Protein AF-A0A4W5LTE9-F1 (afdb_monomer_lite)

Secondary structure (DSSP, 8-state):
--HHHHHHHHHHHHHHHHHHHT-SS----HHHHHHHHHHHHHHHHHHHHHHHHHHHHHHHHS--TTSPPPPP------HHHHHHHHHHHHHHTTTPEE----SEEEHIIIIITTT--TT-GGGSTTTS-EEEETTEEEE-SSTHHHHHHHHHH-PSSEEEEEEEEEE--PPP-SS--SEEEEEEEEEEETT--HHHHHHHHHHHHHHHHTT--EEEEEEEETTEEEEEEEEEEETTEEEEEEEEEEEPHHHHHHTT--TTT-EEEEEEEEHHHHHHHHHT-S-TTHHHH--HHHHGGG---TTEEEEEEEEEETTTTEEEEEEEEEE-SSS-EEEEEEEEEEEEEETTEEEEPPPEEEEEEEE-TTEEEEEEEE-GGGTTSEEEEEEEEEETTEEEEEEEEEPTT-SSTTS-EEETTTTEEEEEE-

Sequence (426 aa):
MSRDTQLKERWEKLVDILSNQFSQGEDLDLDAIIYLIGVQELGKVHREYKKDEKLNLIKGFYGDLTRSAEPAIIGSRHPISLVKNQIIDIFSNVGFNVSEGPEIEDDWHNFTALNLPEYHPARDMQDTFFIQTNPDILLRTHTSSVQVRYMENNKPPIRTISPGRVFRNEAVSSRSHCIFHQVEGLYIDKDVSFADLKQTLLYFTKEMFGKSKIRLRPSYFPFTEPSAEVDIYWGTGWLEIMGCGMVDPNVLKNCGINPDEYNGFAFGMGIERIAMLLYQIGDIRMFYENDVRFLEQFKSIENVFLAAVQEWSDDFMEKVWYAYLINDSDFQIDSVMVVSKAFGTIDGEMKKTSLLRHAFMEVPAVSVVKIEMIEKSVLALNNEFMVTYFIGNTLYDKKFIFKANSINETSVEEVPILFVDGVMVK

Radius of gyration: 35.08 Å; chains: 1; bounding box: 67×68×113 Å

pLDDT: mean 85.95, std 13.3, range [49.09, 98.56]

Organism: NCBI:txid62062

InterPro domains:
  IPR002319 Phenylalanyl-tRNA synthetase [PF01409] (65-298)
  IPR004529 Phenylalanyl-tRNA synthetase, class IIc, alpha subunit [TIGR00468] (42-299)
  IPR006195 Aminoacyl-tRNA synthetase, class II [PS50862] (83-289)
  IPR045864 Class II Aminoacyl-tRNA synthetase/Biotinyl protein ligase (BPL) and lipoyl protein ligase (LPL) [G3DSA:3.30.930.10] (38-301)
  IPR045864 Class II Aminoacyl-tRNA synthetase/Biotinyl protein ligase (BPL) and lipoyl protein ligase (LPL) [SSF55681] (65-299)

Structure (mmCIF, N/CA/C/O backbone):
data_AF-A0A4W5LTE9-F1
#
_entry.id   AF-A0A4W5LTE9-F1
#
loop_
_atom_site.group_PDB
_atom_site.id
_atom_site.type_symbol
_atom_site.label_atom_id
_atom_site.label_alt_id
_atom_site.label_comp_id
_atom_site.label_asym_id
_atom_site.label_entity_id
_atom_site.label_seq_id
_atom_site.pdbx_PDB_ins_code
_atom_site.Cartn_x
_atom_site.Cartn_y
_atom_site.Cartn_z
_atom_site.occupancy
_atom_site.B_iso_or_equiv
_atom_site.auth_seq_id
_atom_site.auth_comp_id
_atom_site.auth_asym_id
_atom_site.auth_atom_id
_atom_site.pdbx_PDB_model_num
ATOM 1 N N . MET A 1 1 ? 44.836 -13.779 -64.350 1.00 51.91 1 MET A N 1
ATOM 2 C CA . MET A 1 1 ? 44.184 -13.729 -65.676 1.00 51.91 1 MET A CA 1
ATOM 3 C C . MET A 1 1 ? 43.016 -12.770 -65.599 1.00 51.91 1 MET A C 1
ATOM 5 O O . MET A 1 1 ? 42.364 -12.757 -64.561 1.00 51.91 1 MET A O 1
ATOM 9 N N . SER A 1 2 ? 42.772 -11.959 -66.633 1.00 58.16 2 SER A N 1
ATOM 10 C CA . SER A 1 2 ? 41.536 -11.172 -66.670 1.00 58.16 2 SER A CA 1
ATOM 11 C C . SER A 1 2 ? 40.344 -12.126 -66.811 1.00 58.16 2 SER A C 1
ATOM 13 O O . SER A 1 2 ? 40.492 -13.252 -67.295 1.00 58.16 2 SER A O 1
ATOM 15 N N . ARG A 1 3 ? 39.164 -11.697 -66.354 1.00 49.09 3 ARG A N 1
ATOM 16 C CA . ARG A 1 3 ? 37.922 -12.487 -66.408 1.00 49.09 3 ARG A CA 1
ATOM 17 C C . ARG A 1 3 ? 37.615 -12.973 -67.835 1.00 49.09 3 ARG A C 1
ATOM 19 O O . ARG A 1 3 ? 37.160 -14.099 -68.011 1.00 49.09 3 ARG A O 1
ATOM 26 N N . ASP A 1 4 ? 37.984 -12.175 -68.836 1.00 52.06 4 ASP A N 1
ATOM 27 C CA . ASP A 1 4 ? 37.864 -12.515 -70.257 1.00 52.06 4 ASP A CA 1
ATOM 28 C C . ASP A 1 4 ? 38.805 -13.645 -70.689 1.00 52.06 4 ASP A C 1
ATOM 30 O O . ASP A 1 4 ? 38.420 -14.493 -71.491 1.00 52.06 4 ASP A O 1
ATOM 34 N N . THR A 1 5 ? 40.020 -13.719 -70.132 1.00 61.56 5 THR A N 1
ATOM 35 C CA . THR A 1 5 ? 40.963 -14.805 -70.455 1.00 61.56 5 THR A CA 1
ATOM 36 C C . THR A 1 5 ? 40.451 -16.155 -69.944 1.00 61.56 5 THR A C 1
ATOM 38 O O . THR A 1 5 ? 40.535 -17.152 -70.652 1.00 61.56 5 THR A O 1
ATOM 41 N N . GLN A 1 6 ? 39.849 -16.180 -68.748 1.00 63.16 6 GLN A N 1
ATOM 42 C CA . GLN A 1 6 ? 39.280 -17.401 -68.160 1.00 63.16 6 GLN A CA 1
ATOM 43 C C . GLN A 1 6 ? 38.008 -17.874 -68.874 1.00 63.16 6 GLN A C 1
ATOM 45 O O . GLN A 1 6 ? 37.773 -19.077 -68.985 1.00 63.16 6 GLN A O 1
ATOM 50 N N . LEU A 1 7 ? 37.181 -16.941 -69.357 1.00 54.59 7 LEU A N 1
ATOM 51 C CA . LEU A 1 7 ? 36.007 -17.262 -70.172 1.00 54.59 7 LEU A CA 1
ATOM 52 C C . LEU A 1 7 ? 36.415 -17.872 -71.514 1.00 54.59 7 LEU A C 1
ATOM 54 O O . LEU A 1 7 ? 35.808 -18.851 -71.943 1.00 54.59 7 LEU A O 1
ATOM 58 N N . LYS A 1 8 ? 37.476 -17.343 -72.133 1.00 63.62 8 LYS A N 1
ATOM 59 C CA . LYS A 1 8 ? 38.005 -17.859 -73.396 1.00 63.62 8 LYS A CA 1
ATOM 60 C C . LYS A 1 8 ? 38.573 -19.276 -73.256 1.00 63.62 8 LYS A C 1
ATOM 62 O O . LYS A 1 8 ? 38.198 -20.144 -74.035 1.00 63.62 8 LYS A O 1
ATOM 67 N N . GLU A 1 9 ? 39.379 -19.541 -72.225 1.00 69.62 9 GLU A N 1
ATOM 68 C CA . GLU A 1 9 ? 39.887 -20.899 -71.952 1.00 69.62 9 GLU A CA 1
ATOM 69 C C . GLU A 1 9 ? 38.759 -21.897 -71.663 1.00 69.62 9 GLU A C 1
ATOM 71 O O . GLU A 1 9 ? 38.792 -23.037 -72.129 1.00 69.62 9 GLU A O 1
ATOM 76 N N . ARG A 1 10 ? 37.734 -21.484 -70.904 1.00 63.69 10 ARG A N 1
ATOM 77 C CA . ARG A 1 10 ? 36.564 -22.332 -70.639 1.00 63.69 10 ARG A CA 1
ATOM 78 C C . ARG A 1 10 ? 35.783 -22.644 -71.911 1.00 63.69 10 ARG A C 1
ATOM 80 O O . ARG A 1 10 ? 35.326 -23.773 -72.046 1.00 63.69 10 ARG A O 1
ATOM 87 N N . TRP A 1 11 ? 35.652 -21.680 -72.820 1.00 60.75 11 TRP A N 1
ATOM 88 C CA . TRP A 1 11 ? 34.986 -21.868 -74.107 1.00 60.75 11 TRP A CA 1
ATOM 89 C C . TRP A 1 11 ? 35.735 -22.862 -74.995 1.00 60.75 11 TRP A C 1
ATOM 91 O O . TRP A 1 11 ? 35.147 -23.838 -75.452 1.00 60.75 11 TRP A O 1
ATOM 101 N N . GLU A 1 12 ? 37.045 -22.675 -75.162 1.00 69.19 12 GLU A N 1
ATOM 102 C CA . GLU A 1 12 ? 37.885 -23.557 -75.983 1.00 69.19 12 GLU A CA 1
ATOM 103 C C . GLU A 1 12 ? 37.862 -25.003 -75.464 1.00 69.19 12 GLU A C 1
ATOM 105 O O . GLU A 1 12 ? 37.693 -25.941 -76.239 1.00 69.19 12 GLU A O 1
ATOM 110 N N . LYS A 1 13 ? 37.910 -25.192 -74.139 1.00 70.06 13 LYS A N 1
ATOM 111 C CA . LYS A 1 13 ? 37.847 -26.524 -73.517 1.00 70.06 13 LYS A CA 1
ATOM 112 C C . LYS A 1 13 ? 36.495 -27.218 -73.710 1.00 70.06 13 LYS A C 1
ATOM 114 O O . LYS A 1 13 ? 36.432 -28.442 -73.778 1.00 70.06 13 LYS A O 1
ATOM 119 N N . LEU A 1 14 ? 35.413 -26.448 -73.772 1.00 59.41 14 LEU A N 1
ATOM 120 C CA . LEU A 1 14 ? 34.054 -26.962 -73.928 1.00 59.41 14 LEU A CA 1
ATOM 121 C C . LEU A 1 14 ? 33.783 -27.365 -75.387 1.00 59.41 14 LEU A C 1
ATOM 123 O O . LEU A 1 14 ? 33.199 -28.421 -75.626 1.00 59.41 14 LEU A O 1
ATOM 127 N N . VAL A 1 15 ? 34.303 -26.596 -76.350 1.00 61.53 15 VAL A N 1
ATOM 128 C CA . VAL A 1 15 ? 34.302 -26.946 -77.783 1.00 61.53 15 VAL A CA 1
ATOM 129 C C . VAL A 1 15 ? 35.058 -28.255 -78.035 1.00 61.53 15 VAL A C 1
ATOM 131 O O . VAL A 1 15 ? 34.586 -29.102 -78.796 1.00 61.53 15 VAL A O 1
ATOM 134 N N . ASP A 1 16 ? 36.190 -28.458 -77.361 1.00 65.69 16 ASP A N 1
ATOM 135 C CA . ASP A 1 16 ? 37.037 -29.644 -77.542 1.00 65.69 16 ASP A CA 1
ATOM 136 C C . ASP A 1 16 ? 36.389 -30.927 -76.976 1.00 65.69 16 ASP A C 1
ATOM 138 O O . ASP A 1 16 ? 36.453 -32.000 -77.580 1.00 65.69 16 ASP A O 1
ATOM 142 N N . ILE A 1 17 ? 35.680 -30.822 -75.842 1.00 63.22 17 ILE A N 1
ATOM 143 C CA . ILE A 1 17 ? 34.918 -31.939 -75.251 1.00 63.22 17 ILE A CA 1
ATOM 144 C C . ILE A 1 17 ? 33.755 -32.350 -76.161 1.00 63.22 17 ILE A C 1
ATOM 146 O O . ILE A 1 17 ? 33.559 -33.541 -76.406 1.00 63.22 17 ILE A O 1
ATOM 150 N N . LEU A 1 18 ? 33.008 -31.375 -76.686 1.00 57.12 18 LEU A N 1
ATOM 151 C CA . LEU A 1 18 ? 31.853 -31.633 -77.548 1.00 57.12 18 LEU A CA 1
ATOM 152 C C . LEU A 1 18 ? 32.277 -32.195 -78.911 1.00 57.12 18 LEU A C 1
ATOM 154 O O . LEU A 1 18 ? 31.679 -33.156 -79.387 1.00 57.12 18 LEU A O 1
ATOM 158 N N . SER A 1 19 ? 33.360 -31.683 -79.501 1.00 59.25 19 SER A N 1
ATOM 159 C CA . SER A 1 19 ? 33.879 -32.189 -80.781 1.00 59.25 19 SER A CA 1
ATOM 160 C C . SER A 1 19 ? 34.321 -33.655 -80.691 1.00 59.25 19 SER A C 1
ATOM 162 O O . SER A 1 19 ? 34.114 -34.429 -81.624 1.00 59.25 19 SER A O 1
ATOM 164 N N . ASN A 1 20 ? 34.881 -34.068 -79.547 1.00 61.44 20 ASN A N 1
ATOM 165 C CA . ASN A 1 20 ? 35.305 -35.451 -79.329 1.00 61.44 20 ASN A CA 1
ATOM 166 C C . ASN A 1 20 ? 34.134 -36.404 -79.023 1.00 61.44 20 ASN A C 1
ATOM 168 O O . ASN A 1 20 ? 34.163 -37.554 -79.465 1.00 61.44 20 ASN A O 1
ATOM 172 N N . GLN A 1 21 ? 33.097 -35.947 -78.308 1.00 57.25 21 GLN A N 1
ATOM 173 C CA . GLN A 1 21 ? 31.952 -36.785 -77.919 1.00 57.25 21 GLN A CA 1
ATOM 174 C C . GLN A 1 21 ? 31.010 -37.156 -79.076 1.00 57.25 21 GLN A C 1
ATOM 176 O O . GLN A 1 21 ? 30.356 -38.193 -78.991 1.00 57.25 21 GLN A O 1
ATOM 181 N N . PHE A 1 22 ? 30.954 -36.361 -80.149 1.00 56.44 22 PHE A N 1
ATOM 182 C CA . PHE A 1 22 ? 29.967 -36.525 -81.230 1.00 56.44 22 PHE A CA 1
ATOM 183 C C . PHE A 1 22 ? 30.571 -36.942 -82.586 1.00 56.44 22 PHE A C 1
ATOM 185 O O . PHE A 1 22 ? 29.919 -36.858 -83.621 1.00 56.44 22 PHE A O 1
ATOM 192 N N . SER A 1 23 ? 31.798 -37.470 -82.591 1.00 52.00 23 SER A N 1
ATOM 193 C CA . SER A 1 23 ? 32.524 -37.914 -83.797 1.00 52.00 23 SER A CA 1
ATOM 194 C C . SER A 1 23 ? 31.972 -39.184 -84.481 1.00 52.00 23 SER A C 1
ATOM 196 O O . SER A 1 23 ? 32.572 -39.677 -85.438 1.00 52.00 23 SER A O 1
ATOM 198 N N . GLN A 1 24 ? 30.823 -39.715 -84.047 1.00 51.06 24 GLN A N 1
ATOM 199 C CA . GLN A 1 24 ? 30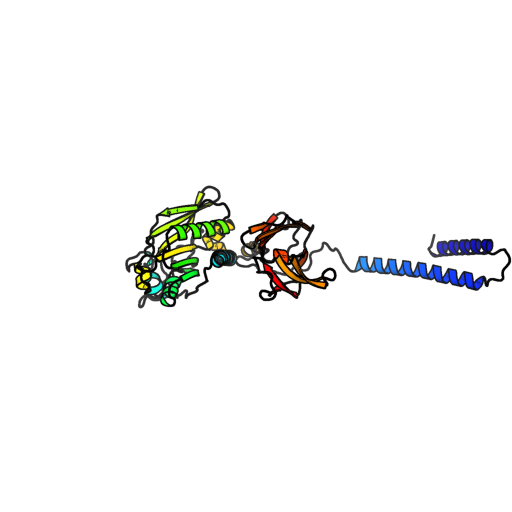.161 -40.861 -84.679 1.00 51.06 24 GLN A CA 1
ATOM 200 C C . GLN A 1 24 ? 28.668 -40.596 -84.934 1.00 51.06 24 GLN A C 1
ATOM 202 O O . GLN A 1 24 ? 27.818 -40.916 -84.114 1.00 51.06 24 GLN A O 1
ATOM 207 N N . GLY A 1 25 ? 28.360 -40.096 -86.133 1.00 52.09 25 GLY A N 1
ATOM 208 C CA . GLY A 1 25 ? 27.341 -40.734 -86.972 1.00 52.09 25 GLY A CA 1
ATOM 209 C C . GLY A 1 25 ? 25.871 -40.318 -86.876 1.00 52.09 25 GLY A C 1
ATOM 210 O O . GLY A 1 25 ? 25.063 -41.042 -87.445 1.00 52.09 25 GLY A O 1
ATOM 211 N N . GLU A 1 26 ? 25.501 -39.188 -86.271 1.00 50.34 26 GLU A N 1
ATOM 212 C CA . GLU A 1 26 ? 24.164 -38.600 -86.468 1.00 50.34 26 GLU A CA 1
ATOM 213 C C . GLU A 1 26 ? 24.272 -37.086 -86.693 1.00 50.34 26 GLU A C 1
ATOM 215 O O . GLU A 1 26 ? 24.967 -36.396 -85.948 1.00 50.34 26 GLU A O 1
ATOM 220 N N . ASP A 1 27 ? 23.606 -36.589 -87.743 1.00 54.22 27 ASP A N 1
ATOM 221 C CA . ASP A 1 27 ? 23.478 -35.165 -88.093 1.00 54.22 27 ASP A CA 1
ATOM 222 C C . ASP A 1 27 ? 22.647 -34.460 -87.005 1.00 54.22 27 ASP A C 1
ATOM 224 O O . ASP A 1 27 ? 21.436 -34.260 -87.110 1.00 54.22 27 ASP A O 1
ATOM 228 N N . LEU A 1 28 ? 23.300 -34.154 -85.890 1.00 53.28 28 LEU A N 1
ATOM 229 C CA . LEU A 1 28 ? 22.785 -33.283 -84.849 1.00 53.28 28 LEU A CA 1
ATOM 230 C C . LEU A 1 28 ? 23.297 -31.877 -85.139 1.00 53.28 28 LEU A C 1
ATOM 232 O O . LEU A 1 28 ? 24.499 -31.677 -85.305 1.00 53.28 28 LEU A O 1
ATOM 236 N N . ASP A 1 29 ? 22.372 -30.917 -85.198 1.00 63.09 29 ASP A N 1
ATOM 237 C CA . ASP A 1 29 ? 22.656 -29.494 -85.382 1.00 63.09 29 ASP A CA 1
ATOM 238 C C . ASP A 1 29 ? 23.567 -29.002 -84.243 1.00 63.09 29 ASP A C 1
ATOM 240 O O . ASP A 1 29 ? 23.126 -28.654 -83.141 1.00 63.09 29 ASP A O 1
ATOM 244 N N . LEU A 1 30 ? 24.873 -29.077 -84.502 1.00 55.56 30 LEU A N 1
ATOM 245 C CA . LEU A 1 30 ? 25.938 -28.783 -83.552 1.00 55.56 30 LEU A CA 1
ATOM 246 C C . LEU A 1 30 ? 25.801 -27.345 -83.035 1.00 55.56 30 LEU A C 1
ATOM 248 O O . LEU A 1 30 ? 26.046 -27.084 -81.856 1.00 55.56 30 LEU A O 1
ATOM 252 N N . ASP A 1 31 ? 25.328 -26.439 -83.896 1.00 53.50 31 ASP A N 1
ATOM 253 C CA . ASP A 1 31 ? 25.085 -25.039 -83.570 1.00 53.50 31 ASP A CA 1
ATOM 254 C C . ASP A 1 31 ? 23.939 -24.896 -82.558 1.00 53.50 31 ASP A C 1
ATOM 256 O O . ASP A 1 31 ? 24.054 -24.120 -81.604 1.00 53.50 31 ASP A O 1
ATOM 260 N N . ALA A 1 32 ? 22.873 -25.695 -82.676 1.00 54.75 32 ALA A N 1
ATOM 261 C CA . ALA A 1 32 ? 21.772 -25.705 -81.711 1.00 54.75 32 ALA A CA 1
ATOM 262 C C . ALA A 1 32 ? 22.199 -26.221 -80.323 1.00 54.75 32 ALA A C 1
ATOM 264 O O . ALA A 1 32 ? 21.779 -25.671 -79.298 1.00 54.75 32 ALA A O 1
ATOM 265 N N . ILE A 1 33 ? 23.062 -27.243 -80.262 1.00 58.88 33 ILE A N 1
ATOM 266 C CA . ILE A 1 33 ? 23.586 -27.785 -78.995 1.00 58.88 33 ILE A CA 1
ATOM 267 C C . ILE A 1 33 ? 24.540 -26.784 -78.332 1.00 58.88 33 ILE A C 1
ATOM 269 O O . ILE A 1 33 ? 24.411 -26.506 -77.135 1.00 58.88 33 ILE A O 1
ATOM 273 N N . ILE A 1 34 ? 25.461 -26.199 -79.104 1.00 57.84 34 ILE A N 1
ATOM 274 C CA . ILE A 1 34 ? 26.387 -25.161 -78.629 1.00 57.84 34 ILE A CA 1
ATOM 275 C C . ILE A 1 34 ? 25.604 -23.946 -78.112 1.00 57.84 34 ILE A C 1
ATOM 277 O O . ILE A 1 34 ? 25.919 -23.418 -77.042 1.00 57.84 34 ILE A O 1
ATOM 281 N N . TYR A 1 35 ? 24.542 -23.544 -78.815 1.00 60.53 35 TYR A N 1
ATOM 282 C CA . TYR A 1 35 ? 23.651 -22.470 -78.385 1.00 60.53 35 TYR A CA 1
ATOM 283 C C . TYR A 1 35 ? 22.943 -22.798 -77.062 1.00 60.53 35 TYR A C 1
ATOM 285 O O . TYR A 1 35 ? 22.972 -21.989 -76.136 1.00 60.53 35 TYR A O 1
ATOM 293 N N . LEU A 1 36 ? 22.358 -23.993 -76.921 1.00 59.75 36 LEU A N 1
ATOM 294 C CA . LEU A 1 36 ? 21.658 -24.416 -75.699 1.00 59.75 36 LEU A CA 1
ATOM 295 C C . LEU A 1 36 ? 22.583 -24.482 -74.478 1.00 59.75 36 LEU A C 1
ATOM 297 O O . LEU A 1 36 ? 22.212 -24.010 -73.398 1.00 59.75 36 LEU A O 1
ATOM 301 N N . ILE A 1 37 ? 23.794 -25.020 -74.644 1.00 67.56 37 ILE A N 1
ATOM 302 C CA . ILE A 1 37 ? 24.796 -25.066 -73.574 1.00 67.56 37 ILE A CA 1
ATOM 303 C C . ILE A 1 37 ? 25.264 -23.647 -73.231 1.00 67.56 37 ILE A C 1
ATOM 305 O O . ILE A 1 37 ? 25.324 -23.291 -72.054 1.00 67.56 37 ILE A O 1
ATOM 309 N N . GLY A 1 38 ? 25.513 -22.804 -74.239 1.00 63.78 38 GLY A N 1
ATOM 310 C CA . GLY A 1 38 ? 25.858 -21.396 -74.049 1.00 63.78 38 GLY A CA 1
ATOM 311 C C . GLY A 1 38 ? 24.792 -20.630 -73.261 1.00 63.78 38 GLY A C 1
ATOM 312 O O . GLY A 1 38 ? 25.117 -19.938 -72.298 1.00 63.78 38 GLY A O 1
ATOM 313 N N . VAL A 1 39 ? 23.511 -20.808 -73.596 1.00 65.56 39 VAL A N 1
ATOM 314 C CA . VAL A 1 39 ? 22.378 -20.201 -72.876 1.00 65.56 39 VAL A CA 1
ATOM 315 C C . VAL A 1 39 ? 22.276 -20.727 -71.439 1.00 65.56 39 VAL A C 1
ATOM 317 O O . VAL A 1 39 ? 22.043 -19.943 -70.515 1.00 65.56 39 VAL A O 1
ATOM 320 N N . GLN A 1 40 ? 22.492 -22.027 -71.208 1.00 67.12 40 GLN A N 1
ATOM 321 C CA . GLN A 1 40 ? 22.503 -22.594 -69.854 1.00 67.12 40 GLN A CA 1
ATOM 322 C C . GLN A 1 40 ? 23.650 -22.053 -68.996 1.00 67.12 40 GLN A C 1
ATOM 324 O O . GLN A 1 40 ? 23.419 -21.683 -67.841 1.00 67.12 40 GLN A O 1
ATOM 329 N N . GLU A 1 41 ? 24.866 -21.987 -69.538 1.00 72.75 41 GLU A N 1
ATOM 330 C CA . GLU A 1 41 ? 26.040 -21.487 -68.820 1.00 72.75 41 GLU A CA 1
ATOM 331 C C . GLU A 1 41 ? 25.945 -19.977 -68.568 1.00 72.75 41 GLU A C 1
ATOM 333 O O . GLU A 1 41 ? 26.169 -19.530 -67.441 1.00 72.75 41 GLU A O 1
ATOM 338 N N . LEU A 1 42 ? 25.479 -19.187 -69.542 1.00 66.31 42 LEU A N 1
ATOM 339 C CA . LEU A 1 42 ? 25.163 -17.767 -69.339 1.00 66.31 42 LEU A CA 1
ATOM 340 C C . LEU A 1 42 ? 24.086 -17.576 -68.262 1.00 66.31 42 LEU A C 1
ATOM 342 O O . LEU A 1 42 ? 24.211 -16.700 -67.405 1.00 66.31 42 LEU A O 1
ATOM 346 N N . GLY A 1 43 ? 23.061 -18.433 -68.242 1.00 66.25 43 GLY A N 1
ATOM 347 C CA . GLY A 1 43 ? 22.036 -18.437 -67.200 1.00 66.25 43 GLY A CA 1
ATOM 348 C C . GLY A 1 43 ? 22.581 -18.781 -65.808 1.00 66.25 43 GLY A C 1
ATOM 349 O O . GLY A 1 43 ? 22.106 -18.241 -64.807 1.00 66.25 43 GLY A O 1
ATOM 350 N N . LYS A 1 44 ? 23.588 -19.661 -65.700 1.00 72.44 44 LYS A N 1
ATOM 351 C CA . LYS A 1 44 ? 24.290 -19.945 -64.432 1.00 72.44 44 LYS A CA 1
ATOM 352 C C . LYS A 1 44 ? 25.112 -18.740 -63.972 1.00 72.44 44 LYS A C 1
ATOM 354 O O . LYS A 1 44 ? 24.926 -18.301 -62.840 1.00 72.44 44 LYS A O 1
ATOM 359 N N . VAL A 1 45 ? 25.908 -18.146 -64.861 1.00 71.00 45 VAL A N 1
ATOM 360 C CA . VAL A 1 45 ? 26.727 -16.959 -64.559 1.00 71.00 45 VAL A CA 1
ATOM 361 C C . VAL A 1 45 ? 25.858 -15.759 -64.164 1.00 71.00 45 VAL A C 1
ATOM 363 O O . VAL A 1 45 ? 26.183 -15.048 -63.216 1.00 71.00 45 VAL A O 1
ATOM 366 N N . HIS A 1 46 ? 24.717 -15.549 -64.828 1.00 66.81 46 HIS A N 1
ATOM 367 C CA . HIS A 1 46 ? 23.778 -14.482 -64.472 1.00 66.81 46 HIS A CA 1
ATOM 368 C C . HIS A 1 46 ? 23.147 -14.693 -63.085 1.00 66.81 46 HIS A C 1
ATOM 370 O O . HIS A 1 46 ? 22.970 -13.734 -62.333 1.00 66.81 46 HIS A O 1
ATOM 376 N N . ARG A 1 47 ? 22.832 -15.944 -62.716 1.00 70.62 47 ARG A N 1
ATOM 377 C CA . ARG A 1 47 ? 22.323 -16.281 -61.376 1.00 70.62 47 ARG A CA 1
ATOM 378 C C . ARG A 1 47 ? 23.369 -16.062 -60.288 1.00 70.62 47 ARG A C 1
ATOM 380 O O . ARG A 1 47 ? 23.017 -15.524 -59.243 1.00 70.62 47 ARG A O 1
ATOM 387 N N . GLU A 1 48 ? 24.624 -16.440 -60.529 1.00 72.25 48 GLU A N 1
ATOM 388 C CA . GLU A 1 48 ? 25.731 -16.161 -59.603 1.00 72.25 48 GLU A CA 1
ATOM 389 C C . GLU A 1 48 ? 25.954 -14.656 -59.443 1.00 72.25 48 GLU A C 1
ATOM 391 O O . GLU A 1 48 ? 25.977 -14.167 -58.319 1.00 72.25 48 GLU A O 1
ATOM 396 N N . TYR A 1 49 ? 25.984 -13.903 -60.546 1.00 74.44 49 TYR A N 1
ATOM 397 C CA . TYR A 1 49 ? 26.124 -12.447 -60.503 1.00 74.44 49 TYR A CA 1
ATOM 398 C C . TYR A 1 49 ? 24.992 -11.775 -59.716 1.00 74.44 49 TYR A C 1
ATOM 400 O O . TYR A 1 49 ? 25.266 -10.973 -58.830 1.00 74.44 49 TYR A O 1
ATOM 408 N N . LYS A 1 50 ? 23.724 -12.142 -59.963 1.00 70.81 50 LYS A N 1
ATOM 409 C CA . LYS A 1 50 ? 22.590 -11.619 -59.179 1.00 70.81 50 LYS A CA 1
ATOM 410 C C . LYS A 1 50 ? 22.656 -12.018 -57.707 1.00 70.81 50 LYS A C 1
ATOM 412 O O . LYS A 1 50 ? 22.189 -11.267 -56.853 1.00 70.81 50 LYS A O 1
ATOM 417 N N . LYS A 1 51 ? 23.191 -13.201 -57.395 1.00 69.81 51 LYS A N 1
ATOM 418 C CA . LYS A 1 51 ? 23.366 -13.660 -56.014 1.00 69.81 51 LYS A CA 1
ATOM 419 C C . LYS A 1 51 ? 24.439 -12.838 -55.301 1.00 69.81 51 LYS A C 1
ATOM 421 O O . LYS A 1 51 ? 24.183 -12.399 -54.185 1.00 69.81 51 LYS A O 1
ATOM 426 N N . ASP A 1 52 ? 25.566 -12.575 -55.957 1.00 68.94 52 ASP A N 1
ATOM 427 C CA . ASP A 1 52 ? 26.653 -11.738 -55.439 1.00 68.94 52 ASP A CA 1
ATOM 428 C C . ASP A 1 52 ? 26.239 -10.267 -55.313 1.00 68.94 52 ASP A C 1
ATOM 430 O O . ASP A 1 52 ? 26.532 -9.625 -54.308 1.00 68.94 52 ASP A O 1
ATOM 434 N N . GLU A 1 53 ? 25.498 -9.739 -56.288 1.00 68.00 53 GLU A N 1
ATOM 435 C CA . GLU A 1 53 ? 24.913 -8.396 -56.245 1.00 68.00 53 GLU A CA 1
ATOM 436 C C . GLU A 1 53 ? 23.943 -8.264 -55.062 1.00 68.00 53 GLU A C 1
ATOM 438 O O . GLU A 1 53 ? 24.056 -7.328 -54.272 1.00 68.00 53 GLU A O 1
ATOM 443 N N . LYS A 1 54 ? 23.063 -9.255 -54.857 1.00 61.16 54 LYS A N 1
ATOM 444 C CA . LYS A 1 54 ? 22.154 -9.310 -53.703 1.00 61.16 54 LYS A CA 1
ATOM 445 C C . LYS A 1 54 ? 22.915 -9.444 -52.378 1.00 61.16 54 LYS A C 1
ATOM 447 O O . LYS A 1 54 ? 22.544 -8.793 -51.408 1.00 61.16 54 LYS A O 1
ATOM 452 N N . LEU A 1 55 ? 23.992 -10.235 -52.328 1.00 59.94 55 LEU A N 1
ATOM 453 C CA . LEU A 1 55 ? 24.849 -10.365 -51.141 1.00 59.94 55 LEU A CA 1
ATOM 454 C C . LEU A 1 55 ? 25.562 -9.048 -50.801 1.00 59.94 55 LEU A C 1
ATOM 456 O O . LEU A 1 55 ? 25.682 -8.695 -49.629 1.00 59.94 55 LEU A O 1
ATOM 460 N N . ASN A 1 56 ? 26.021 -8.318 -51.817 1.00 59.56 56 ASN A N 1
ATOM 461 C CA . ASN A 1 56 ? 26.672 -7.020 -51.653 1.00 59.56 56 ASN A CA 1
ATOM 462 C C . ASN A 1 56 ? 25.675 -5.919 -51.260 1.00 59.56 56 ASN A C 1
ATOM 464 O O . ASN A 1 56 ? 26.013 -5.071 -50.439 1.00 59.56 56 ASN A O 1
ATOM 468 N N . LEU A 1 57 ? 24.433 -5.976 -51.755 1.00 55.53 57 LEU A N 1
ATOM 469 C CA . LEU A 1 57 ? 23.319 -5.134 -51.295 1.00 55.53 57 LEU A CA 1
ATOM 470 C C . LEU A 1 57 ? 22.992 -5.370 -49.811 1.00 55.53 57 LEU A C 1
ATOM 472 O O . LEU A 1 57 ? 22.788 -4.412 -49.069 1.00 55.53 57 LEU A O 1
ATOM 476 N N . ILE A 1 58 ? 23.003 -6.628 -49.357 1.00 55.22 58 ILE A N 1
ATOM 477 C CA . ILE A 1 58 ? 22.763 -6.981 -47.945 1.00 55.22 58 ILE A CA 1
ATOM 478 C C . ILE A 1 58 ? 23.906 -6.486 -47.046 1.00 55.22 58 ILE A C 1
ATOM 480 O O . ILE A 1 58 ? 23.648 -6.011 -45.944 1.00 55.22 58 ILE A O 1
ATOM 484 N N . LYS A 1 59 ? 25.157 -6.525 -47.524 1.00 54.34 59 LYS A N 1
ATOM 485 C CA . LYS A 1 59 ? 26.327 -6.022 -46.781 1.00 54.34 59 LYS A CA 1
ATOM 486 C C . LYS A 1 59 ? 26.363 -4.497 -46.609 1.00 54.34 59 LYS A C 1
ATOM 488 O O . LYS A 1 59 ? 27.140 -4.024 -45.789 1.00 54.34 59 LYS A O 1
ATOM 493 N N . GLY A 1 60 ? 25.580 -3.740 -47.384 1.00 50.06 60 GLY A N 1
ATOM 494 C CA . GLY A 1 60 ? 25.606 -2.273 -47.377 1.00 50.06 60 GLY A CA 1
ATOM 495 C C . GLY A 1 60 ? 24.401 -1.583 -46.729 1.00 50.06 60 GLY A C 1
ATOM 496 O O . GLY A 1 60 ? 24.490 -0.389 -46.461 1.00 50.06 60 GLY A O 1
ATOM 497 N N . PHE A 1 61 ? 23.282 -2.286 -46.499 1.00 54.41 61 PHE A N 1
ATOM 498 C CA . PHE A 1 61 ? 22.032 -1.649 -46.050 1.00 54.41 61 PHE A CA 1
ATOM 499 C C . PHE A 1 61 ? 21.829 -1.663 -44.530 1.00 54.41 61 PHE A C 1
ATOM 501 O O . PHE A 1 61 ? 21.334 -0.692 -43.965 1.00 54.41 61 PHE A O 1
ATOM 508 N N . TYR A 1 62 ? 22.243 -2.734 -43.855 1.00 57.22 62 TYR A N 1
ATOM 509 C CA . TYR A 1 62 ? 22.222 -2.801 -42.398 1.00 57.22 62 TYR A CA 1
ATOM 510 C C . TYR A 1 62 ? 23.647 -2.557 -41.909 1.00 57.22 62 TYR A C 1
ATOM 512 O O . TYR A 1 62 ? 24.548 -3.323 -42.239 1.00 57.22 62 TYR A O 1
ATOM 520 N N . GLY A 1 63 ? 23.863 -1.440 -41.212 1.00 65.50 63 GLY A N 1
ATOM 521 C CA . GLY A 1 63 ? 25.156 -1.088 -40.622 1.00 65.50 63 GLY A CA 1
ATOM 522 C C . GLY A 1 63 ? 25.582 -2.055 -39.507 1.00 65.50 63 GLY A C 1
ATOM 523 O O . GLY A 1 63 ? 25.225 -3.229 -39.500 1.00 65.50 63 GLY A O 1
ATOM 524 N N . ASP A 1 64 ? 26.348 -1.564 -38.534 1.00 70.56 64 ASP A N 1
ATOM 525 C CA . ASP A 1 64 ? 26.658 -2.331 -37.324 1.00 70.56 64 ASP A CA 1
ATOM 526 C C . ASP A 1 64 ? 25.367 -2.643 -36.544 1.00 70.56 64 ASP A C 1
ATOM 528 O O . ASP A 1 64 ? 24.760 -1.747 -35.960 1.00 70.56 64 ASP A O 1
ATOM 532 N N . LEU A 1 65 ? 24.945 -3.912 -36.554 1.00 59.94 65 LEU A N 1
ATOM 533 C CA . LEU A 1 65 ? 23.742 -4.389 -35.863 1.00 59.94 65 LEU A CA 1
ATOM 534 C C . LEU A 1 65 ? 23.863 -4.332 -34.333 1.00 59.94 65 LEU A C 1
ATOM 536 O O . LEU A 1 65 ? 22.853 -4.430 -33.646 1.00 59.94 65 LEU A O 1
ATOM 540 N N . THR A 1 66 ? 25.076 -4.165 -33.799 1.00 66.75 66 THR A N 1
ATOM 541 C CA . THR A 1 66 ? 25.300 -3.940 -32.363 1.00 66.75 66 THR A CA 1
ATOM 542 C C . THR A 1 66 ? 25.187 -2.467 -31.980 1.00 66.75 66 THR A C 1
ATOM 544 O O . THR A 1 66 ? 25.187 -2.124 -30.796 1.00 66.75 66 THR A O 1
ATOM 547 N N . ARG A 1 67 ? 25.065 -1.573 -32.970 1.00 62.78 67 ARG A N 1
ATOM 548 C CA . ARG A 1 67 ? 24.896 -0.148 -32.724 1.00 62.78 67 ARG A CA 1
ATOM 549 C C . ARG A 1 67 ? 23.527 0.092 -32.110 1.00 62.78 67 ARG A C 1
ATOM 551 O O . ARG A 1 67 ? 22.507 -0.290 -32.678 1.00 62.78 67 ARG A O 1
ATOM 558 N N . SER A 1 68 ? 23.523 0.783 -30.976 1.00 53.06 68 SER A N 1
ATOM 559 C CA . SER A 1 68 ? 22.298 1.195 -30.305 1.00 53.06 68 SER A CA 1
ATOM 560 C C . SER A 1 68 ? 21.357 1.904 -31.277 1.00 53.06 68 SER A C 1
ATOM 562 O O . SER A 1 68 ? 21.779 2.765 -32.060 1.00 53.06 68 SER A O 1
ATOM 564 N N . ALA A 1 69 ? 20.081 1.533 -31.211 1.00 65.62 69 ALA A N 1
ATOM 565 C CA . ALA A 1 69 ? 19.017 2.299 -31.835 1.00 65.62 69 ALA A CA 1
ATOM 566 C C . ALA A 1 69 ? 18.958 3.713 -31.228 1.00 65.62 69 ALA A C 1
ATOM 568 O O . ALA A 1 69 ? 19.566 3.986 -30.187 1.00 65.62 69 ALA A O 1
ATOM 569 N N . GLU A 1 70 ? 18.229 4.622 -31.876 1.00 64.69 70 GLU A N 1
ATOM 570 C CA . GLU A 1 70 ? 17.955 5.919 -31.259 1.00 64.69 70 GLU A CA 1
ATOM 571 C C . GLU A 1 70 ? 17.221 5.706 -29.924 1.00 64.69 70 GLU A C 1
ATOM 573 O O . GLU A 1 70 ? 16.246 4.950 -29.881 1.00 64.69 70 GLU A O 1
ATOM 578 N N . PRO A 1 71 ? 17.698 6.315 -28.824 1.00 55.59 71 PRO A N 1
ATOM 579 C CA . PRO A 1 71 ? 17.137 6.060 -27.510 1.00 55.59 71 PRO A CA 1
ATOM 580 C C . PRO A 1 71 ? 15.717 6.626 -27.424 1.00 55.59 71 PRO A C 1
ATOM 582 O O . PRO A 1 71 ? 15.514 7.839 -27.492 1.00 55.59 71 PRO A O 1
ATOM 585 N N . ALA A 1 72 ? 14.736 5.748 -27.223 1.00 58.28 72 ALA A N 1
ATOM 586 C CA . ALA A 1 72 ? 13.432 6.147 -26.718 1.00 58.28 72 ALA A CA 1
ATOM 587 C C . ALA A 1 72 ? 13.569 6.462 -25.220 1.00 58.28 72 ALA A C 1
ATOM 589 O O . ALA A 1 72 ? 14.224 5.728 -24.481 1.00 58.28 72 ALA A O 1
ATOM 590 N N . ILE A 1 73 ? 12.990 7.571 -24.758 1.00 63.03 73 ILE A N 1
ATOM 591 C CA . ILE A 1 73 ? 12.992 7.914 -23.332 1.00 63.03 73 ILE A CA 1
ATOM 592 C C . ILE A 1 73 ? 11.757 7.280 -22.698 1.00 63.03 73 ILE A C 1
ATOM 594 O O . ILE A 1 73 ? 10.647 7.784 -22.863 1.00 63.03 73 ILE A O 1
ATOM 598 N N . ILE A 1 74 ? 11.954 6.195 -21.952 1.00 64.25 74 ILE A N 1
ATOM 599 C CA . ILE A 1 74 ? 10.909 5.601 -21.117 1.00 64.25 74 ILE A CA 1
ATOM 600 C C . ILE A 1 74 ? 10.900 6.303 -19.758 1.00 64.25 74 ILE A C 1
ATOM 602 O O . ILE A 1 74 ? 11.952 6.559 -19.159 1.00 64.25 74 ILE A O 1
ATOM 606 N N . GLY A 1 75 ? 9.704 6.673 -19.298 1.00 68.06 75 GLY A N 1
ATOM 607 C CA . GLY A 1 75 ? 9.499 7.256 -17.974 1.00 68.06 75 GLY A CA 1
ATOM 608 C C . GLY A 1 75 ? 9.643 6.213 -16.865 1.00 68.06 75 GLY A C 1
ATOM 609 O O . GLY A 1 75 ? 9.611 5.014 -17.116 1.00 68.06 75 GLY A O 1
ATOM 610 N N . SER A 1 76 ? 9.771 6.653 -15.618 1.00 75.75 76 SER A N 1
ATOM 611 C CA . SER A 1 76 ? 9.722 5.759 -14.459 1.00 75.75 76 SER A CA 1
ATOM 612 C C . SER A 1 76 ? 8.516 6.064 -13.584 1.00 75.75 76 SER A C 1
ATOM 614 O O . SER A 1 76 ? 8.074 7.211 -13.463 1.00 75.75 76 SER A O 1
ATOM 616 N N . ARG A 1 77 ? 7.968 5.023 -12.952 1.00 83.62 77 ARG A N 1
ATOM 617 C CA . ARG A 1 77 ? 7.016 5.209 -11.858 1.00 83.62 77 ARG A CA 1
ATOM 618 C C . ARG A 1 77 ? 7.780 5.660 -10.619 1.00 83.62 77 ARG A C 1
ATOM 620 O O . ARG A 1 77 ? 8.878 5.190 -10.335 1.00 83.62 77 ARG A O 1
ATOM 627 N N . HIS A 1 78 ? 7.166 6.549 -9.847 1.00 88.81 78 HIS A N 1
ATOM 628 C CA . HIS A 1 78 ? 7.740 6.982 -8.582 1.00 88.81 78 HIS A CA 1
ATOM 629 C C . HIS A 1 78 ? 7.845 5.794 -7.601 1.00 88.81 78 HIS A C 1
ATOM 631 O O . HIS A 1 78 ? 6.864 5.055 -7.471 1.00 88.81 78 HIS A O 1
ATOM 637 N N . PRO A 1 79 ? 8.947 5.624 -6.846 1.00 89.94 79 PRO A N 1
ATOM 638 C CA . PRO A 1 79 ? 9.128 4.492 -5.924 1.00 89.94 79 PRO A CA 1
ATOM 639 C C . PRO A 1 79 ? 8.010 4.351 -4.884 1.00 89.94 79 PRO A C 1
ATOM 641 O O . PRO A 1 79 ? 7.596 3.243 -4.559 1.00 89.94 79 PRO A O 1
ATOM 644 N N . ILE A 1 80 ? 7.444 5.464 -4.409 1.00 93.25 80 ILE A N 1
ATOM 645 C CA . ILE A 1 80 ? 6.276 5.430 -3.511 1.00 93.25 80 ILE A CA 1
ATOM 646 C C . ILE A 1 80 ? 5.044 4.843 -4.204 1.00 93.25 80 ILE A C 1
ATOM 648 O O . ILE A 1 80 ? 4.287 4.111 -3.578 1.00 93.25 80 ILE A O 1
ATOM 652 N N . SER A 1 81 ? 4.850 5.111 -5.500 1.00 90.31 81 SER A N 1
ATOM 653 C CA . SER A 1 81 ? 3.746 4.512 -6.259 1.00 90.31 81 SER A CA 1
ATOM 654 C C . SER A 1 81 ? 3.950 3.013 -6.464 1.00 90.31 81 SER A C 1
ATOM 656 O O . SER A 1 81 ? 2.986 2.268 -6.337 1.00 90.31 81 SER A O 1
ATOM 658 N N . LEU A 1 82 ? 5.188 2.575 -6.719 1.00 88.12 82 LEU A N 1
ATOM 659 C CA . LEU A 1 82 ? 5.538 1.154 -6.832 1.00 88.12 82 LEU A CA 1
ATOM 660 C C . LEU A 1 82 ? 5.173 0.394 -5.554 1.00 88.12 82 LEU A C 1
ATOM 662 O O . LEU A 1 82 ? 4.404 -0.563 -5.589 1.00 88.12 82 LEU A O 1
ATOM 666 N N . VAL A 1 83 ? 5.656 0.882 -4.411 1.00 91.81 83 VAL A N 1
ATOM 667 C CA . VAL A 1 83 ? 5.408 0.258 -3.105 1.00 91.81 83 VAL A CA 1
ATOM 668 C C . VAL A 1 83 ? 3.933 0.339 -2.724 1.00 91.81 83 VAL A C 1
ATOM 670 O O . VAL A 1 83 ? 3.379 -0.642 -2.238 1.00 91.81 83 VAL A O 1
ATOM 673 N N . LYS A 1 84 ? 3.264 1.471 -2.979 1.00 94.25 84 LYS A N 1
ATOM 674 C CA . LYS A 1 84 ? 1.818 1.612 -2.757 1.00 94.25 84 LYS A CA 1
ATOM 675 C C . LYS A 1 84 ? 1.032 0.551 -3.528 1.00 94.25 84 LYS A C 1
ATOM 677 O O . LYS A 1 84 ? 0.189 -0.115 -2.936 1.00 94.25 84 LYS A O 1
ATOM 682 N N . ASN A 1 85 ? 1.312 0.394 -4.821 1.00 89.44 85 ASN A N 1
ATOM 683 C CA . ASN A 1 85 ? 0.623 -0.578 -5.668 1.00 89.44 85 ASN A CA 1
ATOM 684 C C . ASN A 1 85 ? 0.900 -2.007 -5.195 1.00 89.44 85 ASN A C 1
ATOM 686 O O . ASN A 1 85 ? -0.041 -2.765 -5.013 1.00 89.44 85 ASN A O 1
ATOM 690 N N . GLN A 1 86 ? 2.150 -2.330 -4.855 1.00 89.75 86 GLN A N 1
ATOM 691 C CA . GLN A 1 86 ? 2.499 -3.635 -4.292 1.00 89.75 86 GLN A CA 1
ATOM 692 C C . GLN A 1 86 ? 1.725 -3.941 -2.996 1.00 89.75 86 GLN A C 1
ATOM 694 O O . GLN A 1 86 ? 1.227 -5.051 -2.821 1.00 89.75 86 GLN A O 1
ATOM 699 N N . ILE A 1 87 ? 1.579 -2.965 -2.090 1.00 95.44 87 ILE A N 1
ATOM 700 C CA . ILE A 1 87 ? 0.773 -3.123 -0.868 1.00 95.44 87 ILE A CA 1
ATOM 701 C C . ILE A 1 87 ? -0.698 -3.392 -1.227 1.00 95.44 87 ILE A C 1
ATOM 703 O O . ILE A 1 87 ? -1.303 -4.313 -0.674 1.00 95.44 87 ILE A O 1
ATOM 707 N N . ILE A 1 88 ? -1.264 -2.621 -2.162 1.00 93.12 88 ILE A N 1
ATOM 708 C CA . ILE A 1 88 ? -2.646 -2.798 -2.636 1.00 93.12 88 ILE A CA 1
ATOM 709 C C . ILE A 1 88 ? -2.841 -4.197 -3.241 1.00 93.12 88 ILE A C 1
ATOM 711 O O . ILE A 1 88 ? -3.809 -4.882 -2.907 1.00 93.12 88 ILE A O 1
ATOM 715 N N . ASP A 1 89 ? -1.906 -4.661 -4.064 1.00 90.56 89 ASP A N 1
ATOM 716 C CA . ASP A 1 89 ? -1.956 -5.974 -4.711 1.00 90.56 89 ASP A CA 1
ATOM 717 C C . ASP A 1 89 ? -1.907 -7.117 -3.685 1.00 90.56 89 ASP A C 1
ATOM 719 O O . ASP A 1 89 ? -2.654 -8.094 -3.783 1.00 90.56 89 ASP A O 1
ATOM 723 N N . ILE A 1 90 ? -1.084 -6.995 -2.640 1.00 92.12 90 ILE A N 1
ATOM 724 C CA . ILE A 1 90 ? -1.011 -7.999 -1.569 1.00 92.12 90 ILE A CA 1
ATOM 725 C C . ILE A 1 90 ? -2.351 -8.107 -0.829 1.00 92.12 90 ILE A C 1
ATOM 727 O O . ILE A 1 90 ? -2.851 -9.215 -0.619 1.00 92.12 90 ILE A O 1
ATOM 731 N N . PHE A 1 91 ? -2.950 -6.979 -0.441 1.00 96.94 91 PHE A N 1
ATOM 732 C CA . PHE A 1 91 ? -4.193 -6.977 0.337 1.00 96.94 91 PHE A CA 1
ATOM 733 C C . PHE A 1 91 ? -5.440 -7.295 -0.501 1.00 96.94 91 PHE A C 1
ATOM 735 O O . PHE A 1 91 ? -6.351 -7.967 -0.008 1.00 96.94 91 PHE A O 1
ATOM 742 N N . SER A 1 92 ? -5.471 -6.905 -1.777 1.00 93.56 92 SER A N 1
ATOM 743 C CA . SER A 1 92 ? -6.564 -7.266 -2.692 1.00 93.56 92 SER A CA 1
ATOM 744 C C . SER A 1 92 ? -6.662 -8.782 -2.898 1.00 93.56 92 SER A C 1
ATOM 746 O O . SER A 1 92 ? -7.763 -9.334 -2.931 1.00 93.56 92 SER A O 1
ATOM 748 N N . ASN A 1 93 ? -5.526 -9.493 -2.894 1.00 92.44 93 ASN A N 1
ATOM 749 C CA . ASN A 1 93 ? -5.483 -10.957 -2.956 1.00 92.44 93 ASN A CA 1
ATOM 750 C C . ASN A 1 93 ? -6.151 -11.659 -1.758 1.00 92.44 93 ASN A C 1
ATOM 752 O O . ASN A 1 93 ? -6.515 -12.830 -1.871 1.00 92.44 93 ASN A O 1
ATOM 756 N N . VAL A 1 94 ? -6.338 -10.962 -0.632 1.00 93.75 94 VAL A N 1
ATOM 757 C CA . VAL A 1 94 ? -7.055 -11.457 0.560 1.00 93.75 94 VAL A CA 1
ATOM 758 C C . VAL A 1 94 ? -8.388 -10.729 0.795 1.00 93.75 94 VAL A C 1
ATOM 760 O O . VAL A 1 94 ? -8.984 -10.809 1.874 1.00 93.75 94 VAL A O 1
ATOM 763 N N . GLY A 1 95 ? -8.906 -10.070 -0.246 1.00 93.25 95 GLY A N 1
ATOM 764 C CA . GLY A 1 95 ? -10.270 -9.547 -0.303 1.00 93.25 95 GLY A CA 1
ATOM 765 C C . GLY A 1 95 ? -10.468 -8.161 0.309 1.00 93.25 95 GLY A C 1
ATOM 766 O O . GLY A 1 95 ? -11.606 -7.813 0.607 1.00 93.25 95 GLY A O 1
ATOM 767 N N . PHE A 1 96 ? -9.403 -7.383 0.525 1.00 97.44 96 PHE A N 1
ATOM 768 C CA . 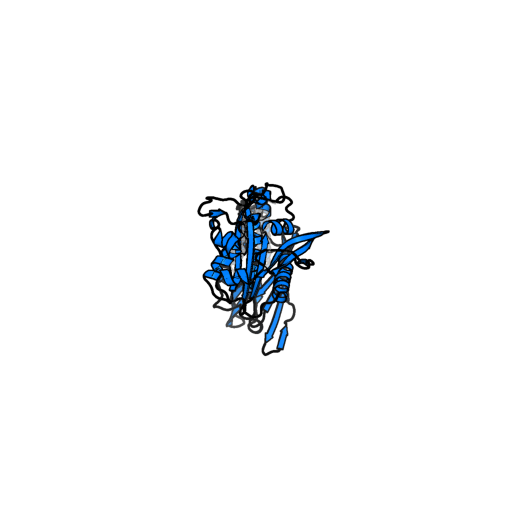PHE A 1 96 ? -9.542 -5.968 0.877 1.00 97.44 96 PHE A CA 1
ATOM 769 C C . PHE A 1 96 ? -9.837 -5.144 -0.378 1.00 97.44 96 PHE A C 1
ATOM 771 O O . PHE A 1 96 ? -9.141 -5.278 -1.385 1.00 97.44 96 PHE A O 1
ATOM 778 N N . ASN A 1 97 ? -10.848 -4.279 -0.312 1.00 95.94 97 ASN A N 1
ATOM 779 C CA . ASN A 1 97 ? -11.060 -3.246 -1.322 1.00 95.94 97 ASN A CA 1
ATOM 780 C C . ASN A 1 97 ? -10.267 -1.974 -0.977 1.00 95.94 97 ASN A C 1
ATOM 782 O O . ASN A 1 97 ? -9.676 -1.871 0.094 1.00 95.94 97 ASN A O 1
ATOM 786 N N . VAL A 1 98 ? -10.204 -1.025 -1.910 1.00 96.56 98 VAL A N 1
ATOM 787 C CA . VAL A 1 98 ? -9.541 0.266 -1.696 1.00 96.56 98 VAL A CA 1
ATOM 788 C C . VAL A 1 98 ? -10.601 1.323 -1.404 1.00 96.56 98 VAL A C 1
ATOM 790 O O . VAL A 1 98 ? -11.546 1.472 -2.180 1.00 96.56 98 VAL A O 1
ATOM 793 N N . SER A 1 99 ? -10.427 2.072 -0.317 1.00 95.12 99 SER A N 1
ATOM 794 C CA . SER A 1 99 ? -11.211 3.266 -0.003 1.00 95.12 99 SER A CA 1
ATOM 795 C C . SER A 1 99 ? -10.353 4.522 -0.046 1.00 95.12 99 SER A C 1
ATOM 797 O O . SER A 1 99 ? -9.200 4.529 0.376 1.00 95.12 99 SER A O 1
ATOM 799 N N . GLU A 1 100 ? -10.939 5.614 -0.522 1.00 91.62 100 GLU A N 1
ATOM 800 C CA . GLU A 1 100 ? -10.294 6.922 -0.591 1.00 91.62 100 GLU A CA 1
ATOM 801 C C . GLU A 1 100 ? -11.140 7.957 0.151 1.00 91.62 100 GLU A C 1
ATOM 803 O O . GLU A 1 100 ? -12.353 7.811 0.306 1.00 91.62 100 GLU A O 1
ATOM 808 N N . GLY A 1 101 ? -10.493 9.019 0.614 1.00 93.38 101 GLY A N 1
ATOM 809 C CA . GLY A 1 101 ? -11.158 10.124 1.290 1.00 93.38 101 GLY A CA 1
ATOM 810 C C . GLY A 1 101 ? -10.340 11.407 1.201 1.00 93.38 101 GLY A C 1
ATOM 811 O O . GLY A 1 101 ? -9.191 11.376 0.733 1.00 93.38 101 GLY A O 1
ATOM 812 N N . PRO A 1 102 ? -10.924 12.538 1.625 1.00 96.81 102 PRO A N 1
ATOM 813 C CA . PRO A 1 102 ? -10.317 13.848 1.461 1.00 96.81 102 PRO A CA 1
ATOM 814 C C . PRO A 1 102 ? -9.031 13.982 2.287 1.00 96.81 102 PRO A C 1
ATOM 816 O O . PRO A 1 102 ? -8.826 13.299 3.288 1.00 96.81 102 PRO A O 1
ATOM 819 N N . GLU A 1 103 ? -8.138 14.861 1.838 1.00 97.44 103 GLU A N 1
ATOM 820 C CA . GLU A 1 103 ? -6.910 15.216 2.567 1.00 97.44 103 GLU A CA 1
ATOM 821 C C . GLU A 1 103 ? -7.134 16.339 3.582 1.00 97.44 103 GLU A C 1
ATOM 823 O O . GLU A 1 103 ? -6.403 16.431 4.566 1.00 97.44 103 GLU A O 1
ATOM 828 N N . ILE A 1 104 ? -8.145 17.175 3.337 1.00 97.62 104 ILE A N 1
ATOM 829 C CA . ILE A 1 104 ? -8.632 18.180 4.276 1.00 97.62 104 ILE A CA 1
ATOM 830 C C . ILE A 1 104 ? -9.764 17.539 5.070 1.00 97.62 104 ILE A C 1
ATOM 832 O O . ILE A 1 104 ? -10.746 17.085 4.480 1.00 97.62 104 ILE A O 1
ATOM 836 N N . GLU A 1 105 ? -9.616 17.510 6.386 1.00 97.31 105 GLU A N 1
ATOM 837 C CA . GLU A 1 105 ? -10.549 16.875 7.308 1.00 97.31 105 GLU A CA 1
ATOM 838 C C . GLU A 1 105 ? -11.020 17.839 8.394 1.00 97.31 105 GLU A C 1
ATOM 840 O O . GLU A 1 105 ? -10.377 18.850 8.687 1.00 97.31 105 GLU A O 1
ATOM 845 N N . ASP A 1 106 ? -12.164 17.507 8.982 1.00 96.56 106 ASP A N 1
ATOM 846 C CA . ASP A 1 106 ? -12.643 18.126 10.215 1.00 96.56 106 ASP A CA 1
ATOM 847 C C . ASP A 1 106 ? -12.117 17.378 11.456 1.00 96.56 106 ASP A C 1
ATOM 849 O O . ASP A 1 106 ? -11.577 16.268 11.372 1.00 96.56 106 ASP A O 1
ATOM 853 N N . ASP A 1 107 ? -12.271 17.994 12.631 1.00 95.38 107 ASP A N 1
ATOM 854 C CA . ASP A 1 107 ? -11.876 17.384 13.909 1.00 95.38 107 ASP A CA 1
ATOM 855 C C . ASP A 1 107 ? -12.595 16.054 14.193 1.00 95.38 107 ASP A C 1
ATOM 857 O O . ASP A 1 107 ? -12.008 15.140 14.780 1.00 95.38 107 ASP A O 1
ATOM 861 N N . TRP A 1 108 ? -13.854 15.919 13.763 1.00 96.31 108 TRP A N 1
ATOM 862 C CA . TRP A 1 108 ? -14.638 14.716 14.023 1.00 96.31 108 TRP A CA 1
ATOM 863 C C . TRP A 1 108 ? -13.982 13.489 13.396 1.00 96.31 108 TRP A C 1
ATOM 865 O O . TRP A 1 108 ? -13.669 12.533 14.107 1.00 96.31 108 TRP A O 1
ATOM 875 N N . HIS A 1 109 ? -13.716 13.534 12.092 1.00 97.38 109 HIS A N 1
ATOM 876 C CA . HIS A 1 109 ? -13.181 12.390 11.362 1.00 97.38 109 HIS A CA 1
ATOM 877 C C . HIS A 1 109 ? -11.698 12.154 11.656 1.00 97.38 109 HIS A C 1
ATOM 879 O O . HIS A 1 109 ? -11.262 11.003 11.675 1.00 97.38 109 HIS A O 1
ATOM 885 N N . ASN A 1 110 ? -10.907 13.209 11.890 1.00 96.38 110 ASN A N 1
ATOM 886 C CA . ASN A 1 110 ? -9.477 13.041 12.150 1.00 96.38 110 ASN A CA 1
ATOM 887 C C . ASN A 1 110 ? -9.160 12.714 13.617 1.00 96.38 110 ASN A C 1
ATOM 889 O O . ASN A 1 110 ? -8.123 12.121 13.878 1.00 96.38 110 ASN A O 1
ATOM 893 N N . PHE A 1 111 ? -10.011 13.062 14.587 1.00 95.75 111 PHE A N 1
ATOM 894 C CA . PHE A 1 111 ? -9.677 12.874 16.002 1.00 95.75 111 PHE A CA 1
ATOM 895 C C . PHE A 1 111 ? -10.827 12.326 16.850 1.00 95.75 111 PHE A C 1
ATOM 897 O O . PHE A 1 111 ? -10.673 11.276 17.477 1.00 95.75 111 PHE A O 1
ATOM 904 N N . THR A 1 112 ? -11.967 13.020 16.909 1.00 95.50 112 THR A N 1
ATOM 905 C CA . THR A 1 112 ? -13.011 12.726 17.910 1.00 95.50 112 THR A CA 1
ATOM 906 C C . THR A 1 112 ? -13.643 11.348 17.710 1.00 95.50 112 THR A C 1
ATOM 908 O O . THR A 1 112 ? -13.756 10.582 18.669 1.00 95.50 112 THR A O 1
ATOM 911 N N . ALA A 1 113 ? -13.973 10.974 16.472 1.00 96.44 113 ALA A N 1
ATOM 912 C CA . ALA A 1 113 ? -14.525 9.656 16.161 1.00 96.44 113 ALA A CA 1
ATOM 913 C C . ALA A 1 113 ? -13.549 8.513 16.496 1.00 96.44 113 ALA A C 1
ATOM 915 O O . ALA A 1 113 ? -13.980 7.419 16.859 1.00 96.44 113 ALA A O 1
ATOM 916 N N . LEU A 1 114 ? -12.242 8.794 16.458 1.00 96.06 114 LEU A N 1
ATOM 917 C CA . LEU A 1 114 ? -11.146 7.870 16.760 1.00 96.06 114 LEU A CA 1
ATOM 918 C C . LEU A 1 114 ? -10.752 7.865 18.244 1.00 96.06 114 LEU A C 1
ATOM 920 O O . LEU A 1 114 ? -9.679 7.383 18.597 1.00 96.06 114 LEU A O 1
ATOM 924 N N . ASN A 1 115 ? -11.611 8.383 19.126 1.00 94.19 115 ASN A N 1
ATOM 925 C CA . ASN A 1 115 ? -11.407 8.351 20.575 1.00 94.19 115 ASN A CA 1
ATOM 926 C C . ASN A 1 115 ? -10.162 9.138 21.048 1.00 94.19 115 ASN A C 1
ATOM 928 O O . ASN A 1 115 ? -9.635 8.898 22.135 1.00 94.19 115 ASN A O 1
ATOM 932 N N . LEU A 1 116 ? -9.683 10.108 20.258 1.00 92.56 116 LEU A N 1
ATOM 933 C CA . LEU A 1 116 ? -8.677 11.060 20.729 1.00 92.56 116 LEU A CA 1
ATOM 934 C C . LEU A 1 116 ? -9.395 12.148 21.539 1.00 92.56 116 LEU A C 1
ATOM 936 O O . LEU A 1 116 ? -10.289 12.776 20.989 1.00 92.56 116 LEU A O 1
ATOM 940 N N . PRO A 1 117 ? -9.046 12.424 22.804 1.00 89.00 117 PRO A N 1
ATOM 941 C CA . PRO A 1 117 ? -9.645 13.530 23.555 1.00 89.00 117 PRO A CA 1
ATOM 942 C C . PRO A 1 117 ? -9.132 14.900 23.078 1.00 89.00 117 PRO A C 1
ATOM 944 O O . PRO A 1 117 ? -8.053 14.980 22.498 1.00 89.00 117 PRO A O 1
ATOM 947 N N . GLU A 1 118 ? -9.854 15.984 23.388 1.00 86.25 118 GLU A N 1
ATOM 948 C CA . GLU A 1 118 ? -9.475 17.371 23.029 1.00 86.25 118 GLU A CA 1
ATOM 949 C C . GLU A 1 118 ? -8.068 17.766 23.508 1.00 86.25 118 GLU A C 1
ATOM 951 O O . GLU A 1 118 ? -7.352 18.492 22.830 1.00 86.25 118 GLU A O 1
ATOM 956 N N . TYR A 1 119 ? -7.643 17.250 24.662 1.00 85.94 119 TYR A N 1
ATOM 957 C CA . TYR A 1 119 ? -6.326 17.509 25.253 1.00 85.94 119 TYR A CA 1
ATOM 958 C C . TYR A 1 119 ? -5.224 16.551 24.759 1.00 85.94 119 TYR A C 1
ATOM 960 O O . TYR A 1 119 ? -4.139 16.507 25.342 1.00 85.94 119 TYR A O 1
ATOM 968 N N . HIS A 1 120 ? -5.491 15.727 23.740 1.00 85.94 120 HIS A N 1
ATOM 969 C CA . HIS A 1 120 ? -4.498 14.800 23.201 1.00 85.94 120 HIS A CA 1
ATOM 970 C C . HIS A 1 120 ? -3.375 15.570 22.481 1.00 85.94 120 HIS A C 1
ATOM 972 O O . HIS A 1 120 ? -3.691 16.410 21.642 1.00 85.94 120 HIS A O 1
ATOM 978 N N . PRO A 1 121 ? -2.081 15.254 22.706 1.00 82.50 121 PRO A N 1
ATOM 979 C CA . PRO A 1 121 ? -0.964 15.970 22.075 1.00 82.50 121 PRO A CA 1
ATOM 980 C C . PRO A 1 121 ? -1.049 16.047 20.546 1.00 82.50 121 PRO A C 1
ATOM 982 O O . PRO A 1 121 ? -0.772 17.084 19.971 1.00 82.50 121 PRO A O 1
ATOM 985 N N . ALA A 1 122 ? -1.550 14.994 19.889 1.00 79.50 122 ALA A N 1
ATOM 986 C CA . ALA A 1 122 ? -1.748 14.996 18.434 1.00 79.50 122 ALA A CA 1
ATOM 987 C C . ALA A 1 122 ? -2.704 16.096 17.915 1.00 79.50 122 ALA A C 1
ATOM 989 O O . ALA A 1 122 ? -2.695 16.382 16.721 1.00 79.50 122 ALA A O 1
ATOM 990 N N . ARG A 1 123 ? -3.530 16.701 18.782 1.00 83.94 123 ARG A N 1
ATOM 991 C CA . ARG A 1 123 ? -4.397 17.843 18.445 1.00 83.94 123 ARG A CA 1
ATOM 992 C C . ARG A 1 123 ? -3.701 19.199 18.620 1.00 83.94 123 ARG A C 1
ATOM 994 O O . ARG A 1 123 ? -4.288 20.224 18.288 1.00 83.94 123 ARG A O 1
ATOM 1001 N N . ASP A 1 124 ? -2.476 19.230 19.143 1.00 82.12 124 ASP A N 1
ATOM 1002 C CA . ASP A 1 124 ? -1.707 20.462 19.306 1.00 82.12 124 ASP A CA 1
ATOM 1003 C C . ASP A 1 124 ? -1.334 21.049 17.928 1.00 82.12 124 ASP A C 1
ATOM 1005 O O . ASP A 1 124 ? -1.007 20.331 16.978 1.00 82.12 124 ASP A O 1
ATOM 1009 N N . MET A 1 125 ? -1.349 22.381 17.821 1.00 72.88 125 MET A N 1
ATOM 1010 C CA . MET A 1 125 ? -0.899 23.115 16.631 1.00 72.88 125 MET A CA 1
ATOM 1011 C C . MET A 1 125 ? 0.576 22.850 16.299 1.00 72.88 125 MET A C 1
ATOM 1013 O O . MET A 1 125 ? 1.014 23.088 15.172 1.00 72.88 125 MET A O 1
ATOM 1017 N N . GLN A 1 126 ? 1.357 22.380 17.274 1.00 75.38 126 GLN A N 1
ATOM 1018 C CA . GLN A 1 126 ? 2.740 21.974 17.045 1.00 75.38 126 GLN A CA 1
ATOM 1019 C C . GLN A 1 126 ? 2.856 20.725 16.168 1.00 75.38 126 GLN A C 1
ATOM 1021 O O . GLN A 1 126 ? 3.831 20.639 15.434 1.00 75.38 126 GLN A O 1
ATOM 1026 N N . ASP A 1 127 ? 1.863 19.829 16.171 1.00 83.38 127 ASP A N 1
ATOM 1027 C CA . ASP A 1 127 ? 1.921 18.540 15.463 1.00 83.38 127 ASP A CA 1
ATOM 1028 C C . ASP A 1 127 ? 0.997 18.481 14.229 1.00 83.38 127 ASP A C 1
ATOM 1030 O O . ASP A 1 127 ? 1.252 17.715 13.293 1.00 83.38 127 ASP A O 1
ATOM 1034 N N . THR A 1 128 ? -0.041 19.324 14.179 1.00 91.50 128 THR A N 1
ATOM 1035 C CA . THR A 1 128 ? -1.088 19.292 13.143 1.00 91.50 128 THR A CA 1
ATOM 1036 C C . THR A 1 128 ? -1.189 20.605 12.363 1.00 91.50 128 THR A C 1
ATOM 1038 O O . THR A 1 128 ? -1.201 21.696 12.932 1.00 91.50 128 THR A O 1
ATOM 1041 N N . PHE A 1 129 ? -1.326 20.513 11.035 1.00 93.94 129 PHE A N 1
ATOM 1042 C CA . PHE A 1 129 ? -1.558 21.677 10.175 1.00 93.94 129 PHE A CA 1
ATOM 1043 C C . PHE A 1 129 ? -3.042 22.058 10.131 1.00 93.94 129 PHE A C 1
ATOM 1045 O O . PHE A 1 129 ? -3.817 21.482 9.366 1.00 93.94 129 PHE A O 1
ATOM 1052 N N . PHE A 1 130 ? -3.426 23.070 10.907 1.00 93.44 130 PHE A N 1
ATOM 1053 C CA . PHE A 1 130 ? -4.767 23.657 10.865 1.00 93.44 130 PHE A CA 1
ATOM 1054 C C . PHE A 1 130 ? -4.892 24.700 9.747 1.00 93.44 130 PHE A C 1
ATOM 1056 O O . PHE A 1 130 ? -4.059 25.595 9.608 1.00 93.44 130 PHE A O 1
ATOM 1063 N N . ILE A 1 131 ? -5.965 24.598 8.964 1.00 93.94 131 ILE A N 1
ATOM 1064 C CA . ILE A 1 131 ? -6.373 25.586 7.953 1.00 93.94 131 ILE A CA 1
ATOM 1065 C C . ILE A 1 131 ? -7.234 26.669 8.612 1.00 93.94 131 ILE A C 1
ATOM 1067 O O . ILE A 1 131 ? -7.097 27.855 8.316 1.00 93.94 131 ILE A O 1
ATOM 1071 N N . GLN A 1 132 ? -8.111 26.254 9.524 1.00 92.62 132 GLN A N 1
ATOM 1072 C CA . GLN A 1 132 ? -8.930 27.117 10.372 1.00 92.62 132 GLN A CA 1
ATOM 1073 C C . GLN A 1 132 ? -9.189 26.418 11.710 1.00 92.62 132 GLN A C 1
ATOM 1075 O O . GLN A 1 132 ? -9.163 25.192 11.777 1.00 92.62 132 GLN A O 1
ATOM 1080 N N . THR A 1 133 ? -9.444 27.202 12.759 1.00 88.12 133 THR A N 1
ATOM 1081 C CA . THR A 1 133 ? -9.587 26.708 14.141 1.00 88.12 133 THR A CA 1
ATOM 1082 C C . THR A 1 133 ? -10.992 26.899 14.730 1.00 88.12 133 THR A C 1
ATOM 1084 O O . THR A 1 133 ? -11.212 26.746 15.927 1.00 88.12 133 THR A O 1
ATOM 1087 N N . ASN A 1 134 ? -11.958 27.343 13.915 1.00 88.69 134 ASN A N 1
ATOM 1088 C CA . ASN A 1 134 ? -13.361 27.455 14.321 1.00 88.69 134 ASN A CA 1
ATOM 1089 C C . ASN A 1 134 ? -14.304 27.543 13.095 1.00 88.69 134 ASN A C 1
ATOM 1091 O O . ASN A 1 134 ? -14.457 28.633 12.532 1.00 88.69 134 ASN A O 1
ATOM 1095 N N . PRO A 1 135 ? -14.951 26.436 12.678 1.00 89.19 135 PRO A N 1
ATOM 1096 C CA . PRO A 1 135 ? -14.712 25.075 13.164 1.00 89.19 135 PRO A CA 1
ATOM 1097 C C . PRO A 1 135 ? -13.310 24.589 12.773 1.00 89.19 135 PRO A C 1
ATOM 1099 O O . PRO A 1 135 ? -12.757 25.050 11.772 1.00 89.19 135 PRO A O 1
ATOM 1102 N N . ASP A 1 136 ? -12.745 23.672 13.555 1.00 92.88 136 ASP A N 1
ATOM 1103 C CA . ASP A 1 136 ? -11.441 23.071 13.269 1.00 92.88 136 ASP A CA 1
ATOM 1104 C C . ASP A 1 136 ? -11.469 22.315 11.937 1.00 92.88 136 ASP A C 1
ATOM 1106 O O . ASP A 1 136 ? -12.208 21.343 11.768 1.00 92.88 136 ASP A O 1
ATOM 1110 N N . ILE A 1 137 ? -10.654 22.779 10.988 1.00 96.25 137 ILE A N 1
ATOM 1111 C CA . ILE A 1 137 ? -10.382 22.108 9.714 1.00 96.25 137 ILE A CA 1
ATOM 1112 C C . ILE A 1 137 ? -8.874 22.055 9.537 1.00 96.25 137 ILE A C 1
ATOM 1114 O O . ILE A 1 137 ? -8.183 23.071 9.665 1.00 96.25 137 ILE A O 1
ATOM 1118 N N . LEU A 1 138 ? -8.367 20.876 9.210 1.00 96.44 138 LEU A N 1
ATOM 1119 C CA . LEU A 1 138 ? -6.945 20.559 9.196 1.00 96.44 138 LEU A CA 1
ATOM 1120 C C . LEU A 1 138 ? -6.578 19.665 8.010 1.00 96.44 138 LEU A C 1
ATOM 1122 O O . LEU A 1 138 ? -7.432 19.067 7.358 1.00 96.44 138 LEU A O 1
ATOM 1126 N N . LEU A 1 139 ? -5.283 19.571 7.729 1.00 97.38 139 LEU A N 1
ATOM 1127 C CA . LEU A 1 139 ? -4.752 18.519 6.869 1.00 97.38 139 LEU A CA 1
ATOM 1128 C C . LEU A 1 139 ? -4.634 17.231 7.683 1.00 97.38 139 LEU A C 1
ATOM 1130 O O . LEU A 1 139 ? -3.999 17.237 8.738 1.00 97.38 139 LEU A O 1
ATOM 1134 N N . ARG A 1 140 ? -5.227 16.136 7.200 1.00 97.00 140 ARG A N 1
ATOM 1135 C CA . ARG A 1 140 ? -5.301 14.876 7.953 1.00 97.00 140 ARG A CA 1
ATOM 1136 C C . ARG A 1 140 ? -3.922 14.366 8.385 1.00 97.00 140 ARG A C 1
ATOM 1138 O O . ARG A 1 140 ? -2.972 14.352 7.596 1.00 97.00 140 ARG A O 1
ATOM 1145 N N . THR A 1 141 ? -3.830 13.874 9.615 1.00 95.69 141 THR A N 1
ATOM 1146 C CA . THR A 1 141 ? -2.575 13.368 10.213 1.00 95.69 141 THR A CA 1
ATOM 1147 C C . THR A 1 141 ? -2.335 11.880 9.958 1.00 95.69 141 THR A C 1
ATOM 1149 O O . THR A 1 141 ? -1.217 11.381 10.145 1.00 95.69 141 THR A O 1
ATOM 1152 N N . HIS A 1 142 ? -3.391 11.184 9.543 1.00 96.12 142 HIS A N 1
ATOM 1153 C CA . HIS A 1 142 ? -3.447 9.758 9.250 1.00 96.12 142 HIS A CA 1
ATOM 1154 C C . HIS A 1 142 ? -4.650 9.460 8.340 1.00 96.12 142 HIS A C 1
ATOM 1156 O O . HIS A 1 142 ? -5.573 10.272 8.237 1.00 96.12 142 HIS A O 1
ATOM 1162 N N . THR A 1 143 ? -4.665 8.313 7.657 1.00 97.44 143 THR A N 1
ATOM 1163 C CA . THR A 1 143 ? -5.799 7.918 6.800 1.00 97.44 143 THR A CA 1
ATOM 1164 C C . THR A 1 143 ? -6.923 7.219 7.571 1.00 97.44 143 THR A C 1
ATOM 1166 O O . THR A 1 143 ? -7.918 6.812 6.969 1.00 97.44 143 THR A O 1
ATOM 1169 N N . SER A 1 144 ? -6.846 7.171 8.906 1.00 96.56 144 SER A N 1
ATOM 1170 C CA . SER A 1 144 ? -7.925 6.671 9.769 1.00 96.56 144 SER A CA 1
ATOM 1171 C C . SER A 1 144 ? -9.223 7.474 9.624 1.00 96.56 144 SER A C 1
ATOM 1173 O O . SER A 1 144 ? -10.303 6.931 9.846 1.00 96.56 144 SER A O 1
ATOM 1175 N N . SER A 1 145 ? -9.157 8.734 9.177 1.00 96.69 145 SER A N 1
ATOM 1176 C CA . SER A 1 145 ? -10.357 9.521 8.863 1.00 96.69 145 SER A CA 1
ATOM 1177 C C . SER A 1 145 ? -11.198 8.882 7.753 1.00 96.69 145 SER A C 1
ATOM 1179 O O . SER A 1 145 ? -12.427 8.865 7.820 1.00 96.69 145 SER A O 1
ATOM 1181 N N . VAL A 1 146 ? -10.543 8.256 6.767 1.00 97.56 146 VAL A N 1
ATOM 1182 C CA . VAL A 1 146 ? -11.210 7.512 5.690 1.00 97.56 146 VAL A CA 1
ATOM 1183 C C . VAL A 1 146 ? -11.934 6.293 6.256 1.00 97.56 146 VAL A C 1
ATOM 1185 O O . VAL A 1 146 ? -13.028 5.975 5.802 1.00 97.56 146 VAL A O 1
ATOM 1188 N N . GLN A 1 147 ? -11.370 5.642 7.277 1.00 97.06 147 GLN A N 1
ATOM 1189 C CA . GLN A 1 147 ? -12.004 4.505 7.945 1.00 97.06 147 GLN A CA 1
ATOM 1190 C C . GLN A 1 147 ? -13.310 4.915 8.636 1.00 97.06 147 GLN A C 1
ATOM 1192 O O . GLN A 1 147 ? -14.321 4.239 8.459 1.00 97.06 147 GLN A O 1
ATOM 1197 N N . VAL A 1 148 ? -13.309 6.042 9.360 1.00 97.44 148 VAL A N 1
ATOM 1198 C CA . VAL A 1 148 ? -14.517 6.613 9.988 1.00 97.44 148 VAL A CA 1
ATOM 1199 C C . VAL A 1 148 ? -15.583 6.878 8.929 1.00 97.44 148 VAL A C 1
ATOM 1201 O O . VAL A 1 148 ? -16.682 6.333 9.010 1.00 97.44 148 VAL A O 1
ATOM 1204 N N . ARG A 1 149 ? -15.228 7.609 7.866 1.00 97.44 149 ARG A N 1
ATOM 1205 C CA . ARG A 1 149 ? -16.142 7.892 6.747 1.00 97.44 149 ARG A CA 1
ATOM 1206 C C . ARG A 1 149 ? -16.671 6.618 6.095 1.00 97.44 149 ARG A C 1
ATOM 1208 O O . ARG A 1 149 ? -17.834 6.560 5.695 1.00 97.44 149 ARG A O 1
ATOM 1215 N N . TYR A 1 150 ? -15.832 5.594 5.961 1.00 97.19 150 TYR A N 1
ATOM 1216 C CA . TYR A 1 150 ? -16.240 4.323 5.380 1.00 97.19 150 TYR A CA 1
ATOM 1217 C C . TYR A 1 150 ? -17.246 3.597 6.278 1.00 97.19 150 TYR A C 1
ATOM 1219 O O . TYR A 1 150 ? -18.251 3.112 5.764 1.00 97.19 150 TYR A O 1
ATOM 1227 N N . MET A 1 151 ? -17.019 3.561 7.595 1.00 97.38 151 MET A N 1
ATOM 1228 C CA . MET A 1 151 ? -17.939 2.961 8.570 1.00 97.38 151 MET A CA 1
ATOM 1229 C C . MET A 1 151 ? -19.272 3.713 8.681 1.00 97.38 151 MET A C 1
ATOM 1231 O O . MET A 1 151 ? -20.307 3.083 8.854 1.00 97.38 151 MET A O 1
ATOM 1235 N N . GLU A 1 152 ? -19.285 5.039 8.534 1.00 95.56 152 GLU A N 1
ATOM 1236 C CA . GLU A 1 152 ? -20.529 5.825 8.540 1.00 95.56 152 GLU A CA 1
ATOM 1237 C C . GLU A 1 152 ? -21.412 5.541 7.313 1.00 95.56 152 GLU A C 1
ATOM 1239 O O . GLU A 1 152 ? -22.641 5.571 7.395 1.00 95.56 152 GLU A O 1
ATOM 1244 N N . ASN A 1 153 ? -20.791 5.248 6.165 1.00 94.94 153 ASN A N 1
ATOM 1245 C CA . ASN A 1 153 ? -21.491 5.050 4.894 1.00 94.94 153 ASN A CA 1
ATOM 1246 C C . ASN A 1 153 ? -21.721 3.574 4.529 1.00 94.94 153 ASN A C 1
ATOM 1248 O O . ASN A 1 153 ? -22.453 3.288 3.580 1.00 94.94 153 ASN A O 1
ATOM 1252 N N . ASN A 1 154 ? -21.122 2.630 5.258 1.00 96.06 154 ASN A N 1
ATOM 1253 C CA . ASN A 1 154 ? -21.200 1.200 4.968 1.00 96.06 154 ASN A CA 1
ATOM 1254 C C . ASN A 1 154 ? -21.458 0.400 6.242 1.00 96.06 154 ASN A C 1
ATOM 1256 O O . ASN A 1 154 ? -20.936 0.704 7.307 1.00 96.06 154 ASN A O 1
ATOM 1260 N N . LYS A 1 155 ? -22.227 -0.681 6.124 1.00 94.31 155 LYS A N 1
ATOM 1261 C CA . LYS A 1 155 ? -22.450 -1.612 7.235 1.00 94.31 155 LYS A CA 1
ATOM 1262 C C . LYS A 1 155 ? -21.465 -2.782 7.154 1.00 94.31 155 LYS A C 1
ATOM 1264 O O . LYS A 1 155 ? -21.126 -3.178 6.038 1.00 94.31 155 LYS A O 1
ATOM 1269 N N . PRO A 1 156 ? -21.048 -3.365 8.294 1.00 95.94 156 PRO A N 1
ATOM 1270 C CA . PRO A 1 156 ? -20.317 -4.629 8.307 1.00 95.94 156 PRO A CA 1
ATOM 1271 C C . PRO A 1 156 ? -21.009 -5.737 7.484 1.00 95.94 156 PRO A C 1
ATOM 1273 O O . PRO A 1 156 ? -22.245 -5.763 7.435 1.00 95.94 156 PRO A O 1
ATOM 1276 N N . PRO A 1 157 ? -20.248 -6.661 6.863 1.00 96.69 157 PRO A N 1
ATOM 1277 C CA . PRO A 1 157 ? -18.791 -6.803 6.942 1.00 96.69 157 PRO A CA 1
ATOM 1278 C C . PRO A 1 157 ? -18.032 -5.737 6.135 1.00 96.69 157 PRO A C 1
ATOM 1280 O O . PRO A 1 157 ? -18.365 -5.443 4.989 1.00 96.69 157 PRO A O 1
ATOM 1283 N N . ILE A 1 158 ? -16.987 -5.167 6.737 1.00 97.81 158 ILE A N 1
ATOM 1284 C CA . ILE A 1 158 ? -16.110 -4.159 6.126 1.00 97.81 158 ILE A CA 1
ATOM 1285 C C . ILE A 1 158 ? -14.709 -4.744 6.032 1.00 97.81 158 ILE A C 1
ATOM 1287 O O . ILE A 1 158 ? -14.173 -5.218 7.027 1.00 97.81 158 ILE A O 1
ATOM 1291 N N . ARG A 1 159 ? -14.094 -4.678 4.851 1.00 97.44 159 ARG A N 1
ATOM 1292 C CA . ARG A 1 159 ? -12.696 -5.061 4.640 1.00 97.44 159 ARG A CA 1
ATOM 1293 C C . ARG A 1 159 ? -12.064 -4.139 3.603 1.00 97.44 159 ARG A C 1
ATOM 1295 O O . ARG A 1 159 ? -12.199 -4.397 2.412 1.00 97.44 159 ARG A O 1
ATOM 1302 N N . THR A 1 160 ? -11.393 -3.083 4.056 1.00 98.19 160 THR A N 1
ATOM 1303 C CA . THR A 1 160 ? -10.858 -2.023 3.185 1.00 98.19 160 THR A CA 1
ATOM 1304 C C . THR A 1 160 ? -9.443 -1.601 3.562 1.00 98.19 160 THR A C 1
ATOM 1306 O O . THR A 1 160 ? -9.047 -1.709 4.723 1.00 98.19 160 THR A O 1
ATOM 1309 N N . ILE A 1 161 ? -8.681 -1.116 2.585 1.00 98.00 161 ILE A N 1
ATOM 1310 C CA . ILE A 1 161 ? -7.425 -0.391 2.768 1.00 98.00 161 ILE A CA 1
ATOM 1311 C C . ILE A 1 161 ? -7.547 1.040 2.232 1.00 98.00 161 ILE A C 1
ATOM 1313 O O . ILE A 1 161 ? -8.117 1.281 1.173 1.00 98.00 161 ILE A O 1
ATOM 1317 N N . SER A 1 162 ? -6.958 1.990 2.948 1.00 97.81 162 SER A N 1
ATOM 1318 C CA . SER A 1 162 ? -7.025 3.426 2.684 1.00 97.81 162 SER A CA 1
ATOM 1319 C C . SER A 1 162 ? -5.628 3.997 2.438 1.00 97.81 162 SER A C 1
ATOM 1321 O O . SER A 1 162 ? -4.998 4.505 3.375 1.00 97.81 162 SER A O 1
ATOM 1323 N N . PRO A 1 163 ? -5.090 3.883 1.209 1.00 97.12 163 PRO A N 1
ATOM 1324 C CA . PRO A 1 163 ? -3.842 4.531 0.836 1.00 97.12 163 PRO A CA 1
ATOM 1325 C C . PRO A 1 163 ? -4.047 6.042 0.662 1.00 97.12 163 PRO A C 1
ATOM 1327 O O . PRO A 1 163 ? -5.008 6.485 0.038 1.00 97.12 163 PRO A O 1
ATOM 1330 N N . GLY A 1 164 ? -3.119 6.862 1.151 1.00 95.56 164 GLY A N 1
ATOM 1331 C CA . GLY A 1 164 ? -3.235 8.306 0.977 1.00 95.56 164 GLY A CA 1
ATOM 1332 C C . GLY A 1 164 ? -2.089 9.123 1.555 1.00 95.56 164 GLY A C 1
ATOM 1333 O O . GLY A 1 164 ? -1.304 8.643 2.368 1.00 95.56 164 GLY A O 1
ATOM 1334 N N . ARG A 1 165 ? -2.005 10.387 1.122 1.00 96.75 165 ARG A N 1
ATOM 1335 C CA . ARG A 1 165 ? -1.105 11.389 1.709 1.00 96.75 165 ARG A CA 1
ATOM 1336 C C . ARG A 1 165 ? -1.596 11.829 3.077 1.00 96.75 165 ARG A C 1
ATOM 1338 O O . ARG A 1 165 ? -2.801 11.986 3.262 1.00 96.75 165 ARG A O 1
ATOM 1345 N N . VAL A 1 166 ? -0.671 12.058 3.990 1.00 96.94 166 VAL A N 1
ATOM 1346 C CA . VAL A 1 166 ? -0.913 12.542 5.348 1.00 96.94 166 VAL A CA 1
ATOM 1347 C C . VAL A 1 166 ? 0.112 13.617 5.686 1.00 96.94 166 VAL A C 1
ATOM 1349 O O . VAL A 1 166 ? 1.176 13.702 5.061 1.00 96.94 166 VAL A O 1
ATOM 1352 N N . PHE A 1 167 ? -0.230 14.455 6.656 1.00 96.50 167 PHE A N 1
ATOM 1353 C CA . PHE A 1 167 ? 0.491 15.684 6.941 1.00 96.50 167 PHE A CA 1
ATOM 1354 C C . PHE A 1 167 ? 0.763 15.792 8.434 1.00 96.50 167 PHE A C 1
ATOM 1356 O O . PHE A 1 167 ? -0.140 15.611 9.248 1.00 96.50 167 PHE A O 1
ATOM 1363 N N . ARG A 1 168 ? 2.007 16.096 8.799 1.00 93.88 168 ARG A N 1
ATOM 1364 C CA . ARG A 1 168 ? 2.401 16.332 10.192 1.00 93.88 168 ARG A CA 1
ATOM 1365 C C . ARG A 1 168 ? 3.356 17.500 10.262 1.00 93.88 168 ARG A C 1
ATOM 1367 O O . ARG A 1 168 ? 4.258 17.614 9.431 1.00 93.88 168 ARG A O 1
ATOM 1374 N N . ASN A 1 169 ? 3.167 18.360 11.250 1.00 91.31 169 ASN A N 1
ATOM 1375 C CA . ASN A 1 169 ? 4.026 19.513 11.476 1.00 91.31 169 ASN A CA 1
ATOM 1376 C C . ASN A 1 169 ? 5.319 19.092 12.195 1.00 91.31 169 ASN A C 1
ATOM 1378 O O . ASN A 1 169 ? 5.638 19.527 13.292 1.00 91.31 169 ASN A O 1
ATOM 1382 N N . GLU A 1 170 ? 6.072 18.198 11.560 1.00 86.56 170 GLU A N 1
ATOM 1383 C CA . GLU A 1 170 ? 7.338 17.688 12.074 1.00 86.56 170 GLU A CA 1
ATOM 1384 C C . GLU A 1 170 ? 8.530 18.350 11.374 1.00 86.56 170 GLU A C 1
ATOM 1386 O O . GLU A 1 170 ? 8.478 18.745 10.203 1.00 86.56 170 GLU A O 1
ATOM 1391 N N . ALA A 1 171 ? 9.655 18.435 12.087 1.00 88.44 171 ALA A N 1
ATOM 1392 C CA . ALA A 1 171 ? 10.897 18.940 11.522 1.00 88.44 171 ALA A CA 1
ATOM 1393 C C . ALA A 1 171 ? 11.422 18.004 10.419 1.00 88.44 171 ALA A C 1
ATOM 1395 O O . ALA A 1 171 ? 11.739 16.835 10.660 1.00 88.44 171 ALA A O 1
ATOM 1396 N N . VAL A 1 172 ? 11.586 18.552 9.212 1.00 91.56 172 VAL A N 1
ATOM 1397 C CA . VAL A 1 172 ? 12.123 17.814 8.066 1.00 91.56 172 VAL A CA 1
ATOM 1398 C C . VAL A 1 172 ? 13.562 17.373 8.348 1.00 91.56 172 VAL A C 1
ATOM 1400 O O . VAL A 1 172 ? 14.445 18.179 8.642 1.00 91.56 172 VAL A O 1
ATOM 1403 N N . SER A 1 173 ? 13.807 16.073 8.227 1.00 93.00 173 SER A N 1
ATOM 1404 C CA . SER A 1 173 ? 15.104 15.429 8.437 1.00 93.00 173 SER A CA 1
ATOM 1405 C C . SER A 1 173 ? 15.292 14.287 7.437 1.00 93.00 173 SER A C 1
ATOM 1407 O O . SER A 1 173 ? 14.446 14.057 6.580 1.00 93.00 173 SER A O 1
ATOM 1409 N N . SER A 1 174 ? 16.378 13.519 7.550 1.00 90.50 174 SER A N 1
ATOM 1410 C CA . SER A 1 174 ? 16.548 12.317 6.723 1.00 90.50 174 SER A CA 1
ATOM 1411 C C . SER A 1 174 ? 15.553 11.194 7.044 1.00 90.50 174 SER A C 1
ATOM 1413 O O . SER A 1 174 ? 15.437 10.242 6.274 1.00 90.50 174 SER A O 1
ATOM 1415 N N . ARG A 1 175 ? 14.836 11.284 8.175 1.00 88.75 175 ARG A N 1
ATOM 1416 C CA . ARG A 1 175 ? 13.898 10.254 8.654 1.00 88.75 175 ARG A CA 1
ATOM 1417 C C . ARG A 1 175 ? 12.437 10.692 8.699 1.00 88.75 175 ARG A C 1
ATOM 1419 O O . ARG A 1 175 ? 11.580 9.819 8.752 1.00 88.75 175 ARG A O 1
ATOM 1426 N N . SER A 1 176 ? 12.164 11.994 8.716 1.00 91.25 176 SER A N 1
ATOM 1427 C CA . SER A 1 176 ? 10.808 12.548 8.788 1.00 91.25 176 SER A CA 1
ATOM 1428 C C . SER A 1 176 ? 10.636 13.669 7.768 1.00 91.25 176 SER A C 1
ATOM 1430 O O . SER A 1 176 ? 11.580 14.407 7.472 1.00 91.25 176 SER A O 1
ATOM 1432 N N . HIS A 1 177 ? 9.431 13.771 7.219 1.00 93.06 177 HIS A N 1
ATOM 1433 C CA . HIS A 1 177 ? 9.016 14.797 6.276 1.00 93.06 177 HIS A CA 1
ATOM 1434 C C . HIS A 1 177 ? 7.588 15.238 6.623 1.00 93.06 177 HIS A C 1
ATOM 1436 O O . HIS A 1 177 ? 6.786 14.427 7.079 1.00 93.06 177 HIS A O 1
ATOM 1442 N N . CYS A 1 178 ? 7.254 16.510 6.390 1.00 92.56 178 CYS A N 1
ATOM 1443 C CA . CYS A 1 178 ? 5.950 17.070 6.770 1.00 92.56 178 CYS A CA 1
ATOM 1444 C C . CYS A 1 178 ? 4.771 16.542 5.934 1.00 92.56 178 CYS A C 1
ATOM 1446 O O . CYS A 1 178 ? 3.612 16.686 6.316 1.00 92.56 178 CYS A O 1
ATOM 1448 N N . ILE A 1 179 ? 5.085 15.928 4.793 1.00 94.62 179 ILE A N 1
ATOM 1449 C CA . ILE A 1 179 ? 4.164 15.225 3.901 1.00 94.62 179 ILE A CA 1
ATOM 1450 C C . ILE A 1 179 ? 4.727 13.824 3.709 1.00 94.62 179 ILE A C 1
ATOM 1452 O O . ILE A 1 179 ? 5.906 13.691 3.379 1.00 94.62 179 ILE A O 1
ATOM 1456 N N . PHE A 1 180 ? 3.898 12.807 3.896 1.00 96.25 180 PHE A N 1
ATOM 1457 C CA . PHE A 1 180 ? 4.241 11.416 3.612 1.00 96.25 180 PHE A CA 1
ATOM 1458 C C . PHE A 1 180 ? 2.986 10.611 3.276 1.00 96.25 180 PHE A C 1
ATOM 1460 O O . PHE A 1 180 ? 1.884 11.160 3.247 1.00 96.25 180 PHE A O 1
ATOM 1467 N N . HIS A 1 181 ? 3.134 9.327 2.960 1.00 97.81 181 HIS A N 1
ATOM 1468 C CA . HIS A 1 181 ? 2.022 8.472 2.571 1.00 97.81 181 HIS A CA 1
ATOM 1469 C C . HIS A 1 181 ? 1.827 7.348 3.581 1.00 97.81 181 HIS A C 1
ATOM 1471 O O . HIS A 1 181 ? 2.777 6.709 4.036 1.00 97.81 181 HIS A O 1
ATOM 1477 N N . GLN A 1 182 ? 0.568 7.061 3.885 1.00 97.06 182 GLN A N 1
ATOM 1478 C CA . GLN A 1 182 ? 0.179 5.915 4.690 1.00 97.06 182 GLN A CA 1
ATOM 1479 C C . GLN A 1 182 ? -0.762 5.004 3.918 1.00 97.06 182 GLN A C 1
ATOM 1481 O O . GLN A 1 182 ? -1.487 5.437 3.022 1.00 97.06 182 GLN A O 1
ATOM 1486 N N . VAL A 1 183 ? -0.732 3.728 4.283 1.00 98.00 183 VAL A N 1
ATOM 1487 C CA . VAL A 1 183 ? -1.804 2.783 3.988 1.00 98.00 183 VAL A CA 1
ATOM 1488 C C . VAL A 1 183 ? -2.323 2.278 5.315 1.00 98.00 183 VAL A C 1
ATOM 1490 O O . VAL A 1 183 ? -1.551 1.778 6.138 1.00 98.00 183 VAL A O 1
ATOM 1493 N N . GLU A 1 184 ? -3.629 2.389 5.504 1.00 98.31 184 GLU A N 1
ATOM 1494 C CA . GLU A 1 184 ? -4.292 1.851 6.680 1.00 98.31 184 GLU A CA 1
ATOM 1495 C C . GLU A 1 184 ? -5.355 0.844 6.288 1.00 98.31 184 GLU A C 1
ATOM 1497 O O . GLU A 1 184 ? -6.139 1.105 5.384 1.00 98.31 184 GLU A O 1
ATOM 1502 N N . GLY A 1 185 ? -5.375 -0.308 6.944 1.00 97.88 185 GLY A N 1
ATOM 1503 C CA . GLY A 1 185 ? -6.390 -1.329 6.734 1.00 97.88 185 GLY A CA 1
ATOM 1504 C C . GLY A 1 185 ? -7.383 -1.380 7.879 1.00 97.88 185 GLY A C 1
ATOM 1505 O O . GLY A 1 185 ? -7.012 -1.181 9.034 1.00 97.88 185 GLY A O 1
ATOM 1506 N N . LEU A 1 186 ? -8.624 -1.709 7.538 1.00 98.50 186 LEU A N 1
ATOM 1507 C CA . LEU A 1 186 ? -9.727 -1.932 8.459 1.00 98.50 186 LEU A CA 1
ATOM 1508 C C . LEU A 1 186 ? -10.450 -3.224 8.078 1.00 98.50 186 LEU A C 1
ATOM 1510 O O . LEU A 1 186 ? -10.864 -3.396 6.928 1.00 98.50 186 LEU A O 1
ATOM 1514 N N . TYR A 1 187 ? -10.639 -4.109 9.054 1.00 98.50 187 TYR A N 1
ATOM 1515 C CA . TYR A 1 187 ? -11.490 -5.285 8.922 1.00 98.50 187 TYR A CA 1
ATOM 1516 C C . TYR A 1 187 ? -12.455 -5.382 10.101 1.00 98.50 187 TYR A C 1
ATOM 1518 O O . TYR A 1 187 ? -12.004 -5.494 11.237 1.00 98.50 187 TYR A O 1
ATOM 1526 N N . ILE A 1 188 ? -13.761 -5.348 9.831 1.00 98.50 188 ILE A N 1
ATOM 1527 C CA . ILE A 1 188 ? -14.838 -5.485 10.820 1.00 98.50 188 ILE A CA 1
ATOM 1528 C C . ILE A 1 188 ? -15.818 -6.546 10.333 1.00 98.50 188 ILE A C 1
ATOM 1530 O O . ILE A 1 188 ? -16.370 -6.431 9.237 1.00 98.50 188 ILE A O 1
ATOM 1534 N N . ASP A 1 189 ? -16.067 -7.543 11.171 1.00 98.06 189 ASP A N 1
ATOM 1535 C CA . ASP A 1 189 ? -17.061 -8.589 10.949 1.00 98.06 189 ASP A CA 1
ATOM 1536 C C . ASP A 1 189 ? -17.497 -9.173 12.307 1.00 98.06 189 ASP A C 1
ATOM 1538 O O . ASP A 1 189 ? -17.162 -8.645 13.370 1.00 98.06 189 ASP A O 1
ATOM 1542 N N . LYS A 1 190 ? -18.277 -10.249 12.291 1.00 97.06 190 LYS A N 1
ATOM 1543 C CA . LYS A 1 190 ? -18.576 -11.047 13.480 1.00 97.06 190 LYS A CA 1
ATOM 1544 C C . LYS A 1 190 ? -17.390 -11.953 13.806 1.00 97.06 190 LYS A C 1
ATOM 1546 O O . LYS A 1 190 ? -16.772 -12.516 12.905 1.00 97.06 190 LYS A O 1
ATOM 1551 N N . ASP A 1 191 ? -17.100 -12.111 15.095 1.00 95.12 191 ASP A N 1
ATOM 1552 C CA . ASP A 1 191 ? -16.096 -13.050 15.620 1.00 95.12 191 ASP A CA 1
ATOM 1553 C C . ASP A 1 191 ? -14.648 -12.841 15.112 1.00 95.12 191 ASP A C 1
ATOM 1555 O O . ASP A 1 191 ? -13.842 -13.771 15.105 1.00 95.12 191 ASP A O 1
ATOM 1559 N N . VAL A 1 192 ? -14.278 -11.613 14.740 1.00 97.50 192 VAL A N 1
ATOM 1560 C CA . VAL A 1 192 ? -12.899 -11.218 14.415 1.00 97.50 192 VAL A CA 1
ATOM 1561 C C . VAL A 1 192 ? -12.045 -11.147 15.679 1.00 97.50 192 VAL A C 1
ATOM 1563 O O . VAL A 1 192 ? -12.361 -10.469 16.658 1.00 97.50 192 VAL A O 1
ATOM 1566 N N . SER A 1 193 ? -10.900 -11.819 15.647 1.00 96.94 193 SER A N 1
ATOM 1567 C CA . SER A 1 193 ? -9.986 -11.937 16.776 1.00 96.94 193 SER A CA 1
ATOM 1568 C C . SER A 1 193 ? -8.614 -11.323 16.494 1.00 96.94 193 SER A C 1
ATOM 1570 O O . SER A 1 193 ? -8.207 -11.084 15.355 1.00 96.94 193 SER A O 1
ATOM 1572 N N . PHE A 1 194 ? -7.819 -11.157 17.553 1.00 97.12 194 PHE A N 1
ATOM 1573 C CA . PHE A 1 194 ? -6.419 -10.744 17.420 1.00 97.12 194 PHE A CA 1
ATOM 1574 C C . PHE A 1 194 ? -5.568 -11.770 16.644 1.00 97.12 194 PHE A C 1
ATOM 1576 O O . PHE A 1 194 ? -4.526 -11.428 16.080 1.00 97.12 194 PHE A O 1
ATOM 1583 N N . ALA A 1 195 ? -5.993 -13.040 16.593 1.00 96.88 195 ALA A N 1
ATOM 1584 C CA . ALA A 1 195 ? -5.318 -14.054 15.790 1.00 96.88 195 ALA A CA 1
ATOM 1585 C C . ALA A 1 195 ? -5.455 -13.758 14.286 1.00 96.88 195 ALA A C 1
ATOM 1587 O O . ALA A 1 195 ? -4.470 -13.905 13.559 1.00 96.88 195 ALA A O 1
ATOM 1588 N N . ASP A 1 196 ? -6.617 -13.261 13.851 1.00 97.50 196 ASP A N 1
ATOM 1589 C CA . ASP A 1 196 ? -6.882 -12.874 12.460 1.00 97.50 196 ASP A CA 1
ATOM 1590 C C . ASP A 1 196 ? -6.030 -11.674 12.045 1.00 97.50 196 ASP A C 1
ATOM 1592 O O . ASP A 1 196 ? -5.417 -11.685 10.972 1.00 97.50 196 ASP A O 1
ATOM 1596 N N . LEU A 1 197 ? -5.898 -10.681 12.937 1.00 97.50 197 LEU A N 1
ATOM 1597 C CA . LEU A 1 197 ? -4.965 -9.566 12.760 1.00 97.50 197 LEU A CA 1
ATOM 1598 C C . LEU A 1 197 ? -3.543 -10.098 12.565 1.00 97.50 197 LEU A C 1
ATOM 1600 O O . LEU A 1 197 ? -2.900 -9.833 11.551 1.00 97.50 197 LEU A O 1
ATOM 1604 N N . LYS A 1 198 ? -3.054 -10.911 13.508 1.00 95.75 198 LYS A N 1
ATOM 1605 C CA . LYS A 1 198 ? -1.695 -11.461 13.454 1.00 95.75 198 LYS A CA 1
ATOM 1606 C C . LYS A 1 198 ? -1.443 -12.260 12.174 1.00 95.75 198 LYS A C 1
ATOM 1608 O O . LYS A 1 198 ? -0.359 -12.156 11.600 1.00 95.75 198 LYS A O 1
ATOM 1613 N N . GLN A 1 199 ? -2.407 -13.061 11.728 1.00 95.44 199 GLN A N 1
ATOM 1614 C CA . GLN A 1 199 ? -2.281 -13.852 10.507 1.00 95.44 199 GLN A CA 1
ATOM 1615 C C . GLN A 1 199 ? -2.260 -12.968 9.257 1.00 95.44 199 GLN A C 1
ATOM 1617 O O . GLN A 1 199 ? -1.433 -13.195 8.374 1.00 95.44 199 GLN A O 1
ATOM 1622 N N . THR A 1 200 ? -3.104 -11.938 9.214 1.00 96.44 200 THR A N 1
ATOM 1623 C CA . THR A 1 200 ? -3.142 -10.956 8.121 1.00 96.44 200 THR A CA 1
ATOM 1624 C C . THR A 1 200 ? -1.810 -10.217 8.003 1.00 96.44 200 THR A C 1
ATOM 1626 O O . THR A 1 200 ? -1.240 -10.123 6.916 1.00 96.44 200 THR A O 1
ATOM 1629 N N . LEU A 1 201 ? -1.247 -9.779 9.132 1.00 95.00 201 LEU A N 1
ATOM 1630 C CA . LEU A 1 201 ? 0.059 -9.122 9.167 1.00 95.00 201 LEU A CA 1
ATOM 1631 C C . LEU A 1 201 ? 1.208 -10.071 8.799 1.00 95.00 201 LEU A C 1
ATOM 1633 O O . LEU A 1 201 ? 2.147 -9.672 8.110 1.00 95.00 201 LEU A O 1
ATOM 1637 N N . LEU A 1 202 ? 1.144 -11.339 9.218 1.00 93.56 202 LEU A N 1
ATOM 1638 C CA . LEU A 1 202 ? 2.135 -12.349 8.839 1.00 93.56 202 LEU A CA 1
ATOM 1639 C C . LEU A 1 202 ? 2.098 -12.642 7.334 1.00 93.56 202 LEU A C 1
ATOM 1641 O O . LEU A 1 202 ? 3.149 -12.802 6.718 1.00 93.56 202 LEU A O 1
ATOM 1645 N N . TYR A 1 203 ? 0.905 -12.697 6.744 1.00 94.94 203 TYR A N 1
ATOM 1646 C CA . TYR A 1 203 ? 0.742 -12.825 5.301 1.00 94.94 203 TYR A CA 1
ATOM 1647 C C . TYR A 1 203 ? 1.354 -11.620 4.581 1.00 94.94 203 TYR A C 1
ATOM 1649 O O . TYR A 1 203 ? 2.254 -11.800 3.765 1.00 94.94 203 TYR A O 1
ATOM 1657 N N . PHE A 1 204 ? 0.959 -10.400 4.961 1.00 95.06 204 PHE A N 1
ATOM 1658 C CA . PHE A 1 204 ? 1.493 -9.174 4.368 1.00 95.06 204 PHE A CA 1
ATOM 1659 C C . PHE A 1 204 ? 3.023 -9.113 4.441 1.00 95.06 204 PHE A C 1
ATOM 1661 O O . PHE A 1 204 ? 3.695 -8.921 3.433 1.00 95.06 204 PHE A O 1
ATOM 1668 N N . THR A 1 205 ? 3.592 -9.313 5.630 1.00 90.81 205 THR A N 1
ATOM 1669 C CA . THR A 1 205 ? 5.046 -9.232 5.828 1.00 90.81 205 THR A CA 1
ATOM 1670 C C . THR A 1 205 ? 5.806 -10.298 5.049 1.00 90.81 205 THR A C 1
ATOM 1672 O O . THR A 1 205 ? 6.904 -10.024 4.567 1.00 90.81 205 THR A O 1
ATOM 1675 N N . LYS A 1 206 ? 5.229 -11.492 4.884 1.00 89.25 206 LYS A N 1
ATOM 1676 C CA . LYS A 1 206 ? 5.818 -12.554 4.072 1.00 89.25 206 LYS A CA 1
ATOM 1677 C C . LYS A 1 206 ? 5.807 -12.216 2.582 1.00 89.25 206 LYS A C 1
ATOM 1679 O O . LYS A 1 206 ? 6.820 -12.430 1.921 1.00 89.25 206 LYS A O 1
ATOM 1684 N N . GLU A 1 207 ? 4.701 -11.693 2.065 1.00 88.44 207 GLU A N 1
ATOM 1685 C CA . GLU A 1 207 ? 4.604 -11.302 0.654 1.00 88.44 207 GLU A CA 1
ATOM 1686 C C . GLU A 1 207 ? 5.464 -10.065 0.350 1.00 88.44 207 GLU A C 1
ATOM 1688 O O . GLU A 1 207 ? 6.091 -9.990 -0.703 1.00 88.44 207 GLU A O 1
ATOM 1693 N N . MET A 1 208 ? 5.575 -9.130 1.299 1.00 85.75 208 MET A N 1
ATOM 1694 C CA . MET A 1 208 ? 6.334 -7.889 1.121 1.00 85.75 208 MET A CA 1
ATOM 1695 C C . MET A 1 208 ? 7.848 -8.056 1.336 1.00 85.75 208 MET A C 1
ATOM 1697 O O . MET A 1 208 ? 8.647 -7.494 0.593 1.00 85.75 208 MET A O 1
ATOM 1701 N N . PHE A 1 209 ? 8.263 -8.820 2.355 1.00 83.00 209 PHE A N 1
ATOM 1702 C CA . PHE A 1 209 ? 9.665 -8.924 2.804 1.00 83.00 209 PHE A CA 1
ATOM 1703 C C . PHE A 1 209 ? 10.226 -10.356 2.781 1.00 83.00 209 PHE A C 1
ATOM 1705 O O . PHE A 1 209 ? 11.316 -10.613 3.309 1.00 83.00 209 PHE A O 1
ATOM 1712 N N . GLY A 1 210 ? 9.494 -11.321 2.226 1.00 83.12 210 GLY A N 1
ATOM 1713 C CA . GLY A 1 210 ? 9.928 -12.711 2.112 1.00 83.12 210 GLY A CA 1
ATOM 1714 C C . GLY A 1 210 ? 10.006 -13.440 3.459 1.00 83.12 210 GLY A C 1
ATOM 1715 O O . GLY A 1 210 ? 9.051 -13.512 4.223 1.00 83.12 210 GLY A O 1
ATOM 1716 N N . LYS A 1 211 ? 11.157 -14.052 3.764 1.00 76.88 211 LYS A N 1
ATOM 1717 C CA . LYS A 1 211 ? 11.338 -14.913 4.957 1.00 76.88 211 LYS A CA 1
ATOM 1718 C C . LYS A 1 211 ? 11.746 -14.147 6.227 1.00 76.88 211 LYS A C 1
ATOM 1720 O O . LYS A 1 211 ? 12.288 -14.748 7.157 1.00 76.88 211 LYS A O 1
ATOM 1725 N N . SER A 1 212 ? 11.528 -12.835 6.260 1.00 79.38 212 SER A N 1
ATOM 1726 C CA . SER A 1 212 ? 11.893 -11.982 7.394 1.00 79.38 212 SER A CA 1
ATOM 1727 C C . SER A 1 212 ? 11.120 -12.361 8.662 1.00 79.38 212 SER A C 1
ATOM 1729 O O . SER A 1 212 ? 9.950 -12.740 8.613 1.00 79.38 212 SER A O 1
ATOM 1731 N N . LYS A 1 213 ? 11.780 -12.280 9.825 1.00 84.81 213 LYS A N 1
ATOM 1732 C CA . LYS A 1 213 ? 11.124 -12.531 11.118 1.00 84.81 213 LYS A CA 1
ATOM 1733 C C . LYS A 1 213 ? 10.308 -11.309 11.519 1.00 84.81 213 LYS A C 1
ATOM 1735 O O . LYS A 1 213 ? 10.791 -10.190 11.371 1.00 84.81 213 LYS A O 1
ATOM 1740 N N . ILE A 1 214 ? 9.132 -11.541 12.097 1.00 91.25 214 ILE A N 1
ATOM 1741 C CA . ILE A 1 214 ? 8.277 -10.483 12.643 1.00 91.25 214 ILE A CA 1
ATOM 1742 C C . ILE A 1 214 ? 8.208 -10.568 14.165 1.00 91.25 214 ILE A C 1
ATOM 1744 O O . ILE A 1 214 ? 8.285 -11.659 14.741 1.00 91.25 214 ILE A O 1
ATOM 1748 N N . ARG A 1 215 ? 8.027 -9.422 14.815 1.00 93.12 215 ARG A N 1
ATOM 1749 C CA . ARG A 1 215 ? 7.788 -9.309 16.253 1.00 93.12 215 ARG A CA 1
ATOM 1750 C C . ARG A 1 215 ? 6.652 -8.325 16.491 1.00 93.12 215 ARG A C 1
ATOM 1752 O O . ARG A 1 215 ? 6.733 -7.195 16.034 1.00 93.12 215 ARG A O 1
ATOM 1759 N N . LEU A 1 216 ? 5.636 -8.756 17.236 1.00 94.19 216 LEU A N 1
ATOM 1760 C CA . LEU A 1 216 ? 4.592 -7.871 17.744 1.00 94.19 216 LEU A CA 1
ATOM 1761 C C . LEU A 1 216 ? 4.968 -7.455 19.166 1.00 94.19 216 LEU A C 1
ATOM 1763 O O . LEU A 1 216 ? 5.242 -8.318 20.005 1.00 94.19 216 LEU A O 1
ATOM 1767 N N . ARG A 1 217 ? 4.998 -6.152 19.429 1.00 96.12 217 ARG A N 1
ATOM 1768 C CA . ARG A 1 217 ? 5.204 -5.584 20.764 1.00 96.12 217 ARG A CA 1
ATOM 1769 C C . ARG A 1 217 ? 3.937 -4.855 21.196 1.00 96.12 217 ARG A C 1
ATOM 1771 O O . ARG A 1 217 ? 3.398 -4.126 20.374 1.00 96.12 217 ARG A O 1
ATOM 1778 N N . PRO A 1 218 ? 3.478 -4.998 22.449 1.00 96.44 218 PRO A N 1
ATOM 1779 C CA . PRO A 1 218 ? 2.399 -4.162 22.962 1.00 96.44 218 PRO A CA 1
ATOM 1780 C C . PRO A 1 218 ? 2.735 -2.677 22.793 1.00 96.44 218 PRO A C 1
ATOM 1782 O O . PRO A 1 218 ? 3.873 -2.273 23.047 1.00 96.44 218 PRO A O 1
ATOM 1785 N N . SER A 1 219 ? 1.751 -1.899 22.357 1.00 95.31 219 SER A N 1
ATOM 1786 C CA . SER A 1 219 ? 1.821 -0.438 22.257 1.00 95.31 219 SER A CA 1
ATOM 1787 C C . SER A 1 219 ? 0.469 0.152 22.673 1.00 95.31 219 SER A C 1
ATOM 1789 O O . SER A 1 219 ? -0.360 -0.566 23.233 1.00 95.31 219 SER A O 1
ATOM 1791 N N . TYR A 1 220 ? 0.247 1.440 22.439 1.00 93.12 220 TYR A N 1
ATOM 1792 C CA . TYR A 1 220 ? -0.997 2.128 22.761 1.00 93.12 220 TYR A CA 1
ATOM 1793 C C . TYR A 1 220 ? -1.408 3.056 21.619 1.00 93.12 220 TYR A C 1
ATOM 1795 O O . TYR A 1 220 ? -0.656 3.957 21.249 1.00 93.12 220 TYR A O 1
ATOM 1803 N N . PHE A 1 221 ? -2.629 2.869 21.121 1.00 93.56 221 PHE A N 1
ATOM 1804 C CA . PHE A 1 221 ? -3.303 3.809 20.232 1.00 93.56 221 PHE A CA 1
ATOM 1805 C C . PHE A 1 221 ? -4.725 4.048 20.764 1.00 93.56 221 PHE A C 1
ATOM 1807 O O . PHE A 1 221 ? -5.408 3.074 21.068 1.00 93.56 221 PHE A O 1
ATOM 1814 N N . PRO A 1 222 ? -5.214 5.299 20.863 1.00 93.25 222 PRO A N 1
ATOM 1815 C CA . PRO A 1 222 ? -6.529 5.587 21.459 1.00 93.25 222 PRO A CA 1
ATOM 1816 C C . PRO A 1 222 ? -7.726 4.902 20.775 1.00 93.25 222 PRO A C 1
ATOM 1818 O O . PRO A 1 222 ? -8.766 4.707 21.401 1.00 93.25 222 PRO A O 1
ATOM 1821 N N . PHE A 1 223 ? -7.577 4.546 19.498 1.00 94.31 223 PHE A N 1
ATOM 1822 C CA . PHE A 1 223 ? -8.598 3.903 18.667 1.00 94.31 223 PHE A CA 1
ATOM 1823 C C . PHE A 1 223 ? -8.486 2.372 18.613 1.00 94.31 223 PHE A C 1
ATOM 1825 O O . PHE A 1 223 ? -9.293 1.741 17.925 1.00 94.31 223 PHE A O 1
ATOM 1832 N N . THR A 1 224 ? -7.523 1.754 19.313 1.00 96.88 224 THR A N 1
ATOM 1833 C CA . THR A 1 224 ? -7.406 0.291 19.373 1.00 96.88 224 THR A CA 1
ATOM 1834 C C . THR A 1 224 ? -7.089 -0.250 20.765 1.00 96.88 224 THR A C 1
ATOM 1836 O O . THR A 1 224 ? -6.208 0.253 21.454 1.00 96.88 224 THR A O 1
ATOM 1839 N N . GLU A 1 225 ? -7.726 -1.358 21.143 1.00 95.94 225 GLU A N 1
ATOM 1840 C CA . GLU A 1 225 ? -7.439 -2.093 22.376 1.00 95.94 225 GLU A CA 1
ATOM 1841 C C . GLU A 1 225 ? -7.801 -3.589 22.233 1.00 95.94 225 GLU A C 1
ATOM 1843 O O . GLU A 1 225 ? -8.973 -3.921 22.041 1.00 95.94 225 GLU A O 1
ATOM 1848 N N . PRO A 1 226 ? -6.838 -4.531 22.338 1.00 96.94 226 PRO A N 1
ATOM 1849 C CA . PRO A 1 226 ? -5.405 -4.323 22.559 1.00 96.94 226 PRO A CA 1
ATOM 1850 C C . PRO A 1 226 ? -4.669 -3.772 21.326 1.00 96.94 226 PRO A C 1
ATOM 1852 O O . PRO A 1 226 ? -4.988 -4.113 20.183 1.00 96.94 226 PRO A O 1
ATOM 1855 N N . SER A 1 227 ? -3.626 -2.982 21.589 1.00 97.19 227 SER A N 1
ATOM 1856 C CA . SER A 1 227 ? -2.738 -2.356 20.598 1.00 97.19 227 SER A CA 1
ATOM 1857 C C . SER A 1 227 ? -1.357 -3.024 20.516 1.00 97.19 227 SER A C 1
ATOM 1859 O O . SER A 1 227 ? -0.803 -3.493 21.515 1.00 97.19 227 SER A O 1
ATOM 1861 N N . ALA A 1 228 ? -0.757 -3.036 19.324 1.00 97.25 228 ALA A N 1
ATOM 1862 C CA . ALA A 1 228 ? 0.586 -3.550 19.083 1.00 97.25 228 ALA A CA 1
ATOM 1863 C C . ALA A 1 228 ? 1.329 -2.815 17.953 1.00 97.25 228 ALA A C 1
ATOM 1865 O O . ALA A 1 228 ? 0.750 -2.393 16.959 1.00 97.25 228 ALA A O 1
ATOM 1866 N N . GLU A 1 229 ? 2.648 -2.738 18.071 1.00 96.81 229 GLU A N 1
ATOM 1867 C CA . GLU A 1 229 ? 3.569 -2.368 16.994 1.00 96.81 229 GLU A CA 1
ATOM 1868 C C . GLU A 1 229 ? 4.182 -3.620 16.372 1.00 96.81 229 GLU A C 1
ATOM 1870 O O . GLU A 1 229 ? 4.437 -4.615 17.063 1.00 96.81 229 GLU A O 1
ATOM 1875 N N . VAL A 1 230 ? 4.457 -3.564 15.072 1.00 95.44 230 VAL A N 1
ATOM 1876 C CA . VAL A 1 230 ? 5.093 -4.652 14.330 1.00 95.44 230 VAL A CA 1
ATOM 1877 C C . VAL A 1 230 ? 6.485 -4.225 13.891 1.00 95.44 230 VAL A C 1
ATOM 1879 O O . VAL A 1 230 ? 6.661 -3.284 13.113 1.00 95.44 230 VAL A O 1
ATOM 1882 N N . ASP A 1 231 ? 7.471 -4.995 14.338 1.00 94.50 231 ASP A N 1
ATOM 1883 C CA . ASP A 1 231 ? 8.848 -4.884 13.883 1.00 94.50 231 ASP A CA 1
ATOM 1884 C C . ASP A 1 231 ? 9.191 -6.034 12.928 1.00 94.50 231 ASP A C 1
ATOM 1886 O O . ASP A 1 231 ? 8.811 -7.188 13.162 1.00 94.50 231 ASP A O 1
ATOM 1890 N N . ILE A 1 232 ? 10.002 -5.747 11.910 1.00 91.38 232 ILE A N 1
ATOM 1891 C CA . ILE A 1 232 ? 10.650 -6.759 11.069 1.00 91.38 232 ILE A CA 1
ATOM 1892 C C . ILE A 1 232 ? 12.142 -6.838 11.376 1.00 91.38 232 ILE A C 1
ATOM 1894 O O . ILE A 1 232 ? 12.792 -5.830 11.656 1.00 91.38 232 ILE A O 1
ATOM 1898 N N . TYR A 1 233 ? 12.696 -8.048 11.334 1.00 85.44 233 TYR A N 1
ATOM 1899 C CA . TYR A 1 233 ? 14.136 -8.251 11.430 1.00 85.44 233 TYR A CA 1
ATOM 1900 C C . TYR A 1 233 ? 14.767 -8.091 10.048 1.00 85.44 233 TYR A C 1
ATOM 1902 O O . TYR A 1 233 ? 14.539 -8.926 9.171 1.00 85.44 233 TYR A O 1
ATOM 1910 N N . TRP A 1 234 ? 15.556 -7.034 9.863 1.00 76.88 234 TRP A N 1
ATOM 1911 C CA . TRP A 1 234 ? 16.164 -6.682 8.581 1.00 76.88 234 TRP A CA 1
ATOM 1912 C C . TRP A 1 234 ? 17.643 -6.342 8.760 1.00 76.88 234 TRP A C 1
ATOM 1914 O O . TRP A 1 234 ? 18.014 -5.529 9.611 1.00 76.88 234 TRP A O 1
ATOM 1924 N N . GLY A 1 235 ? 18.505 -6.985 7.971 1.00 78.00 235 GLY A N 1
ATOM 1925 C CA . GLY A 1 235 ? 19.954 -6.876 8.127 1.00 78.00 235 GLY A CA 1
ATOM 1926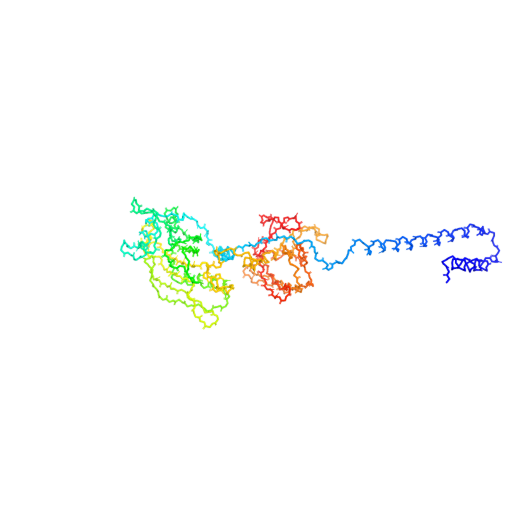 C C . GLY A 1 235 ? 20.406 -7.336 9.516 1.00 78.00 235 GLY A C 1
ATOM 1927 O O . GLY A 1 235 ? 20.435 -8.532 9.798 1.00 78.00 235 GLY A O 1
ATOM 1928 N N . THR A 1 236 ? 20.762 -6.384 10.379 1.00 74.31 236 THR A N 1
ATOM 1929 C CA . THR A 1 236 ? 21.309 -6.642 11.721 1.00 74.31 236 THR A CA 1
ATOM 1930 C C . THR A 1 236 ? 20.355 -6.306 12.872 1.00 74.31 236 THR A C 1
ATOM 1932 O O . THR A 1 236 ? 20.693 -6.587 14.024 1.00 74.31 236 THR A O 1
ATOM 1935 N N . GLY A 1 237 ? 19.170 -5.736 12.610 1.00 87.06 237 GLY A N 1
ATOM 1936 C CA . GLY A 1 237 ? 18.316 -5.172 13.661 1.00 87.06 237 GLY A CA 1
ATOM 1937 C C . GLY A 1 237 ? 16.811 -5.312 13.440 1.00 87.06 237 GLY A C 1
ATOM 1938 O O . GLY A 1 237 ? 16.341 -5.696 12.373 1.00 87.06 237 GLY A O 1
ATOM 1939 N N . TRP A 1 238 ? 16.059 -4.994 14.496 1.00 91.56 238 TRP A N 1
ATOM 1940 C CA . TRP A 1 238 ? 14.603 -4.869 14.456 1.00 91.56 238 TRP A CA 1
ATOM 1941 C C . TRP A 1 238 ? 14.217 -3.457 14.033 1.00 91.56 238 TRP A C 1
ATOM 1943 O O . TRP A 1 238 ? 14.718 -2.490 14.607 1.00 91.56 238 TRP A O 1
ATOM 1953 N N . LEU A 1 239 ? 13.324 -3.351 13.055 1.00 90.00 239 LEU A N 1
ATOM 1954 C CA . LEU A 1 239 ? 12.839 -2.084 12.530 1.00 90.00 239 LEU A CA 1
ATOM 1955 C C . LEU A 1 239 ? 11.316 -2.084 12.559 1.00 90.00 239 LEU A C 1
ATOM 1957 O O . LEU A 1 239 ? 10.687 -2.960 11.970 1.00 90.00 239 LEU A O 1
ATOM 1961 N N . GLU A 1 240 ? 10.749 -1.092 13.236 1.00 92.50 240 GLU A N 1
ATOM 1962 C CA . GLU A 1 240 ? 9.313 -0.831 13.218 1.00 92.50 240 GLU A CA 1
ATOM 1963 C C . GLU A 1 240 ? 8.864 -0.474 11.794 1.00 92.50 240 GLU A C 1
ATOM 1965 O O . GLU A 1 240 ? 9.533 0.310 11.096 1.00 92.50 240 GLU A O 1
ATOM 1970 N N . ILE A 1 241 ? 7.751 -1.076 11.368 1.00 93.31 241 ILE A N 1
ATOM 1971 C CA . ILE A 1 241 ? 7.142 -0.834 10.054 1.00 93.31 241 ILE A CA 1
ATOM 1972 C C . ILE A 1 241 ? 5.657 -0.463 10.113 1.00 93.31 241 ILE A C 1
ATOM 1974 O O . ILE A 1 241 ? 5.157 0.100 9.140 1.00 93.31 241 ILE A O 1
ATOM 1978 N N . MET A 1 242 ? 4.946 -0.778 11.201 1.00 94.81 242 MET A N 1
ATOM 1979 C CA . MET A 1 242 ? 3.516 -0.479 11.332 1.00 94.81 242 MET A CA 1
ATOM 1980 C C . MET A 1 242 ? 3.016 -0.540 12.779 1.00 94.81 242 MET A C 1
ATOM 1982 O O . MET A 1 242 ? 3.565 -1.274 13.605 1.00 94.81 242 MET A O 1
ATOM 1986 N N . GLY A 1 243 ? 1.909 0.159 13.030 1.00 96.81 243 GLY A N 1
ATOM 1987 C CA . GLY A 1 243 ? 1.051 -0.007 14.204 1.00 96.81 243 GLY A CA 1
ATOM 1988 C C . GLY A 1 243 ? -0.219 -0.787 13.855 1.00 96.81 243 GLY A C 1
ATOM 1989 O O . GLY A 1 243 ? -0.662 -0.782 12.706 1.00 96.81 243 GLY A O 1
ATOM 1990 N N . CYS A 1 244 ? -0.799 -1.490 14.823 1.00 97.88 244 CYS A N 1
ATOM 1991 C CA . CYS A 1 244 ? -2.024 -2.268 14.653 1.00 97.88 244 CYS A CA 1
ATOM 1992 C C . CYS A 1 244 ? -2.753 -2.503 15.980 1.00 97.88 244 CYS A C 1
ATOM 1994 O O . CYS A 1 244 ? -2.187 -2.315 17.055 1.00 97.88 244 CYS A O 1
ATOM 1996 N N . GLY A 1 245 ? -3.993 -2.976 15.913 1.00 98.06 245 GLY A N 1
ATOM 1997 C CA . GLY A 1 245 ? -4.736 -3.396 17.096 1.00 98.06 245 GLY A CA 1
ATOM 1998 C C . GLY A 1 245 ? -6.182 -3.763 16.792 1.00 98.06 245 GLY A C 1
ATOM 1999 O O . GLY A 1 245 ? -6.646 -3.611 15.660 1.00 98.06 245 GLY A O 1
ATOM 2000 N N . MET A 1 246 ? -6.890 -4.265 17.804 1.00 98.50 246 MET A N 1
ATOM 2001 C CA . MET A 1 246 ? -8.343 -4.462 17.713 1.00 98.50 246 MET A CA 1
ATOM 2002 C C . MET A 1 246 ? -9.038 -3.112 17.843 1.00 98.50 246 MET A C 1
ATOM 2004 O O . MET A 1 246 ? -8.670 -2.349 18.723 1.00 98.50 246 MET A O 1
ATOM 2008 N N . VAL A 1 247 ? -10.019 -2.809 16.996 1.00 98.12 247 VAL A N 1
ATOM 2009 C CA . VAL A 1 247 ? -10.733 -1.521 17.017 1.00 98.12 247 VAL A CA 1
ATOM 2010 C C . VAL A 1 247 ? -11.418 -1.327 18.370 1.00 98.12 247 VAL A C 1
ATOM 2012 O O . VAL A 1 247 ? -12.132 -2.215 18.836 1.00 98.12 247 VAL A O 1
ATOM 2015 N N . ASP A 1 248 ? -11.205 -0.167 18.994 1.00 97.69 248 ASP A N 1
ATOM 2016 C CA . ASP A 1 248 ? -11.807 0.148 20.288 1.00 97.69 248 ASP A CA 1
ATOM 2017 C C . ASP A 1 248 ? -13.349 0.211 20.171 1.00 97.69 248 ASP A C 1
ATOM 2019 O O . ASP A 1 248 ? -13.878 0.815 19.227 1.00 97.69 248 ASP A O 1
ATOM 2023 N N . PRO A 1 249 ? -14.106 -0.373 21.120 1.00 97.38 249 PRO A N 1
ATOM 2024 C CA . PRO A 1 249 ? -15.568 -0.349 21.100 1.00 97.38 249 PRO A CA 1
ATOM 2025 C C . PRO A 1 249 ? -16.192 1.049 20.991 1.00 97.38 249 PRO A C 1
ATOM 2027 O O . PRO A 1 249 ? -17.291 1.180 20.451 1.00 97.38 249 PRO A O 1
ATOM 2030 N N . ASN A 1 250 ? -15.535 2.098 21.498 1.00 97.25 250 ASN A N 1
ATOM 2031 C CA . ASN A 1 250 ? -16.022 3.472 21.377 1.00 97.25 250 ASN A CA 1
ATOM 2032 C C . ASN A 1 250 ? -15.944 3.976 19.937 1.00 97.25 250 ASN A C 1
ATOM 2034 O O . ASN A 1 250 ? -16.864 4.659 19.498 1.00 97.25 250 ASN A O 1
ATOM 2038 N N . VAL A 1 251 ? -14.919 3.588 19.175 1.00 97.31 251 VAL A N 1
ATOM 2039 C CA . VAL A 1 251 ? -14.802 3.948 17.753 1.00 97.31 251 VAL A CA 1
ATOM 2040 C C . VAL A 1 251 ? -15.934 3.309 16.948 1.00 97.31 251 VAL A C 1
ATOM 2042 O O . VAL A 1 251 ? -16.582 3.986 16.151 1.00 97.31 251 VAL A O 1
ATOM 2045 N N . LEU A 1 252 ? -16.247 2.036 17.217 1.00 97.44 252 LEU A N 1
ATOM 2046 C CA . LEU A 1 252 ? -17.390 1.356 16.594 1.00 97.44 252 LEU A CA 1
ATOM 2047 C C . LEU A 1 252 ? -18.712 2.062 16.927 1.00 97.44 252 LEU A C 1
ATOM 2049 O O . LEU A 1 252 ? -19.489 2.365 16.021 1.00 97.44 252 LEU A O 1
ATOM 2053 N N . LYS A 1 253 ? -18.935 2.403 18.205 1.00 97.19 253 LYS A N 1
ATOM 2054 C CA . LYS A 1 253 ? -20.128 3.147 18.646 1.00 97.19 253 LYS A CA 1
ATOM 2055 C C . LYS A 1 253 ? -20.241 4.516 17.978 1.00 97.19 253 LYS A C 1
ATOM 2057 O O . LYS A 1 253 ? -21.333 4.868 17.536 1.00 97.19 253 LYS A O 1
ATOM 2062 N N . ASN A 1 254 ? -19.136 5.258 17.878 1.00 96.69 254 ASN A N 1
ATOM 2063 C CA . ASN A 1 254 ? -19.088 6.570 17.227 1.00 96.69 254 ASN A CA 1
ATOM 2064 C C . ASN A 1 254 ? -19.507 6.491 15.751 1.00 96.69 254 ASN A C 1
ATOM 2066 O O . ASN A 1 254 ? -20.120 7.424 15.246 1.00 96.69 254 ASN A O 1
ATOM 2070 N N . CYS A 1 255 ? -19.244 5.358 15.093 1.00 96.75 255 CYS A N 1
ATOM 2071 C CA . CYS A 1 255 ? -19.619 5.108 13.700 1.00 96.75 255 CYS A CA 1
ATOM 2072 C C . CYS A 1 255 ? -20.959 4.359 13.546 1.00 96.75 255 CYS A C 1
ATOM 2074 O O . CYS A 1 255 ? -21.293 3.902 12.456 1.00 96.75 255 CYS A O 1
ATOM 2076 N N . GLY A 1 256 ? -21.733 4.187 14.625 1.00 96.06 256 GLY A N 1
ATOM 2077 C CA . GLY A 1 256 ? -23.037 3.514 14.583 1.00 96.06 256 GLY A CA 1
ATOM 2078 C C . GLY A 1 256 ? -22.980 1.986 14.430 1.00 96.06 256 GLY A C 1
ATOM 2079 O O . GLY A 1 256 ? -23.984 1.373 14.060 1.00 96.06 256 GLY A O 1
ATOM 2080 N N . ILE A 1 257 ? -21.839 1.359 14.723 1.00 97.25 257 ILE A N 1
ATOM 2081 C CA . ILE A 1 257 ? -21.646 -0.096 14.703 1.00 97.25 257 ILE A CA 1
ATOM 2082 C C . ILE A 1 257 ? -21.746 -0.636 16.135 1.00 97.25 257 ILE A C 1
ATOM 2084 O O . ILE A 1 257 ? -21.104 -0.124 17.049 1.00 97.25 257 ILE A O 1
ATOM 2088 N N . ASN A 1 258 ? -22.556 -1.679 16.346 1.00 97.25 258 ASN A N 1
ATOM 2089 C CA . ASN A 1 258 ? -22.743 -2.287 17.664 1.00 97.25 258 ASN A CA 1
ATOM 2090 C C . ASN A 1 258 ? -21.539 -3.179 18.048 1.00 97.25 258 ASN A C 1
ATOM 2092 O O . ASN A 1 258 ? -21.388 -4.242 17.439 1.00 97.25 258 ASN A O 1
ATOM 2096 N N . PRO A 1 259 ? -20.729 -2.821 19.065 1.00 96.94 259 PRO A N 1
ATOM 2097 C CA . PRO A 1 259 ? -19.558 -3.608 19.456 1.00 96.94 259 PRO A CA 1
ATOM 2098 C C . PRO A 1 259 ? -19.896 -4.922 20.176 1.00 96.94 259 PRO A C 1
ATOM 2100 O O . PRO A 1 259 ? -19.025 -5.775 20.316 1.00 96.94 259 PRO A O 1
ATOM 2103 N N . ASP A 1 260 ? -21.143 -5.105 20.627 1.00 96.31 260 ASP A N 1
ATOM 2104 C CA . ASP A 1 260 ? -21.595 -6.386 21.186 1.00 96.31 260 ASP A CA 1
ATOM 2105 C C . ASP A 1 260 ? -21.864 -7.430 20.083 1.00 96.31 260 ASP A C 1
ATOM 2107 O O . ASP A 1 260 ? -21.945 -8.624 20.364 1.00 96.31 260 ASP A O 1
ATOM 2111 N N . GLU A 1 261 ? -22.028 -6.987 18.829 1.00 97.12 261 GLU A N 1
ATOM 2112 C CA . GLU A 1 261 ? -22.276 -7.853 17.667 1.00 97.12 261 GLU A CA 1
ATOM 2113 C C . GLU A 1 261 ? -21.066 -7.940 16.730 1.00 97.12 261 GLU A C 1
ATOM 2115 O O . GLU A 1 261 ? -20.795 -9.005 16.176 1.00 97.12 261 GLU A O 1
ATOM 2120 N N . TYR A 1 262 ? -20.352 -6.829 16.543 1.00 97.88 262 TYR A N 1
ATOM 2121 C CA . TYR A 1 262 ? -19.228 -6.721 15.619 1.00 97.88 262 TYR A CA 1
ATOM 2122 C C . TYR A 1 262 ? -17.952 -6.351 16.354 1.00 97.88 262 TYR A C 1
ATOM 2124 O O . TYR A 1 262 ? -17.946 -5.545 17.279 1.00 97.88 262 TYR A O 1
ATOM 2132 N N . ASN A 1 263 ? -16.845 -6.886 15.871 1.00 96.69 263 ASN A N 1
ATOM 2133 C CA . ASN A 1 263 ? -15.507 -6.506 16.284 1.00 96.69 263 ASN A CA 1
ATOM 2134 C C . ASN A 1 263 ? -14.610 -6.468 15.043 1.00 96.69 263 ASN A C 1
ATOM 2136 O O . ASN A 1 263 ? -15.026 -6.766 13.922 1.00 96.69 263 ASN A O 1
ATOM 2140 N N . GLY A 1 264 ? -13.379 -6.016 15.217 1.00 97.88 264 GLY A N 1
ATOM 2141 C CA . GLY A 1 264 ? -12.506 -5.818 14.080 1.00 97.88 264 GLY A CA 1
ATOM 2142 C C . GLY A 1 264 ? -11.107 -5.428 14.483 1.00 97.88 264 GLY A C 1
ATOM 2143 O O . GLY A 1 264 ? -10.831 -5.168 15.652 1.00 97.88 264 GLY A O 1
ATOM 2144 N N . PHE A 1 265 ? -10.228 -5.360 13.498 1.00 98.56 265 PHE A N 1
ATOM 2145 C CA . PHE A 1 265 ? -8.882 -4.851 13.672 1.00 98.56 265 PHE A CA 1
ATOM 2146 C C . PHE A 1 265 ? -8.568 -3.775 12.644 1.00 98.56 265 PHE A C 1
ATOM 2148 O O . PHE A 1 265 ? -9.127 -3.750 11.545 1.00 98.56 265 PHE A O 1
ATOM 2155 N N . ALA A 1 266 ? -7.618 -2.923 13.004 1.00 98.38 266 ALA A N 1
ATOM 2156 C CA . ALA A 1 266 ? -7.025 -1.950 12.112 1.00 98.38 266 ALA A CA 1
ATOM 2157 C C . ALA A 1 266 ? -5.496 -2.040 12.161 1.00 98.38 266 ALA A C 1
ATOM 2159 O O . ALA A 1 266 ? -4.902 -2.516 13.135 1.00 98.38 266 ALA A O 1
ATOM 2160 N N . PHE A 1 267 ? -4.849 -1.595 11.092 1.00 98.25 267 PHE A N 1
ATOM 2161 C CA . PHE A 1 267 ? -3.397 -1.462 11.016 1.00 98.25 267 PHE A CA 1
ATOM 2162 C C . PHE A 1 267 ? -3.022 -0.270 10.143 1.00 98.25 267 PHE A C 1
ATOM 2164 O O . PHE A 1 267 ? -3.770 0.089 9.241 1.00 98.25 267 PHE A O 1
ATOM 2171 N N . GLY A 1 268 ? -1.855 0.318 10.383 1.00 97.44 268 GLY A N 1
ATOM 2172 C CA . GLY A 1 268 ? -1.369 1.479 9.647 1.00 97.44 268 GLY A CA 1
ATOM 2173 C C . GLY A 1 268 ? 0.135 1.446 9.444 1.00 97.44 268 GLY A C 1
ATOM 2174 O O . GLY A 1 268 ? 0.893 1.182 10.378 1.00 97.44 268 GLY A O 1
ATOM 2175 N N . MET A 1 269 ? 0.570 1.714 8.214 1.00 96.69 269 MET A N 1
ATOM 2176 C CA . MET A 1 269 ? 1.978 1.671 7.823 1.00 96.69 269 MET A CA 1
ATOM 2177 C C . MET A 1 269 ? 2.356 2.854 6.931 1.00 96.69 269 MET A C 1
ATOM 2179 O O . MET A 1 269 ? 1.572 3.281 6.084 1.00 96.69 269 MET A O 1
ATOM 2183 N N . GLY A 1 270 ? 3.570 3.375 7.114 1.00 96.94 270 GLY A N 1
ATOM 2184 C CA . GLY A 1 270 ? 4.136 4.418 6.255 1.00 96.94 270 GLY A CA 1
ATOM 2185 C C . GLY A 1 270 ? 4.773 3.825 4.999 1.00 96.94 270 GLY A C 1
ATOM 2186 O O . GLY A 1 270 ? 5.612 2.926 5.095 1.00 96.94 270 GLY A O 1
ATOM 2187 N N . ILE A 1 271 ? 4.418 4.340 3.822 1.00 97.12 271 ILE A N 1
ATOM 2188 C CA . ILE A 1 271 ? 4.914 3.817 2.539 1.00 97.12 271 ILE A CA 1
ATOM 2189 C C . ILE A 1 271 ? 6.396 4.151 2.359 1.00 97.12 271 ILE A C 1
ATOM 2191 O O . ILE A 1 271 ? 7.176 3.291 1.957 1.00 97.12 271 ILE A O 1
ATOM 2195 N N . GLU A 1 272 ? 6.811 5.368 2.717 1.00 95.88 272 GLU A N 1
ATOM 2196 C CA . GLU A 1 272 ? 8.202 5.825 2.641 1.00 95.88 272 GLU A CA 1
ATOM 2197 C C . GLU A 1 272 ? 9.120 4.921 3.455 1.00 95.88 272 GLU A C 1
ATOM 2199 O O . GLU A 1 272 ? 10.173 4.510 2.973 1.00 95.88 272 GLU A O 1
ATOM 2204 N N . ARG A 1 273 ? 8.700 4.555 4.672 1.00 93.81 273 ARG A N 1
ATOM 2205 C CA . ARG A 1 273 ? 9.475 3.669 5.542 1.00 93.81 273 ARG A CA 1
ATOM 2206 C C . ARG A 1 273 ? 9.726 2.325 4.868 1.00 93.81 273 ARG A C 1
ATOM 2208 O O . ARG A 1 273 ? 10.852 1.838 4.891 1.00 93.81 273 ARG A O 1
ATOM 2215 N N . ILE A 1 274 ? 8.702 1.749 4.251 1.00 93.38 274 ILE A N 1
ATOM 2216 C CA . ILE A 1 274 ? 8.807 0.473 3.542 1.00 93.38 274 ILE A CA 1
ATOM 2217 C C . ILE A 1 274 ? 9.686 0.617 2.291 1.00 93.38 274 ILE A C 1
ATOM 2219 O O . ILE A 1 274 ? 10.589 -0.193 2.089 1.00 93.38 274 ILE A O 1
ATOM 2223 N N . ALA A 1 275 ? 9.493 1.674 1.499 1.00 91.75 275 ALA A N 1
ATOM 2224 C CA . ALA A 1 275 ? 10.293 1.952 0.306 1.00 91.75 275 ALA A CA 1
ATOM 2225 C C . ALA A 1 275 ? 11.782 2.129 0.632 1.00 91.75 275 ALA A C 1
ATOM 2227 O O . ALA A 1 275 ? 12.640 1.563 -0.043 1.00 91.75 275 ALA A O 1
ATOM 2228 N N . MET A 1 276 ? 12.099 2.856 1.706 1.00 91.06 276 MET A N 1
ATOM 2229 C CA . MET A 1 276 ? 13.473 3.021 2.182 1.00 91.06 276 MET A CA 1
ATOM 2230 C C . MET A 1 276 ? 14.113 1.690 2.566 1.00 91.06 276 MET A C 1
ATOM 2232 O O . MET A 1 276 ? 15.293 1.486 2.293 1.00 91.06 276 MET A O 1
ATOM 2236 N N . LEU A 1 277 ? 13.354 0.772 3.170 1.00 87.62 277 LEU A N 1
ATOM 2237 C CA . LEU A 1 277 ? 13.860 -0.547 3.551 1.00 87.62 277 LEU A CA 1
ATOM 2238 C C . LEU A 1 277 ? 14.085 -1.456 2.342 1.00 87.62 277 LEU A C 1
ATOM 2240 O O . LEU A 1 277 ? 15.137 -2.090 2.257 1.00 87.62 277 LEU A O 1
ATOM 2244 N N . LEU A 1 278 ? 13.127 -1.499 1.412 1.00 85.25 278 LEU A N 1
ATOM 2245 C CA . LEU A 1 278 ? 13.208 -2.333 0.212 1.00 85.25 278 LEU A CA 1
ATOM 2246 C C . LEU A 1 278 ? 14.327 -1.882 -0.728 1.00 85.25 278 LEU A C 1
ATOM 2248 O O . LEU A 1 278 ? 15.098 -2.708 -1.212 1.00 85.25 278 LEU A O 1
ATOM 2252 N N . TYR A 1 279 ? 14.436 -0.574 -0.953 1.00 86.31 279 TYR A N 1
ATOM 2253 C CA . TYR A 1 279 ? 15.371 0.005 -1.918 1.00 86.31 279 TYR A CA 1
ATOM 2254 C C . TYR A 1 279 ? 16.644 0.572 -1.277 1.00 86.31 279 TYR A C 1
ATOM 2256 O O . TYR A 1 279 ? 17.463 1.168 -1.967 1.00 86.31 279 TYR A O 1
ATOM 2264 N N . GLN A 1 280 ? 16.821 0.387 0.036 1.00 86.50 280 GLN A N 1
ATOM 2265 C CA . GLN A 1 280 ? 17.987 0.844 0.806 1.00 86.50 280 GLN A CA 1
ATOM 2266 C C . GLN A 1 280 ? 18.263 2.354 0.670 1.00 86.50 280 GLN A C 1
ATOM 2268 O O . GLN A 1 280 ? 19.408 2.799 0.603 1.00 86.50 280 GLN A O 1
ATOM 2273 N N . ILE A 1 281 ? 17.197 3.156 0.652 1.00 89.50 281 ILE A N 1
ATOM 2274 C CA . ILE A 1 281 ? 17.281 4.615 0.538 1.00 89.50 281 ILE A CA 1
ATOM 2275 C C . ILE A 1 281 ? 17.543 5.202 1.926 1.00 89.50 281 ILE A C 1
ATOM 2277 O O . ILE A 1 281 ? 16.796 4.959 2.873 1.00 89.50 281 ILE A O 1
ATOM 2281 N N . GLY A 1 282 ? 18.618 5.982 2.051 1.00 89.06 282 GLY A N 1
ATOM 2282 C CA . GLY A 1 282 ? 19.063 6.531 3.335 1.00 89.06 282 GLY A CA 1
ATOM 2283 C C . GLY A 1 282 ? 18.334 7.796 3.794 1.00 89.06 282 GLY A C 1
ATOM 2284 O O . GLY A 1 282 ? 18.470 8.172 4.959 1.00 89.06 282 GLY A O 1
ATOM 2285 N N . ASP A 1 283 ? 17.585 8.454 2.906 1.00 93.12 283 ASP A N 1
ATOM 2286 C CA . ASP A 1 283 ? 16.990 9.765 3.159 1.00 93.12 283 ASP A CA 1
ATOM 2287 C C . ASP A 1 283 ? 15.597 9.906 2.530 1.00 93.12 283 ASP A C 1
ATOM 2289 O O . ASP A 1 283 ? 15.440 9.794 1.315 1.00 93.12 283 ASP A O 1
ATOM 2293 N N . ILE A 1 284 ? 14.586 10.178 3.359 1.00 94.56 284 ILE A N 1
ATOM 2294 C CA . ILE A 1 284 ? 13.192 10.350 2.922 1.00 94.56 284 ILE A CA 1
ATOM 2295 C C . ILE A 1 284 ? 13.009 11.523 1.945 1.00 94.56 284 ILE A C 1
ATOM 2297 O O . ILE A 1 284 ? 12.125 11.487 1.091 1.00 94.56 284 ILE A O 1
ATOM 2301 N N . ARG A 1 285 ? 13.851 12.560 2.030 1.00 94.06 285 ARG A N 1
ATOM 2302 C CA . ARG A 1 285 ? 13.721 13.784 1.222 1.00 94.06 285 ARG A CA 1
ATOM 2303 C C . ARG A 1 285 ? 13.945 13.524 -0.264 1.00 94.06 285 ARG A C 1
ATOM 2305 O O . ARG A 1 285 ? 13.360 14.215 -1.093 1.00 94.06 285 ARG A O 1
ATOM 2312 N N . MET A 1 286 ? 14.687 12.468 -0.602 1.00 93.25 286 MET A N 1
ATOM 2313 C CA . MET A 1 286 ? 14.935 12.061 -1.989 1.00 93.25 286 MET A CA 1
ATOM 2314 C C . MET A 1 286 ? 13.640 11.758 -2.758 1.00 93.25 286 MET A C 1
ATOM 2316 O O . MET A 1 286 ? 13.583 11.967 -3.967 1.00 93.25 286 MET A O 1
ATOM 2320 N N . PHE A 1 287 ? 12.575 11.329 -2.070 1.00 93.25 287 PHE A N 1
ATOM 2321 C CA . PHE A 1 287 ? 11.257 11.121 -2.679 1.00 93.25 287 PHE A CA 1
ATOM 2322 C C . PHE A 1 287 ? 10.553 12.425 -3.085 1.00 93.25 287 PHE A C 1
ATOM 2324 O O . PHE A 1 287 ? 9.661 12.404 -3.922 1.00 93.25 287 PHE A O 1
ATOM 2331 N N . TYR A 1 288 ? 10.927 13.559 -2.494 1.00 92.88 288 TYR A N 1
ATOM 2332 C CA . TYR A 1 288 ? 10.251 14.847 -2.683 1.00 92.88 288 TYR A CA 1
ATOM 2333 C C . TYR A 1 288 ? 11.065 15.825 -3.533 1.00 92.88 288 TYR A C 1
ATOM 2335 O O . TYR A 1 288 ? 10.499 16.712 -4.171 1.00 92.88 288 TYR A O 1
ATOM 2343 N N . GLU A 1 289 ? 12.383 15.636 -3.602 1.00 90.38 289 GLU A N 1
ATOM 2344 C CA . GLU A 1 289 ? 13.281 16.413 -4.464 1.00 90.38 289 GLU A CA 1
ATOM 2345 C C . GLU A 1 289 ? 13.020 16.176 -5.959 1.00 90.38 289 GLU A C 1
ATOM 2347 O O . GLU A 1 289 ? 13.330 17.042 -6.774 1.00 90.38 289 GLU A O 1
ATOM 2352 N N . ASN A 1 290 ? 12.416 15.033 -6.318 1.00 86.88 290 ASN A N 1
ATOM 2353 C CA . ASN A 1 290 ? 12.127 14.638 -7.702 1.00 86.88 290 ASN A CA 1
ATOM 2354 C C . ASN A 1 290 ? 13.369 14.681 -8.616 1.00 86.88 290 ASN A C 1
ATOM 2356 O O . ASN A 1 290 ? 13.284 15.045 -9.790 1.00 86.88 290 ASN A O 1
ATOM 2360 N N . ASP A 1 291 ? 14.538 14.300 -8.085 1.00 89.56 291 ASP A N 1
ATOM 2361 C CA . ASP A 1 291 ? 15.761 14.197 -8.883 1.00 89.56 291 ASP A CA 1
ATOM 2362 C C . ASP A 1 291 ? 15.590 13.111 -9.953 1.00 89.56 291 ASP A C 1
ATOM 2364 O O . ASP A 1 291 ? 15.373 11.936 -9.645 1.00 89.56 291 ASP A O 1
ATOM 2368 N N . VAL A 1 292 ? 15.713 13.496 -11.224 1.00 87.62 292 VAL A N 1
ATOM 2369 C CA . VAL A 1 292 ? 15.552 12.580 -12.361 1.00 87.62 292 VAL A CA 1
ATOM 2370 C C . VAL A 1 292 ? 16.490 11.378 -12.236 1.00 87.62 292 VAL A C 1
ATOM 2372 O O . VAL A 1 292 ? 16.055 10.253 -12.440 1.00 87.62 292 VAL A O 1
ATOM 2375 N N . ARG A 1 293 ? 17.738 11.567 -11.793 1.00 85.81 293 ARG A N 1
ATOM 2376 C CA . ARG A 1 293 ? 18.727 10.481 -11.647 1.00 85.81 293 ARG A CA 1
ATOM 2377 C C . ARG A 1 293 ? 18.336 9.491 -10.556 1.00 85.81 293 ARG A C 1
ATOM 2379 O O . ARG A 1 293 ? 18.708 8.322 -10.617 1.00 85.81 293 ARG A O 1
ATOM 2386 N N . PHE A 1 294 ? 17.630 9.958 -9.529 1.00 87.19 294 PHE A N 1
ATOM 2387 C CA . PHE A 1 294 ? 17.049 9.088 -8.512 1.00 87.19 294 PHE A CA 1
ATOM 2388 C C . PHE A 1 294 ? 15.874 8.305 -9.098 1.00 87.19 294 PHE A C 1
ATOM 2390 O O . PHE A 1 294 ? 15.850 7.082 -9.007 1.00 87.19 294 PHE A O 1
ATOM 2397 N N . LEU A 1 295 ? 14.945 8.987 -9.770 1.00 85.44 295 LEU A N 1
ATOM 2398 C CA . LEU A 1 295 ? 13.757 8.362 -10.350 1.00 85.44 295 LEU A CA 1
ATOM 2399 C C . LEU A 1 295 ? 14.091 7.352 -11.456 1.00 85.44 295 LEU A C 1
ATOM 2401 O O . LEU A 1 295 ? 13.401 6.343 -11.585 1.00 85.44 295 LEU A O 1
ATOM 2405 N N . GLU A 1 296 ? 15.147 7.578 -12.234 1.00 84.06 296 GLU A N 1
ATOM 2406 C CA . GLU A 1 296 ? 15.583 6.662 -13.293 1.00 84.06 296 GLU A CA 1
ATOM 2407 C C . GLU A 1 296 ? 16.072 5.306 -12.769 1.00 84.06 296 GLU A C 1
ATOM 2409 O O . GLU A 1 296 ? 15.990 4.318 -13.496 1.00 84.06 296 GLU A O 1
ATOM 2414 N N . GLN A 1 297 ? 16.505 5.219 -11.506 1.00 79.62 297 GLN A N 1
ATOM 2415 C CA . GLN A 1 297 ? 16.888 3.947 -10.876 1.00 79.62 297 GLN A CA 1
ATOM 2416 C C . GLN A 1 297 ? 15.687 3.016 -10.651 1.00 79.62 297 GLN A C 1
ATOM 2418 O O . GLN A 1 297 ? 15.870 1.816 -10.468 1.00 79.62 297 GLN A O 1
ATOM 2423 N N . PHE A 1 298 ? 14.463 3.555 -10.697 1.00 78.12 298 PHE A N 1
ATOM 2424 C CA . PHE A 1 298 ? 13.205 2.822 -10.521 1.00 78.12 298 PHE A CA 1
ATOM 2425 C C . PHE A 1 298 ? 12.468 2.587 -11.840 1.00 78.12 298 PHE A C 1
ATOM 2427 O O . PHE A 1 298 ? 11.258 2.365 -11.844 1.00 78.12 298 PHE A O 1
ATOM 2434 N N . LYS A 1 299 ? 13.178 2.631 -12.973 1.00 69.50 299 LYS A N 1
ATOM 2435 C CA . LYS A 1 299 ? 12.688 2.052 -14.227 1.00 69.50 299 LYS A CA 1
ATOM 2436 C C . LYS A 1 299 ? 12.540 0.542 -14.004 1.00 69.50 299 LYS A C 1
ATOM 2438 O O . LYS A 1 299 ? 13.492 -0.217 -14.157 1.00 69.50 299 LYS A O 1
ATOM 2443 N N . SER A 1 300 ? 11.378 0.118 -13.510 1.00 58.72 300 SER A N 1
ATOM 2444 C CA . SER A 1 300 ? 11.074 -1.288 -13.286 1.00 58.72 300 SER A CA 1
ATOM 2445 C C . SER A 1 300 ? 10.885 -1.987 -14.629 1.00 58.72 300 SER A C 1
ATOM 2447 O O . SER A 1 300 ? 10.240 -1.474 -15.541 1.00 58.72 300 SER A O 1
ATOM 2449 N N . ILE A 1 301 ? 11.407 -3.209 -14.728 1.00 54.88 301 ILE A N 1
ATOM 2450 C CA . ILE A 1 301 ? 11.040 -4.191 -15.754 1.00 54.88 301 ILE A CA 1
ATOM 2451 C C . ILE A 1 301 ? 9.670 -4.777 -15.352 1.00 54.88 301 ILE A C 1
ATOM 2453 O O . ILE A 1 301 ? 9.515 -5.970 -15.104 1.00 54.88 301 ILE A O 1
ATOM 2457 N N . GLU A 1 302 ? 8.662 -3.915 -15.187 1.00 57.19 302 GLU A N 1
ATOM 2458 C CA . GLU A 1 302 ? 7.266 -4.311 -14.919 1.00 57.19 302 GLU A CA 1
ATOM 2459 C C . GLU A 1 302 ? 6.624 -5.016 -16.116 1.00 57.19 302 GLU A C 1
ATOM 2461 O O . GLU A 1 302 ? 5.584 -5.659 -15.995 1.00 57.19 302 GLU A O 1
ATOM 2466 N N . ASN A 1 303 ? 7.292 -4.957 -17.260 1.00 72.19 303 ASN A N 1
ATOM 2467 C CA . ASN A 1 303 ? 6.756 -5.385 -18.530 1.00 72.19 303 ASN A CA 1
ATOM 2468 C C . ASN A 1 303 ? 7.247 -6.783 -18.956 1.00 72.19 303 ASN A C 1
ATOM 2470 O O . ASN A 1 303 ? 7.079 -7.160 -20.107 1.00 72.19 303 ASN A O 1
ATOM 2474 N N . VAL A 1 304 ? 7.833 -7.574 -18.047 1.00 87.19 304 VAL A N 1
ATOM 2475 C CA . VAL A 1 304 ? 8.040 -9.017 -18.277 1.00 87.19 304 VAL A CA 1
ATOM 2476 C C . VAL A 1 304 ? 6.927 -9.799 -17.588 1.00 87.19 304 VAL A C 1
ATOM 2478 O O . VAL A 1 304 ? 6.888 -9.860 -16.357 1.00 87.19 304 VAL A O 1
ATOM 2481 N N . PHE A 1 305 ? 6.017 -10.389 -18.357 1.00 91.25 305 PHE A N 1
ATOM 2482 C CA . PHE A 1 305 ? 4.824 -11.075 -17.847 1.00 91.25 305 PHE A CA 1
ATOM 2483 C C . PHE A 1 305 ? 4.426 -12.279 -18.704 1.00 91.25 305 PHE A C 1
ATOM 2485 O O . PHE A 1 305 ? 5.010 -12.512 -19.760 1.00 91.25 305 PHE A O 1
ATOM 2492 N N . LEU A 1 306 ? 3.449 -13.068 -18.247 1.00 95.50 306 LEU A N 1
ATOM 2493 C CA . LEU A 1 306 ? 2.895 -14.167 -19.038 1.00 95.50 306 LEU A CA 1
ATOM 2494 C C . LEU A 1 306 ? 1.522 -13.828 -19.601 1.00 95.50 306 LEU A C 1
ATOM 2496 O O . LEU A 1 306 ? 0.711 -13.185 -18.937 1.00 95.50 306 LEU A O 1
ATOM 2500 N N . ALA A 1 307 ? 1.243 -14.345 -20.792 1.00 95.88 307 ALA A N 1
ATOM 2501 C CA . ALA A 1 307 ? -0.082 -14.328 -21.392 1.00 95.88 307 ALA A CA 1
ATOM 2502 C C . ALA A 1 307 ? -0.476 -15.731 -21.864 1.00 95.88 307 ALA A C 1
ATOM 2504 O O . ALA A 1 307 ? 0.333 -16.443 -22.454 1.00 95.88 307 ALA A O 1
ATOM 2505 N N . ALA A 1 308 ? -1.718 -16.132 -21.612 1.00 96.19 308 ALA A N 1
ATOM 2506 C CA . ALA A 1 308 ? -2.346 -17.281 -22.244 1.00 96.19 308 ALA A CA 1
ATOM 2507 C C . ALA A 1 308 ? -3.184 -16.777 -23.422 1.00 96.19 308 ALA A C 1
ATOM 2509 O O . ALA A 1 308 ? -4.106 -15.989 -23.223 1.00 96.19 308 ALA A O 1
ATOM 2510 N N . VAL A 1 309 ? -2.872 -17.227 -24.636 1.00 95.56 309 VAL A N 1
ATOM 2511 C CA . VAL A 1 309 ? -3.519 -16.783 -25.882 1.00 95.56 309 VAL A CA 1
ATOM 2512 C C . VAL A 1 309 ? -4.100 -17.982 -26.620 1.00 95.56 309 VAL A C 1
ATOM 2514 O O . VAL A 1 309 ? -3.487 -19.050 -26.643 1.00 95.56 309 VAL A O 1
ATOM 2517 N N . GLN A 1 310 ? -5.281 -17.824 -27.220 1.00 93.69 310 GLN A N 1
ATOM 2518 C CA . GLN A 1 310 ? -5.861 -18.856 -28.077 1.00 93.69 310 GLN A CA 1
ATOM 2519 C C . GLN A 1 310 ? -5.303 -18.792 -29.498 1.00 93.69 310 GLN A C 1
ATOM 2521 O O . GLN A 1 310 ? -5.385 -17.763 -30.165 1.00 93.69 310 GLN A O 1
ATOM 2526 N N . GLU A 1 311 ? -4.859 -19.935 -30.009 1.00 92.12 311 GLU A N 1
ATOM 2527 C CA . GLU A 1 311 ? -4.485 -20.107 -31.412 1.00 92.12 311 GLU A CA 1
ATOM 2528 C C . GLU A 1 311 ? -5.153 -21.338 -32.008 1.00 92.12 311 GLU A C 1
ATOM 2530 O O . GLU A 1 311 ? -5.460 -22.305 -31.309 1.00 92.12 311 GLU A O 1
ATOM 2535 N N . TRP A 1 312 ? -5.369 -21.304 -33.320 1.00 90.44 312 TRP A N 1
ATOM 2536 C CA . TRP A 1 312 ? -5.803 -22.478 -34.064 1.00 90.44 312 TRP A CA 1
ATOM 2537 C C . TRP A 1 312 ? -4.679 -23.519 -34.104 1.00 90.44 312 TRP A C 1
ATOM 2539 O O . TRP A 1 312 ? -3.554 -23.196 -34.484 1.00 90.44 312 TRP A O 1
ATOM 2549 N N . SER A 1 313 ? -4.985 -24.761 -33.729 1.00 87.81 313 SER A N 1
ATOM 2550 C CA . SER A 1 313 ? -4.079 -25.895 -33.893 1.00 87.81 313 SER A CA 1
ATOM 2551 C C . SER A 1 313 ? -4.594 -26.828 -34.983 1.00 87.81 313 SER A C 1
ATOM 2553 O O . SER A 1 313 ? -5.684 -27.385 -34.857 1.00 87.81 313 SER A O 1
ATOM 2555 N N . ASP A 1 314 ? -3.783 -27.041 -36.021 1.00 85.75 314 ASP A N 1
ATOM 2556 C CA . ASP A 1 314 ? -4.087 -28.004 -37.086 1.00 85.75 314 ASP A CA 1
ATOM 2557 C C . ASP A 1 314 ? -4.051 -29.457 -36.584 1.00 85.75 314 ASP A C 1
ATOM 2559 O O . ASP A 1 314 ? -4.790 -30.300 -37.086 1.00 85.75 314 ASP A O 1
ATOM 2563 N N . ASP A 1 315 ? -3.251 -29.748 -35.553 1.00 84.69 315 ASP A N 1
ATOM 2564 C CA . ASP A 1 315 ? -3.136 -31.094 -34.976 1.00 84.69 315 ASP A CA 1
ATOM 2565 C C . ASP A 1 315 ? -4.410 -31.513 -34.228 1.00 84.69 315 ASP A C 1
ATOM 2567 O O . ASP A 1 315 ? -4.820 -32.674 -34.280 1.00 84.69 315 ASP A O 1
ATOM 2571 N N . PHE A 1 316 ? -5.054 -30.564 -33.540 1.00 85.25 316 PHE A N 1
ATOM 2572 C CA . PHE A 1 316 ? -6.276 -30.808 -32.765 1.00 85.25 316 PHE A CA 1
ATOM 2573 C C . PHE A 1 316 ? -7.550 -30.344 -33.482 1.00 85.25 316 PHE A C 1
ATOM 2575 O O . PHE A 1 316 ? -8.650 -30.647 -33.021 1.00 85.25 316 PHE A O 1
ATOM 2582 N N . MET A 1 317 ? -7.413 -29.643 -34.614 1.00 89.75 317 MET A N 1
ATOM 2583 C CA . MET A 1 317 ? -8.512 -29.047 -35.385 1.00 89.75 317 MET A CA 1
ATOM 2584 C C . MET A 1 317 ? -9.424 -28.145 -34.533 1.00 89.75 317 MET A C 1
ATOM 2586 O O . MET A 1 317 ? -10.641 -28.102 -34.724 1.00 89.75 317 MET A O 1
ATOM 2590 N N . GLU A 1 318 ? -8.837 -27.431 -33.571 1.00 90.12 318 GLU A N 1
ATOM 2591 C CA . GLU A 1 318 ? -9.550 -26.551 -32.645 1.00 90.12 318 GLU A CA 1
ATOM 2592 C C . GLU A 1 318 ? -8.662 -25.413 -32.124 1.00 90.12 318 GLU A C 1
ATOM 2594 O O . GLU A 1 318 ? -7.438 -25.425 -32.284 1.00 90.12 318 GLU A O 1
ATOM 2599 N N . LYS A 1 319 ? -9.282 -24.419 -31.473 1.00 90.06 319 LYS A N 1
ATOM 2600 C CA . LYS A 1 319 ? -8.542 -23.400 -30.723 1.00 90.06 319 LYS A CA 1
ATOM 2601 C C . LYS A 1 319 ? -8.004 -23.990 -29.422 1.00 90.06 319 LYS A C 1
ATOM 2603 O O . LYS A 1 319 ? -8.763 -24.539 -28.621 1.00 90.06 319 LYS A O 1
ATOM 2608 N N . VAL A 1 320 ? -6.709 -23.814 -29.194 1.00 93.69 320 VAL A N 1
ATOM 2609 C CA . VAL A 1 320 ? -6.006 -24.239 -27.980 1.00 93.69 320 VAL A CA 1
ATOM 2610 C C . VAL A 1 320 ? -5.286 -23.055 -27.347 1.00 93.69 320 VAL A C 1
ATOM 2612 O O . VAL A 1 320 ? -4.952 -22.083 -28.023 1.00 93.69 320 VAL A O 1
ATOM 2615 N N . TRP A 1 321 ? -5.055 -23.131 -26.039 1.00 95.44 321 TRP A N 1
ATOM 2616 C CA . TRP A 1 321 ? -4.349 -22.091 -25.298 1.00 95.44 321 TRP A CA 1
ATOM 2617 C C . TRP A 1 321 ? -2.842 -22.324 -25.346 1.00 95.44 321 TRP A C 1
ATOM 2619 O O . TRP A 1 321 ? -2.372 -23.436 -25.112 1.00 95.44 321 TRP A O 1
ATOM 2629 N N . TYR A 1 322 ? -2.082 -21.262 -25.584 1.00 96.31 322 TYR A N 1
ATOM 2630 C CA . TYR A 1 322 ? -0.628 -21.246 -25.493 1.00 96.31 322 TYR A CA 1
ATOM 2631 C C . TYR A 1 322 ? -0.165 -20.211 -24.478 1.00 96.31 322 TYR A C 1
ATOM 2633 O O . TYR A 1 322 ? -0.668 -19.090 -24.456 1.00 96.31 322 TYR A O 1
ATOM 2641 N N . ALA A 1 323 ? 0.814 -20.589 -23.660 1.00 96.75 323 ALA A N 1
ATOM 2642 C CA . ALA A 1 323 ? 1.522 -19.680 -22.775 1.00 96.75 323 ALA A CA 1
ATOM 2643 C C . ALA A 1 323 ? 2.623 -18.943 -23.548 1.00 96.75 323 ALA A C 1
ATOM 2645 O O . ALA A 1 323 ? 3.454 -19.564 -24.216 1.00 96.75 323 ALA A O 1
ATOM 2646 N N . TYR A 1 324 ? 2.657 -17.627 -23.398 1.00 97.06 324 TYR A N 1
ATOM 2647 C CA . TYR A 1 324 ? 3.668 -16.729 -23.934 1.00 97.06 324 TYR A CA 1
ATOM 2648 C C . TYR A 1 324 ? 4.379 -16.009 -22.800 1.00 97.06 324 TYR A C 1
ATOM 2650 O O . TYR A 1 324 ? 3.723 -15.518 -21.883 1.00 97.06 324 TYR A O 1
ATOM 2658 N N . LEU A 1 325 ? 5.703 -15.908 -22.895 1.00 96.12 325 LEU A N 1
ATOM 2659 C CA . LEU A 1 325 ? 6.474 -14.924 -22.147 1.00 96.12 325 LEU A CA 1
ATOM 2660 C C . LEU A 1 325 ? 6.535 -13.645 -22.968 1.00 96.12 325 LEU A C 1
ATOM 2662 O O . LEU A 1 325 ? 7.040 -13.644 -24.090 1.00 96.12 325 LEU A O 1
ATOM 2666 N N . ILE A 1 326 ? 6.019 -12.573 -22.390 1.00 94.06 326 ILE A N 1
ATOM 2667 C CA . ILE A 1 326 ? 5.994 -11.245 -22.976 1.00 94.06 326 ILE A CA 1
ATOM 2668 C C . ILE A 1 326 ? 7.113 -10.451 -22.319 1.00 94.06 326 ILE A C 1
ATOM 2670 O O . ILE A 1 326 ? 7.122 -10.314 -21.098 1.00 94.06 326 ILE A O 1
ATOM 2674 N N . ASN A 1 327 ? 8.060 -9.962 -23.113 1.00 91.25 327 ASN A N 1
ATOM 2675 C CA . ASN A 1 327 ? 9.034 -8.966 -22.697 1.00 91.25 327 ASN A CA 1
ATOM 2676 C C . ASN A 1 327 ? 8.676 -7.635 -23.358 1.00 91.25 327 ASN A C 1
ATOM 2678 O O . ASN A 1 327 ? 9.225 -7.271 -24.387 1.00 91.25 327 ASN A O 1
ATOM 2682 N N . ASP A 1 328 ? 7.756 -6.907 -22.749 1.00 83.81 328 ASP A N 1
ATOM 2683 C CA . ASP A 1 328 ? 7.377 -5.542 -23.115 1.00 83.81 328 ASP A CA 1
ATOM 2684 C C . ASP A 1 328 ? 8.265 -4.496 -22.410 1.00 83.81 328 ASP A C 1
ATOM 2686 O O . ASP A 1 328 ? 7.913 -3.328 -22.259 1.00 83.81 328 ASP A O 1
ATOM 2690 N N . SER A 1 329 ? 9.424 -4.925 -21.899 1.00 78.62 329 SER A N 1
ATOM 2691 C CA . SER A 1 329 ? 10.415 -4.017 -21.327 1.00 78.62 329 SER A CA 1
ATOM 2692 C C . SER A 1 329 ? 11.388 -3.528 -22.392 1.00 78.62 329 SER A C 1
ATOM 2694 O O . SER A 1 329 ? 11.508 -4.111 -23.469 1.00 78.62 329 SER A O 1
ATOM 2696 N N . ASP A 1 330 ? 12.140 -2.488 -22.048 1.00 68.69 330 ASP A N 1
ATOM 2697 C CA . ASP A 1 330 ? 13.158 -1.895 -22.921 1.00 68.69 330 ASP A CA 1
ATOM 2698 C C . ASP A 1 330 ? 14.493 -2.642 -22.893 1.00 68.69 330 ASP A C 1
ATOM 2700 O O . ASP A 1 330 ? 15.464 -2.239 -23.537 1.00 68.69 330 ASP A O 1
ATOM 2704 N N . PHE A 1 331 ? 14.564 -3.725 -22.122 1.00 75.44 331 PHE A N 1
ATOM 2705 C CA . PHE A 1 331 ? 15.773 -4.500 -21.922 1.00 75.44 331 PHE A CA 1
ATOM 2706 C C . PHE A 1 331 ? 15.608 -5.874 -22.553 1.00 75.44 331 PHE A C 1
ATOM 2708 O O . PHE A 1 331 ? 14.579 -6.531 -22.398 1.00 75.44 331 PHE A O 1
ATOM 2715 N N . GLN A 1 332 ? 16.650 -6.338 -23.234 1.00 85.50 332 GLN A N 1
ATOM 2716 C CA . GLN A 1 332 ? 16.779 -7.757 -23.529 1.00 85.50 332 GLN A CA 1
ATOM 2717 C C . GLN A 1 332 ? 16.898 -8.520 -22.206 1.00 85.50 332 GLN A C 1
ATOM 2719 O O . GLN A 1 332 ? 17.639 -8.104 -21.311 1.00 85.50 332 GLN A O 1
ATOM 2724 N N . ILE A 1 333 ? 16.160 -9.623 -22.092 1.00 90.94 333 ILE A N 1
ATOM 2725 C CA . ILE A 1 333 ? 16.342 -10.581 -21.004 1.00 90.94 333 ILE A CA 1
ATOM 2726 C C . ILE A 1 333 ? 17.130 -11.779 -21.530 1.00 90.94 333 ILE A C 1
ATOM 2728 O O . ILE A 1 333 ? 16.795 -12.354 -22.565 1.00 90.94 333 ILE A O 1
ATOM 2732 N N . ASP A 1 334 ? 18.185 -12.145 -20.818 1.00 91.25 334 ASP A N 1
ATOM 2733 C CA . ASP A 1 334 ? 19.140 -13.171 -21.221 1.00 91.25 334 ASP A CA 1
ATOM 2734 C C . ASP A 1 334 ? 18.991 -14.430 -20.370 1.00 91.25 334 ASP A C 1
ATOM 2736 O O . ASP A 1 334 ? 18.594 -14.382 -19.204 1.00 91.25 334 ASP A O 1
ATOM 2740 N N . SER A 1 335 ? 19.380 -15.571 -20.942 1.00 92.69 335 SER A N 1
ATOM 2741 C CA . SER A 1 335 ? 19.434 -16.872 -20.261 1.00 92.69 335 SER A CA 1
ATOM 2742 C C . SER A 1 335 ? 18.147 -17.194 -19.494 1.00 92.69 335 SER A C 1
ATOM 2744 O O . SER A 1 335 ? 18.177 -17.578 -18.323 1.00 92.69 335 SER A O 1
ATOM 2746 N N . VAL A 1 336 ? 17.008 -17.012 -20.162 1.00 95.56 336 VAL A N 1
ATOM 2747 C CA . VAL A 1 336 ? 15.687 -17.224 -19.580 1.00 95.56 336 VAL A CA 1
ATOM 2748 C C . VAL A 1 336 ? 15.454 -18.715 -19.372 1.00 95.56 336 VAL A C 1
ATOM 2750 O O . VAL A 1 336 ? 15.515 -19.502 -20.314 1.00 95.56 336 VAL A O 1
ATOM 2753 N N . MET A 1 337 ? 15.123 -19.105 -18.148 1.00 96.69 337 MET A N 1
ATOM 2754 C CA . MET A 1 337 ? 14.674 -20.440 -17.781 1.00 96.69 337 MET A CA 1
ATOM 2755 C C . MET A 1 337 ? 13.236 -20.361 -17.282 1.00 96.69 337 MET A C 1
ATOM 2757 O O . MET A 1 337 ? 12.952 -19.687 -16.297 1.00 96.69 337 MET A O 1
ATOM 2761 N N . VAL A 1 338 ? 12.330 -21.083 -17.935 1.00 96.88 338 VAL A N 1
ATOM 2762 C CA . VAL A 1 338 ? 10.938 -21.221 -17.504 1.00 96.88 338 VAL A CA 1
ATOM 2763 C C . VAL A 1 338 ? 10.721 -22.634 -16.988 1.00 96.88 338 VAL A C 1
ATOM 2765 O O . VAL A 1 338 ? 10.978 -23.606 -17.694 1.00 96.88 338 VAL A O 1
ATOM 2768 N N . VAL A 1 339 ? 10.230 -22.763 -15.761 1.00 96.38 339 VAL A N 1
ATOM 2769 C CA . VAL A 1 339 ? 9.828 -24.035 -15.160 1.00 96.38 339 VAL A CA 1
ATOM 2770 C C . VAL A 1 339 ? 8.335 -23.991 -14.886 1.00 96.38 339 VAL A C 1
ATOM 2772 O O . VAL A 1 339 ? 7.893 -23.203 -14.050 1.00 96.38 339 VAL A O 1
ATOM 2775 N N . SER A 1 340 ? 7.562 -24.850 -15.546 1.00 96.25 340 SER A N 1
ATOM 2776 C CA . SER A 1 340 ? 6.107 -24.882 -15.400 1.00 96.25 340 SER A CA 1
ATOM 2777 C C . SER A 1 340 ? 5.604 -26.164 -14.737 1.00 96.25 340 SER A C 1
ATOM 2779 O O . SER A 1 340 ? 6.234 -27.228 -14.789 1.00 96.25 340 SER A O 1
ATOM 2781 N N . LYS A 1 341 ? 4.468 -26.044 -14.045 1.00 95.62 341 LYS A N 1
ATOM 2782 C CA . LYS A 1 341 ? 3.666 -27.159 -13.520 1.00 95.62 341 LYS A CA 1
ATOM 2783 C C . LYS A 1 341 ? 2.222 -26.719 -13.308 1.00 95.62 341 LYS A C 1
ATOM 2785 O O . LYS A 1 341 ? 1.963 -25.571 -12.957 1.00 95.62 341 LYS A O 1
ATOM 2790 N N . ALA A 1 342 ? 1.306 -27.674 -13.349 1.00 94.12 342 ALA A N 1
ATOM 2791 C CA . ALA A 1 342 ? -0.063 -27.491 -12.898 1.00 94.12 342 ALA A CA 1
ATOM 2792 C C . ALA A 1 342 ? -0.298 -28.239 -11.581 1.00 94.12 342 ALA A C 1
ATOM 2794 O O . ALA A 1 342 ? 0.227 -29.338 -11.370 1.00 94.12 342 ALA A O 1
ATOM 2795 N N . PHE A 1 343 ? -1.067 -27.646 -10.670 1.00 92.00 343 PHE A N 1
ATOM 2796 C CA . PHE A 1 343 ? -1.451 -28.281 -9.411 1.00 92.00 343 PHE A CA 1
ATOM 2797 C C . PHE A 1 343 ? -2.795 -27.772 -8.887 1.00 92.00 343 PHE A C 1
ATOM 2799 O O . PHE A 1 343 ? -3.176 -26.623 -9.100 1.00 92.00 343 PHE A O 1
ATOM 2806 N N . GLY A 1 344 ? -3.503 -28.614 -8.145 1.00 90.19 344 GLY A N 1
ATOM 2807 C CA . GLY A 1 344 ? -4.781 -28.259 -7.534 1.00 90.19 344 GLY A CA 1
ATOM 2808 C C . GLY A 1 344 ? -5.581 -29.496 -7.164 1.00 90.19 344 GLY A C 1
ATOM 2809 O O . GLY A 1 344 ? -5.045 -30.604 -7.152 1.00 90.19 344 GLY A O 1
ATOM 2810 N N . THR A 1 345 ? -6.862 -29.301 -6.880 1.00 85.31 345 THR A N 1
ATOM 2811 C CA . THR A 1 345 ? -7.770 -30.376 -6.477 1.00 85.31 345 THR A CA 1
ATOM 2812 C C . THR A 1 345 ? -8.866 -30.522 -7.521 1.00 85.31 345 THR A C 1
ATOM 2814 O O . THR A 1 345 ? -9.534 -29.541 -7.836 1.00 85.31 345 THR A O 1
ATOM 2817 N N . ILE A 1 346 ? -9.065 -31.733 -8.039 1.00 81.12 346 ILE A N 1
ATOM 2818 C CA . ILE A 1 346 ? -10.193 -32.075 -8.918 1.00 81.12 346 ILE A CA 1
ATOM 2819 C C . ILE A 1 346 ? -10.929 -33.235 -8.257 1.00 81.12 346 ILE A C 1
ATOM 2821 O O . ILE A 1 346 ? -10.298 -34.225 -7.897 1.00 81.12 346 ILE A O 1
ATOM 2825 N N . ASP A 1 347 ? -12.238 -33.086 -8.049 1.00 81.19 347 ASP A N 1
ATOM 2826 C CA . ASP A 1 347 ? -13.102 -34.099 -7.422 1.00 81.19 347 ASP A CA 1
ATOM 2827 C C . ASP A 1 347 ? -12.617 -34.580 -6.039 1.00 81.19 347 ASP A C 1
ATOM 2829 O O . ASP A 1 347 ? -12.797 -35.730 -5.652 1.00 81.19 347 ASP A O 1
ATOM 2833 N N . GLY A 1 348 ? -11.982 -33.684 -5.275 1.00 79.50 348 GLY A N 1
ATOM 2834 C CA . GLY A 1 348 ? -11.447 -33.981 -3.940 1.00 79.50 348 GLY A CA 1
ATOM 2835 C C . GLY A 1 348 ? -10.055 -34.624 -3.927 1.00 79.50 348 GLY A C 1
ATOM 2836 O O . GLY A 1 348 ? -9.468 -34.754 -2.854 1.00 79.50 348 GLY A O 1
ATOM 2837 N N . GLU A 1 349 ? -9.482 -34.954 -5.088 1.00 82.94 349 GLU A N 1
ATOM 2838 C CA . GLU A 1 349 ? -8.129 -35.500 -5.199 1.00 82.94 349 GLU A CA 1
ATOM 2839 C C . GLU A 1 349 ? -7.110 -34.438 -5.622 1.00 82.94 349 GLU A C 1
ATOM 2841 O O . GLU A 1 349 ? -7.312 -33.674 -6.571 1.00 82.94 349 GLU A O 1
ATOM 2846 N N . MET A 1 350 ? -5.970 -34.414 -4.927 1.00 86.62 350 MET A N 1
ATOM 2847 C CA . MET A 1 350 ? -4.838 -33.563 -5.284 1.00 86.62 350 MET A CA 1
ATOM 2848 C C . MET A 1 350 ? -4.182 -34.069 -6.569 1.00 86.62 350 MET A C 1
ATOM 2850 O O . MET A 1 350 ? -3.582 -35.144 -6.592 1.00 86.62 350 MET A O 1
ATOM 2854 N N . LYS A 1 351 ? -4.227 -33.254 -7.621 1.00 89.12 351 LYS A N 1
ATOM 2855 C CA . LYS A 1 351 ? -3.525 -33.492 -8.882 1.00 89.12 351 LYS A CA 1
ATOM 2856 C C . LYS A 1 351 ? -2.352 -32.533 -9.024 1.00 89.12 351 LYS A C 1
ATOM 2858 O O . LYS A 1 351 ? -2.429 -31.355 -8.673 1.00 89.12 351 LYS A O 1
ATOM 2863 N N . LYS A 1 352 ? -1.244 -33.055 -9.545 1.00 90.62 352 LYS A N 1
ATOM 2864 C CA . LYS A 1 352 ? -0.033 -32.294 -9.850 1.00 90.62 352 LYS A CA 1
ATOM 2865 C C . LYS A 1 352 ? 0.643 -32.895 -11.074 1.00 90.62 352 LYS A C 1
ATOM 2867 O O . LYS A 1 352 ? 0.858 -34.105 -11.109 1.00 90.62 352 LYS A O 1
ATOM 2872 N N . THR A 1 353 ? 0.992 -32.064 -12.047 1.00 92.31 353 THR A N 1
ATOM 2873 C CA . THR A 1 353 ? 1.699 -32.513 -13.250 1.00 92.31 353 THR A CA 1
ATOM 2874 C C . THR A 1 353 ? 3.208 -32.592 -13.025 1.00 92.31 353 THR A C 1
ATOM 2876 O O . THR A 1 353 ? 3.761 -32.075 -12.044 1.00 92.31 353 THR A O 1
ATOM 2879 N N . SER A 1 354 ? 3.890 -33.276 -13.942 1.00 88.50 354 SER A N 1
ATOM 2880 C CA . SER A 1 354 ? 5.347 -33.252 -14.034 1.00 88.50 354 SER A CA 1
ATOM 2881 C C . SER A 1 354 ? 5.853 -31.842 -14.351 1.00 88.50 354 SER A C 1
ATOM 2883 O O . SER A 1 354 ? 5.157 -31.042 -14.968 1.00 88.50 354 SER A O 1
ATOM 2885 N N . LEU A 1 355 ? 7.079 -31.546 -13.918 1.00 89.88 355 LEU A N 1
ATOM 2886 C CA . LEU A 1 355 ? 7.734 -30.269 -14.202 1.00 89.88 355 LEU A CA 1
ATOM 2887 C C . LEU A 1 355 ? 8.225 -30.239 -15.648 1.00 89.88 355 LEU A C 1
ATOM 2889 O O . LEU A 1 355 ? 9.045 -31.084 -16.020 1.00 89.88 355 LEU A O 1
ATOM 2893 N N . LEU A 1 356 ? 7.803 -29.232 -16.404 1.00 93.31 356 LEU A N 1
ATOM 2894 C CA . LEU A 1 356 ? 8.364 -28.912 -17.713 1.00 93.31 356 LEU A CA 1
ATOM 2895 C C . LEU A 1 356 ? 9.396 -27.794 -17.567 1.00 93.31 356 LEU A C 1
ATOM 2897 O O . LEU A 1 356 ? 9.368 -27.019 -16.608 1.00 93.31 356 LEU A O 1
ATOM 2901 N N . ARG A 1 357 ? 10.378 -27.774 -18.469 1.00 94.50 357 ARG A N 1
ATOM 2902 C CA . ARG A 1 357 ? 11.475 -26.803 -18.463 1.00 94.50 357 ARG A CA 1
ATOM 2903 C C . ARG A 1 357 ? 11.714 -26.308 -19.874 1.00 94.50 357 ARG A C 1
ATOM 2905 O O . ARG A 1 357 ? 11.922 -27.119 -20.771 1.00 94.50 357 ARG A O 1
ATOM 2912 N N . HIS A 1 358 ? 11.766 -24.996 -20.015 1.00 96.06 358 HIS A N 1
ATOM 2913 C CA . HIS A 1 358 ? 12.038 -24.297 -21.261 1.00 96.06 358 HIS A CA 1
ATOM 2914 C C . HIS A 1 358 ? 13.199 -23.345 -21.033 1.00 96.06 358 HIS A C 1
ATOM 2916 O O . HIS A 1 358 ? 13.330 -22.773 -19.951 1.00 96.06 358 HIS A O 1
ATOM 2922 N N . ALA A 1 359 ? 14.055 -23.199 -22.035 1.00 93.56 359 ALA A N 1
ATOM 2923 C CA . ALA A 1 359 ? 15.189 -22.295 -21.971 1.00 93.56 359 ALA A CA 1
ATOM 2924 C C . ALA A 1 359 ? 15.242 -21.457 -23.245 1.00 93.56 359 ALA A C 1
ATOM 2926 O O . ALA A 1 359 ? 15.183 -22.004 -24.347 1.00 93.56 359 ALA A O 1
ATOM 2927 N N . PHE A 1 360 ? 15.389 -20.148 -23.083 1.00 94.44 360 PHE A N 1
ATOM 2928 C CA . PHE A 1 360 ? 15.571 -19.198 -24.171 1.00 94.44 360 PHE A CA 1
ATOM 2929 C C . PHE A 1 360 ? 16.883 -18.459 -23.930 1.00 94.44 360 PHE A C 1
ATOM 2931 O O . PHE A 1 360 ? 17.128 -17.973 -22.827 1.00 94.44 360 PHE A O 1
ATOM 2938 N N . MET A 1 361 ? 17.758 -18.409 -24.938 1.00 88.50 361 MET A N 1
ATOM 2939 C CA . MET A 1 361 ? 19.049 -17.726 -24.780 1.00 88.50 361 MET A CA 1
ATOM 2940 C C . MET A 1 361 ? 18.865 -16.228 -24.566 1.00 88.50 361 MET A C 1
ATOM 2942 O O . MET A 1 361 ? 19.547 -15.650 -23.730 1.00 88.50 361 MET A O 1
ATOM 2946 N N . GLU A 1 362 ? 17.923 -15.637 -25.290 1.00 89.19 362 GLU A N 1
ATOM 2947 C CA . GLU A 1 362 ? 17.581 -14.227 -25.214 1.00 89.19 362 GLU A CA 1
ATOM 2948 C C . GLU A 1 362 ? 16.109 -14.040 -25.585 1.00 89.19 362 GLU A C 1
ATOM 2950 O O . GLU A 1 362 ? 15.571 -14.759 -26.433 1.00 89.19 362 GLU A O 1
ATOM 2955 N N . VAL A 1 363 ? 15.457 -13.077 -24.944 1.00 92.38 363 VAL A N 1
ATOM 2956 C CA . VAL A 1 363 ? 14.162 -12.542 -25.361 1.00 92.38 363 VAL A CA 1
ATOM 2957 C C . VAL A 1 363 ? 14.352 -11.030 -25.493 1.00 92.38 363 VAL A C 1
ATOM 2959 O O . VAL A 1 363 ? 14.489 -10.347 -24.472 1.00 92.38 363 VAL A O 1
ATOM 2962 N N . PRO A 1 364 ? 14.434 -10.498 -26.726 1.00 87.94 364 PRO A N 1
ATOM 2963 C CA . PRO A 1 364 ? 14.676 -9.078 -26.966 1.00 87.94 364 PRO A CA 1
ATOM 2964 C C . PRO A 1 364 ? 13.663 -8.161 -26.272 1.00 87.94 364 PRO A C 1
ATOM 2966 O O . PRO A 1 364 ? 12.556 -8.585 -25.932 1.00 87.94 364 PRO A O 1
ATOM 2969 N N . ALA A 1 365 ? 14.036 -6.894 -26.103 1.00 82.25 365 ALA A N 1
ATOM 2970 C CA . ALA A 1 365 ? 13.112 -5.843 -25.688 1.00 82.25 365 ALA A CA 1
ATOM 2971 C C . ALA A 1 365 ? 11.905 -5.762 -26.640 1.00 82.25 365 ALA A C 1
ATOM 2973 O O . ALA A 1 365 ? 12.064 -5.932 -27.852 1.00 82.25 365 ALA A O 1
ATOM 2974 N N . VAL A 1 366 ? 10.720 -5.489 -26.094 1.00 81.44 366 VAL A N 1
ATOM 2975 C CA . VAL A 1 366 ? 9.445 -5.389 -26.832 1.00 81.44 366 VAL A CA 1
ATOM 2976 C C . VAL A 1 366 ? 9.213 -6.596 -27.758 1.00 81.44 366 VAL A C 1
ATOM 2978 O O . VAL A 1 366 ? 8.938 -6.473 -28.953 1.00 81.44 366 VAL A O 1
ATOM 2981 N N . SER A 1 367 ? 9.372 -7.802 -27.213 1.00 89.19 367 SER A N 1
ATOM 2982 C CA . SER A 1 367 ? 9.195 -9.055 -27.948 1.00 89.19 367 SER A CA 1
ATOM 2983 C C . SER A 1 367 ? 8.500 -10.125 -27.113 1.00 89.19 367 SER A C 1
ATOM 2985 O O . SER A 1 367 ? 8.235 -9.955 -25.924 1.00 89.19 367 SER A O 1
ATOM 2987 N N . VAL A 1 368 ? 8.175 -11.246 -27.752 1.00 94.19 368 VAL A N 1
ATOM 2988 C CA . VAL A 1 368 ? 7.460 -12.354 -27.120 1.00 94.19 368 VAL A CA 1
ATOM 2989 C C . VAL A 1 368 ? 8.086 -13.677 -27.520 1.00 94.19 368 VAL A C 1
ATOM 2991 O O . VAL A 1 368 ? 8.550 -13.839 -28.650 1.00 94.19 368 VAL A O 1
ATOM 2994 N N . VAL A 1 369 ? 8.048 -14.651 -26.616 1.00 96.06 369 VAL A N 1
ATOM 2995 C CA . VAL A 1 369 ? 8.383 -16.041 -26.931 1.00 96.06 369 VAL A CA 1
ATOM 2996 C C . VAL A 1 369 ? 7.269 -16.973 -26.494 1.00 96.06 369 VAL A C 1
ATOM 2998 O O . VAL A 1 369 ? 6.712 -16.862 -25.402 1.00 96.06 369 VAL A O 1
ATOM 3001 N N . LYS A 1 370 ? 6.945 -17.914 -27.376 1.00 96.31 370 LYS A N 1
ATOM 3002 C CA . LYS A 1 370 ? 5.975 -18.972 -27.118 1.00 96.31 370 LYS A CA 1
ATOM 3003 C C . LYS A 1 370 ? 6.629 -20.038 -26.241 1.00 96.31 370 LYS A C 1
ATOM 3005 O O . LYS A 1 370 ? 7.691 -20.544 -26.597 1.00 96.31 370 LYS A O 1
ATOM 3010 N N . ILE A 1 371 ? 6.013 -20.359 -25.106 1.00 96.69 371 ILE A N 1
ATOM 3011 C CA . ILE A 1 371 ? 6.539 -21.330 -24.138 1.00 96.69 371 ILE A CA 1
ATOM 3012 C C . ILE A 1 371 ? 5.988 -22.720 -24.444 1.00 96.69 371 ILE A C 1
ATOM 3014 O O . ILE A 1 371 ? 6.712 -23.598 -24.902 1.00 96.69 371 ILE A O 1
ATOM 3018 N N . GLU A 1 372 ? 4.699 -22.931 -24.178 1.00 94.38 372 GLU A N 1
ATOM 3019 C CA . GLU A 1 372 ? 4.068 -24.247 -24.271 1.00 94.38 372 GLU A CA 1
ATOM 3020 C C . GLU A 1 372 ? 2.561 -24.152 -24.502 1.00 94.38 372 GLU A C 1
ATOM 3022 O O . GLU A 1 372 ? 1.937 -23.124 -24.234 1.00 94.38 372 GLU A O 1
ATOM 3027 N N . MET A 1 373 ? 1.974 -25.241 -25.001 1.00 94.62 373 MET A N 1
ATOM 3028 C CA . MET A 1 373 ? 0.523 -25.412 -25.047 1.00 94.62 373 MET A CA 1
ATOM 3029 C C . MET A 1 373 ? 0.001 -25.727 -23.642 1.00 94.62 373 MET A C 1
ATOM 3031 O O . MET A 1 373 ? 0.552 -26.584 -22.953 1.00 94.62 373 MET A O 1
ATOM 3035 N N . ILE A 1 374 ? -1.089 -25.081 -23.240 1.00 93.31 374 ILE A N 1
ATOM 3036 C CA . ILE A 1 374 ? -1.789 -25.360 -21.987 1.00 93.31 374 ILE A CA 1
ATOM 3037 C C . ILE A 1 374 ? -2.899 -26.367 -22.282 1.00 93.31 374 ILE A C 1
ATOM 3039 O O . ILE A 1 374 ? -3.886 -26.056 -22.953 1.00 93.31 374 ILE A O 1
ATOM 3043 N N . GLU A 1 375 ? -2.741 -27.594 -21.789 1.00 89.44 375 GLU A N 1
ATOM 3044 C CA . GLU A 1 375 ? -3.734 -28.645 -22.001 1.00 89.44 375 GLU A CA 1
ATOM 3045 C C . GLU A 1 375 ? -5.082 -28.300 -21.353 1.00 89.44 375 GLU A C 1
ATOM 3047 O O . GLU A 1 375 ? -5.159 -27.826 -20.218 1.00 89.44 375 GLU A O 1
ATOM 3052 N N . LYS A 1 376 ? -6.185 -28.649 -22.026 1.00 89.12 376 LYS A N 1
ATOM 3053 C CA . LYS A 1 376 ? -7.541 -28.482 -21.471 1.00 89.12 376 LYS A CA 1
ATOM 3054 C C . LYS A 1 376 ? -7.718 -29.173 -20.115 1.00 89.12 376 LYS A C 1
ATOM 3056 O O . LYS A 1 376 ? -8.448 -28.677 -19.261 1.00 89.12 376 LYS A O 1
ATOM 3061 N N . SER A 1 377 ? -7.022 -30.292 -19.907 1.00 88.06 377 SER A N 1
ATOM 3062 C CA . SER A 1 377 ? -7.035 -31.084 -18.672 1.00 88.06 377 SER A CA 1
ATOM 3063 C C . SER A 1 377 ? -6.535 -30.305 -17.444 1.00 88.06 377 SER A C 1
ATOM 3065 O O . SER A 1 377 ? -6.930 -30.627 -16.321 1.00 88.06 377 SER A O 1
ATOM 3067 N N . VAL A 1 378 ? -5.698 -29.276 -17.642 1.00 90.88 378 VAL A N 1
ATOM 3068 C CA . VAL A 1 378 ? -5.076 -28.490 -16.565 1.00 90.88 378 VAL A CA 1
ATOM 3069 C C . VAL A 1 378 ? -5.682 -27.098 -16.382 1.00 90.88 378 VAL A C 1
ATOM 3071 O O . VAL A 1 378 ? -5.299 -26.396 -15.450 1.00 90.88 378 VAL A O 1
ATOM 3074 N N . LEU A 1 379 ? -6.666 -26.694 -17.195 1.00 91.31 379 LEU A N 1
ATOM 3075 C CA . LEU A 1 379 ? -7.336 -25.388 -17.055 1.00 91.31 379 LEU A CA 1
ATOM 3076 C C . LEU A 1 379 ? -8.096 -25.252 -15.724 1.00 91.31 379 LEU A C 1
ATOM 3078 O O . LEU A 1 379 ? -8.206 -24.155 -15.180 1.00 91.31 379 LEU A O 1
ATOM 3082 N N . ALA A 1 380 ? -8.561 -26.371 -15.160 1.00 90.00 380 ALA A N 1
ATOM 3083 C CA . ALA A 1 380 ? -9.189 -26.420 -13.838 1.00 90.00 380 ALA A CA 1
ATOM 3084 C C . ALA A 1 380 ? -8.180 -26.400 -12.669 1.00 90.00 380 ALA A C 1
ATOM 3086 O O . ALA A 1 380 ? -8.581 -26.411 -11.507 1.00 90.00 380 ALA A O 1
ATOM 3087 N N . LEU A 1 381 ? -6.874 -26.394 -12.952 1.00 92.31 381 LEU A N 1
ATOM 3088 C CA . LEU A 1 381 ? -5.794 -26.361 -11.964 1.00 92.31 381 LEU A CA 1
ATOM 3089 C C . LEU A 1 381 ? -5.110 -24.989 -11.948 1.00 92.31 381 LEU A C 1
ATOM 3091 O O . LEU A 1 381 ? -5.233 -24.201 -12.883 1.00 92.31 381 LEU A O 1
ATOM 3095 N N . ASN A 1 382 ? -4.334 -24.714 -10.899 1.00 91.62 382 ASN A N 1
ATOM 3096 C CA . ASN A 1 382 ? -3.411 -23.584 -10.915 1.00 91.62 382 ASN A CA 1
ATOM 3097 C C . ASN A 1 382 ? -2.219 -23.931 -11.810 1.00 91.62 382 ASN A C 1
ATOM 3099 O O . ASN A 1 382 ? -1.527 -24.917 -11.544 1.00 91.62 382 ASN A O 1
ATOM 3103 N N . ASN A 1 383 ? -1.962 -23.115 -12.827 1.00 94.31 383 ASN A N 1
ATOM 3104 C CA . ASN A 1 383 ? -0.826 -23.276 -13.730 1.00 94.31 383 ASN A CA 1
ATOM 3105 C C . ASN A 1 383 ? 0.277 -22.310 -13.286 1.00 94.31 383 ASN A C 1
ATOM 3107 O O . ASN A 1 383 ? 0.161 -21.100 -13.468 1.00 94.31 383 ASN A O 1
ATOM 3111 N N . GLU A 1 384 ? 1.312 -22.845 -12.635 1.00 95.25 384 GLU A N 1
ATOM 3112 C CA . GLU A 1 384 ? 2.460 -22.093 -12.122 1.00 95.25 384 GLU A CA 1
ATOM 3113 C C . GLU A 1 384 ? 3.616 -22.139 -13.118 1.00 95.25 384 GLU A C 1
ATOM 3115 O O . GLU A 1 384 ? 4.025 -23.214 -13.552 1.00 95.25 384 GLU A O 1
ATOM 3120 N N . PHE A 1 385 ? 4.194 -20.972 -13.377 1.00 97.00 385 PHE A N 1
ATOM 3121 C CA . PHE A 1 385 ? 5.391 -20.767 -14.175 1.00 97.00 385 PHE A CA 1
ATOM 3122 C C . PHE A 1 385 ? 6.404 -19.982 -13.340 1.00 97.00 385 PHE A C 1
ATOM 3124 O O . PHE A 1 385 ? 6.150 -18.851 -12.928 1.00 97.00 385 PHE A O 1
ATOM 3131 N N . MET A 1 386 ? 7.556 -20.581 -13.068 1.00 94.06 386 MET A N 1
ATOM 3132 C CA . MET A 1 386 ? 8.709 -19.882 -12.511 1.00 94.06 386 MET A CA 1
ATOM 3133 C C . MET A 1 386 ? 9.612 -19.466 -13.668 1.00 94.06 386 MET A C 1
ATOM 3135 O O . MET A 1 386 ? 10.036 -20.322 -14.436 1.00 94.06 386 MET A O 1
ATOM 3139 N N . VAL A 1 387 ? 9.885 -18.175 -13.799 1.00 95.88 387 VAL A N 1
ATOM 3140 C CA . VAL A 1 387 ? 10.712 -17.595 -14.854 1.00 95.88 387 VAL A CA 1
ATOM 3141 C C . VAL A 1 387 ? 11.932 -16.960 -14.203 1.00 95.88 387 VAL A C 1
ATOM 3143 O O . VAL A 1 387 ? 11.810 -16.007 -13.438 1.00 95.88 387 VAL A O 1
ATOM 3146 N N . THR A 1 388 ? 13.101 -17.493 -14.518 1.00 91.06 388 THR A N 1
ATOM 3147 C CA . THR A 1 388 ? 14.402 -16.995 -14.077 1.00 91.06 388 THR A CA 1
ATOM 3148 C C . THR A 1 388 ? 15.113 -16.397 -15.279 1.00 91.06 388 THR A C 1
ATOM 3150 O O . THR A 1 388 ? 15.175 -17.050 -16.315 1.00 91.06 388 THR A O 1
ATOM 3153 N N . TYR A 1 389 ? 15.645 -15.185 -15.187 1.00 94.06 389 TYR A N 1
ATOM 3154 C CA . TYR 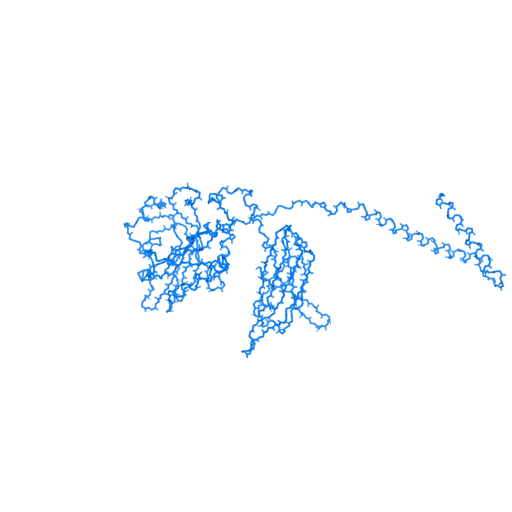A 1 389 ? 16.337 -14.537 -16.305 1.00 94.06 389 TYR A CA 1
ATOM 3155 C C . TYR A 1 389 ? 17.352 -13.507 -15.819 1.00 94.06 389 TYR A C 1
ATOM 3157 O O . TYR A 1 389 ? 17.306 -13.063 -14.674 1.00 94.06 389 TYR A O 1
ATOM 3165 N N . PHE A 1 390 ? 18.268 -13.112 -16.695 1.00 80.12 390 PHE A N 1
ATOM 3166 C CA . PHE A 1 390 ? 19.210 -12.031 -16.446 1.00 80.12 390 PHE A CA 1
ATOM 3167 C C . PHE A 1 390 ? 18.808 -10.769 -17.199 1.00 80.12 390 PHE A C 1
ATOM 3169 O O . PHE A 1 390 ? 18.303 -10.838 -18.314 1.00 80.12 390 PHE A O 1
ATOM 3176 N N . ILE A 1 391 ? 19.083 -9.613 -16.602 1.00 81.06 391 ILE A N 1
ATOM 3177 C CA . ILE A 1 391 ? 19.197 -8.343 -17.326 1.00 81.06 391 ILE A CA 1
ATOM 3178 C C . ILE A 1 391 ? 20.568 -7.777 -16.999 1.00 81.06 391 ILE A C 1
ATOM 3180 O O . ILE A 1 391 ? 20.865 -7.456 -15.842 1.00 81.06 391 ILE A O 1
ATOM 3184 N N . GLY A 1 392 ? 21.432 -7.711 -18.010 1.00 77.81 392 GLY A N 1
ATOM 3185 C CA . GLY A 1 392 ? 22.853 -7.465 -17.790 1.00 77.81 392 GLY A CA 1
ATOM 3186 C C . GLY A 1 392 ? 23.440 -8.513 -16.837 1.00 77.81 392 GLY A C 1
ATOM 3187 O O . GLY A 1 392 ? 23.379 -9.707 -17.104 1.00 77.81 392 GLY A O 1
ATOM 3188 N N . ASN A 1 393 ? 23.974 -8.072 -15.694 1.00 68.56 393 ASN A N 1
ATOM 3189 C CA . ASN A 1 393 ? 24.587 -8.959 -14.692 1.00 68.56 393 ASN A CA 1
ATOM 3190 C C . ASN A 1 393 ? 23.672 -9.288 -13.498 1.00 68.56 393 ASN A C 1
ATOM 3192 O O . ASN A 1 393 ? 24.127 -9.903 -12.532 1.00 68.56 393 ASN A O 1
ATOM 3196 N N . THR A 1 394 ? 22.407 -8.870 -13.533 1.00 62.22 394 THR A N 1
ATOM 3197 C CA . THR A 1 394 ? 21.465 -9.062 -12.424 1.00 62.22 394 THR A CA 1
ATOM 3198 C C . THR A 1 394 ? 20.511 -10.207 -12.742 1.00 62.22 394 THR A C 1
ATOM 3200 O O . THR A 1 394 ? 19.867 -10.196 -13.788 1.00 62.22 394 THR A O 1
ATOM 3203 N N . LEU A 1 395 ? 20.421 -11.182 -11.834 1.00 77.38 395 LEU A N 1
ATOM 3204 C CA . LEU A 1 395 ? 19.482 -12.301 -11.909 1.00 77.38 395 LEU A CA 1
ATOM 3205 C C . LEU A 1 395 ? 18.122 -11.897 -11.324 1.00 77.38 395 LEU A C 1
ATOM 3207 O O . LEU A 1 395 ? 18.060 -11.362 -10.216 1.00 77.38 395 LEU A O 1
ATOM 3211 N N . TYR A 1 396 ? 17.051 -12.223 -12.036 1.00 83.06 396 TYR A N 1
ATOM 3212 C CA . TYR A 1 396 ? 15.665 -12.032 -11.630 1.00 83.06 396 TYR A CA 1
ATOM 3213 C C . TYR A 1 396 ? 14.947 -13.380 -11.598 1.00 83.06 396 TYR A C 1
ATOM 3215 O O . TYR A 1 396 ? 15.074 -14.176 -12.525 1.00 83.06 396 TYR A O 1
ATOM 3223 N N . ASP A 1 397 ? 14.161 -13.605 -10.546 1.00 85.62 397 ASP A N 1
ATOM 3224 C CA . ASP A 1 397 ? 13.279 -14.762 -10.393 1.00 85.62 397 ASP A CA 1
ATOM 3225 C C . ASP A 1 397 ? 11.844 -14.267 -10.218 1.00 85.62 397 ASP A C 1
ATOM 3227 O O . ASP A 1 397 ? 11.531 -13.576 -9.245 1.00 85.62 397 ASP A O 1
ATOM 3231 N N . LYS A 1 398 ? 10.957 -14.635 -11.141 1.00 87.19 398 LYS A N 1
ATOM 3232 C CA . LYS A 1 398 ? 9.550 -14.234 -11.122 1.00 87.19 398 LYS A CA 1
ATOM 3233 C C . LYS A 1 398 ? 8.647 -15.456 -11.184 1.00 87.19 398 LYS A C 1
ATOM 3235 O O . LYS A 1 398 ? 8.909 -16.412 -11.907 1.00 87.19 398 LYS A O 1
ATOM 3240 N N . LYS A 1 399 ? 7.581 -15.453 -10.388 1.00 89.50 399 LYS A N 1
ATOM 3241 C CA . LYS A 1 399 ? 6.591 -16.530 -10.369 1.00 89.50 399 LYS A CA 1
ATOM 3242 C C . LYS A 1 399 ? 5.258 -15.996 -10.863 1.00 89.50 399 LYS A C 1
ATOM 3244 O O . LYS A 1 399 ? 4.724 -15.062 -10.281 1.00 89.50 399 LYS A O 1
ATOM 3249 N N . PHE A 1 400 ? 4.698 -16.672 -11.853 1.00 92.81 400 PHE A N 1
ATOM 3250 C CA . PHE A 1 400 ? 3.385 -16.396 -12.411 1.00 92.81 400 PHE A CA 1
ATOM 3251 C C . PHE A 1 400 ? 2.466 -17.581 -12.143 1.00 92.81 400 PHE A C 1
ATOM 3253 O O . PHE A 1 400 ? 2.881 -18.735 -12.270 1.00 92.81 400 PHE A O 1
ATOM 3260 N N . ILE A 1 401 ? 1.222 -17.313 -11.752 1.00 92.06 401 ILE A N 1
ATOM 3261 C CA . ILE A 1 401 ? 0.217 -18.353 -11.536 1.00 92.06 401 ILE A CA 1
ATOM 3262 C C . ILE A 1 401 ? -1.081 -17.933 -12.212 1.00 92.06 401 ILE A C 1
ATOM 3264 O O . ILE A 1 401 ? -1.747 -17.007 -11.754 1.00 92.06 401 ILE A O 1
ATOM 3268 N N . PHE A 1 402 ? -1.482 -18.671 -13.245 1.00 93.56 402 PHE A N 1
ATOM 3269 C CA . PHE A 1 402 ? -2.866 -18.643 -13.702 1.00 93.56 402 PHE A CA 1
ATOM 3270 C C . PHE A 1 402 ? -3.696 -19.461 -12.717 1.00 93.56 402 PHE A C 1
ATOM 3272 O O . PHE A 1 402 ? -3.448 -20.659 -12.533 1.00 93.56 402 PHE A O 1
ATOM 3279 N N . LYS A 1 403 ? -4.634 -18.807 -12.029 1.00 91.38 403 LYS A N 1
ATOM 3280 C CA . LYS A 1 403 ? -5.488 -19.469 -11.038 1.00 91.38 403 LYS A CA 1
ATOM 3281 C C . LYS A 1 403 ? -6.395 -20.491 -11.733 1.00 91.38 403 LYS A C 1
ATOM 3283 O O . LYS A 1 403 ? -6.720 -20.358 -12.910 1.00 91.38 403 LYS A O 1
ATOM 3288 N N . ALA A 1 404 ? -6.820 -21.511 -10.995 1.00 88.88 404 ALA A N 1
ATOM 3289 C CA . ALA A 1 404 ? -7.783 -22.491 -11.490 1.00 88.88 404 ALA A CA 1
ATOM 3290 C C . ALA A 1 404 ? -8.993 -21.808 -12.155 1.00 88.88 404 ALA A C 1
ATOM 3292 O O . ALA A 1 404 ? -9.613 -20.924 -11.564 1.00 88.88 404 ALA A O 1
ATOM 3293 N N . ASN A 1 405 ? -9.321 -22.235 -13.376 1.00 89.12 405 ASN A N 1
ATOM 3294 C CA . ASN A 1 405 ? -10.386 -21.695 -14.226 1.00 89.12 405 ASN A CA 1
ATOM 3295 C C . ASN A 1 405 ? -10.207 -20.232 -14.683 1.00 89.12 405 ASN A C 1
ATOM 3297 O O . ASN A 1 405 ? -11.119 -19.681 -15.301 1.00 89.12 405 ASN A O 1
ATOM 3301 N N . SER A 1 406 ? -9.059 -19.588 -14.430 1.00 90.62 406 SER A N 1
ATOM 3302 C CA . SER A 1 406 ? -8.837 -18.196 -14.852 1.00 90.62 406 SER A CA 1
ATOM 3303 C C . SER A 1 406 ? -8.559 -18.061 -16.348 1.00 90.62 406 SER A C 1
ATOM 3305 O O . SER A 1 406 ? -8.802 -17.004 -16.916 1.00 90.62 406 SER A O 1
ATOM 3307 N N . ILE A 1 407 ? -8.050 -19.113 -16.995 1.00 91.19 407 ILE A N 1
ATOM 3308 C CA . ILE A 1 407 ? -7.810 -19.133 -18.442 1.00 91.19 407 ILE A CA 1
ATOM 3309 C C . ILE A 1 407 ? -9.119 -19.506 -19.140 1.00 91.19 407 ILE A C 1
ATOM 3311 O O . ILE A 1 407 ? -9.471 -20.683 -19.243 1.00 91.19 407 ILE A O 1
ATOM 3315 N N . ASN A 1 408 ? -9.869 -18.495 -19.571 1.00 89.06 408 ASN A N 1
ATOM 3316 C CA . ASN A 1 408 ? -11.152 -18.654 -20.245 1.00 89.06 408 ASN A CA 1
ATOM 3317 C C . ASN A 1 408 ? -11.444 -17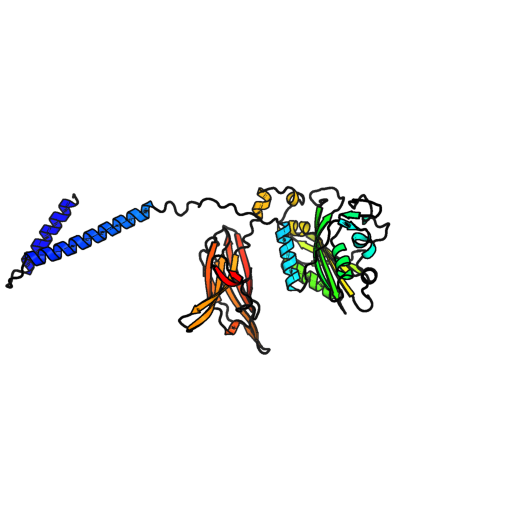.445 -21.155 1.00 89.06 408 ASN A C 1
ATOM 3319 O O . ASN A 1 408 ? -10.838 -16.388 -21.012 1.00 89.06 408 ASN A O 1
ATOM 3323 N N . GLU A 1 409 ? -12.400 -17.595 -22.071 1.00 86.94 409 GLU A N 1
ATOM 3324 C CA . GLU A 1 409 ? -12.740 -16.576 -23.081 1.00 86.94 409 GLU A CA 1
ATOM 3325 C C . GLU A 1 409 ? -13.448 -15.335 -22.509 1.00 86.94 409 GLU A C 1
ATOM 3327 O O . GLU A 1 409 ? -13.546 -14.317 -23.183 1.00 86.94 409 GLU A O 1
ATOM 3332 N N . THR A 1 410 ? -13.944 -15.394 -21.271 1.00 82.00 410 THR A N 1
ATOM 3333 C CA . THR A 1 410 ? -14.675 -14.282 -20.635 1.00 82.00 410 THR A CA 1
ATOM 3334 C C . THR A 1 410 ? -13.782 -13.350 -19.820 1.00 82.00 410 THR A C 1
ATOM 3336 O O . THR A 1 410 ? -14.233 -12.292 -19.395 1.00 82.00 410 THR A O 1
ATOM 3339 N N . SER A 1 411 ? -12.530 -13.741 -19.573 1.00 80.75 411 SER A N 1
ATOM 3340 C CA . SER A 1 411 ? -11.565 -13.013 -18.737 1.00 80.75 411 SER A CA 1
ATOM 3341 C C . SER A 1 411 ? -10.343 -12.556 -19.539 1.00 80.75 411 SER A C 1
ATOM 3343 O O . SER A 1 411 ? -9.236 -12.526 -19.007 1.00 80.75 411 SER A O 1
ATOM 3345 N N . VAL A 1 412 ? -10.540 -12.259 -20.826 1.00 85.94 412 VAL A N 1
ATOM 3346 C CA . VAL A 1 412 ? -9.472 -11.832 -21.735 1.00 85.94 412 VAL A CA 1
ATOM 3347 C C . VAL A 1 412 ? -9.332 -10.312 -21.784 1.00 85.94 412 VAL A C 1
ATOM 3349 O O . VAL A 1 412 ? -10.302 -9.571 -21.630 1.00 85.94 412 VAL A O 1
ATOM 3352 N N . GLU A 1 413 ? -8.111 -9.868 -22.031 1.00 87.62 413 GLU A N 1
ATOM 3353 C CA . GLU A 1 413 ? -7.709 -8.493 -22.302 1.00 87.62 413 GLU A CA 1
ATOM 3354 C C . GLU A 1 413 ? -6.695 -8.480 -23.458 1.00 87.62 413 GLU A C 1
ATOM 3356 O O . GLU A 1 413 ? -6.096 -9.509 -23.782 1.00 87.62 413 GLU A O 1
ATOM 3361 N N . GLU A 1 414 ? -6.510 -7.329 -24.105 1.00 88.69 414 GLU A N 1
ATOM 3362 C CA . GLU A 1 414 ? -5.562 -7.198 -25.215 1.00 88.69 414 GLU A CA 1
ATOM 3363 C C . GLU A 1 414 ? -4.127 -7.413 -24.713 1.00 88.69 414 GLU A C 1
ATOM 3365 O O . GLU A 1 414 ? -3.649 -6.706 -23.822 1.00 88.69 414 GLU A O 1
ATOM 3370 N N . VAL A 1 415 ? -3.428 -8.391 -25.292 1.00 83.94 415 VAL A N 1
ATOM 3371 C CA . VAL A 1 415 ? -2.038 -8.697 -24.952 1.00 83.94 415 VAL A CA 1
ATOM 3372 C C . VAL A 1 415 ? -1.108 -7.746 -25.714 1.00 83.94 415 VAL A C 1
ATOM 3374 O O . VAL A 1 415 ? -1.091 -7.780 -26.953 1.00 83.94 415 VAL A O 1
ATOM 3377 N N . PRO A 1 416 ? -0.292 -6.930 -25.013 1.00 71.62 416 PRO A N 1
ATOM 3378 C CA . PRO A 1 416 ? 0.688 -6.056 -25.649 1.00 71.62 416 PRO A CA 1
ATOM 3379 C C . PRO A 1 416 ? 1.613 -6.833 -26.590 1.00 71.62 416 PRO A C 1
ATOM 3381 O O . PRO A 1 416 ? 1.923 -8.000 -26.343 1.00 71.62 416 PRO A O 1
ATOM 3384 N N . ILE A 1 417 ? 2.064 -6.181 -27.665 1.00 81.19 417 ILE A N 1
ATOM 3385 C CA . ILE A 1 417 ? 2.957 -6.722 -28.713 1.00 81.19 417 ILE A CA 1
ATOM 3386 C C . ILE A 1 417 ? 2.295 -7.756 -29.636 1.00 81.19 417 ILE A C 1
ATOM 3388 O O . ILE A 1 417 ? 2.553 -7.741 -30.840 1.00 81.19 417 ILE A O 1
ATOM 3392 N N . LEU A 1 418 ? 1.440 -8.638 -29.111 1.00 81.00 418 LEU A N 1
ATOM 3393 C CA . LEU A 1 418 ? 0.731 -9.636 -29.916 1.00 81.00 418 LEU A CA 1
ATOM 3394 C C . LEU A 1 418 ? -0.521 -9.076 -30.606 1.00 81.00 418 LEU A C 1
ATOM 3396 O O . LEU A 1 418 ? -0.890 -9.598 -31.656 1.00 81.00 418 LEU A O 1
ATOM 3400 N N . PHE A 1 419 ? -1.147 -8.028 -30.054 1.00 83.75 419 PHE A N 1
ATOM 3401 C CA . PHE A 1 419 ? -2.386 -7.423 -30.577 1.00 83.75 419 PHE A CA 1
ATOM 3402 C C . PHE A 1 419 ? -3.531 -8.440 -30.733 1.00 83.75 419 PHE A C 1
ATOM 3404 O O . PHE A 1 419 ? -4.279 -8.435 -31.712 1.00 83.75 419 PHE A O 1
ATOM 3411 N N . VAL A 1 420 ? -3.634 -9.353 -29.766 1.00 89.25 420 VAL A N 1
ATOM 3412 C CA . VAL A 1 420 ? -4.683 -10.374 -29.669 1.00 89.25 420 VAL A CA 1
ATOM 3413 C C . VAL A 1 420 ? -5.182 -10.455 -28.233 1.00 89.25 420 VAL A C 1
ATOM 3415 O O . VAL A 1 420 ? -4.434 -10.172 -27.298 1.00 89.25 420 VAL A O 1
ATOM 3418 N N . ASP A 1 421 ? -6.427 -10.885 -28.059 1.00 91.06 421 ASP A N 1
ATOM 3419 C CA . ASP A 1 421 ? -7.009 -11.083 -26.736 1.00 91.06 421 ASP A CA 1
ATOM 3420 C C . ASP A 1 421 ? -6.436 -12.337 -26.057 1.00 91.06 421 ASP A C 1
ATOM 3422 O O . ASP A 1 421 ? -6.308 -13.409 -26.660 1.00 91.06 421 ASP A O 1
ATOM 3426 N N . GLY A 1 422 ? -6.118 -12.213 -24.772 1.00 93.25 422 GLY A N 1
ATOM 3427 C CA . GLY A 1 422 ? -5.608 -13.300 -23.949 1.00 93.25 422 GLY A CA 1
ATOM 3428 C C . GLY A 1 422 ? -5.782 -13.027 -22.461 1.00 93.25 422 GLY A C 1
ATOM 3429 O O . GLY A 1 422 ? -6.210 -11.958 -22.047 1.00 93.25 422 GLY A O 1
ATOM 3430 N N . VAL A 1 423 ? -5.462 -14.012 -21.632 1.00 92.81 423 VAL A N 1
ATOM 3431 C CA . VAL A 1 423 ? -5.461 -13.852 -20.172 1.00 92.81 423 VAL A CA 1
ATOM 3432 C C . VAL A 1 423 ? -4.035 -13.542 -19.739 1.00 92.81 423 VAL A C 1
ATOM 3434 O O . VAL A 1 423 ? -3.147 -14.342 -20.028 1.00 92.81 423 VAL A O 1
ATOM 3437 N N . MET A 1 424 ? -3.786 -12.422 -19.056 1.00 91.25 424 MET A N 1
ATOM 3438 C CA . MET A 1 424 ? -2.438 -12.061 -18.598 1.00 91.25 424 MET A CA 1
ATOM 3439 C C . MET A 1 424 ? -2.240 -12.300 -17.099 1.00 91.25 424 MET A C 1
ATOM 3441 O O . MET A 1 424 ? -3.170 -12.224 -16.298 1.00 91.25 424 MET A O 1
ATOM 3445 N N . VAL A 1 425 ? -0.994 -12.574 -16.714 1.00 86.06 425 VAL A N 1
ATOM 3446 C CA . VAL A 1 425 ? -0.534 -12.590 -15.320 1.00 86.06 425 VAL A CA 1
ATOM 3447 C C . VAL A 1 425 ? 0.774 -11.812 -15.267 1.00 86.06 425 VAL A C 1
ATOM 3449 O O . VAL A 1 425 ?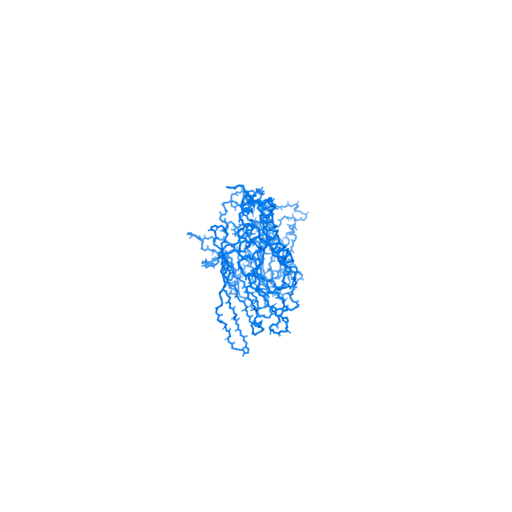 1.766 -12.233 -15.868 1.00 86.06 425 VAL A O 1
ATOM 3452 N N . LYS A 1 426 ? 0.748 -10.667 -14.578 1.00 83.19 426 LYS A N 1
ATOM 3453 C CA . LYS A 1 426 ? 1.859 -9.713 -14.482 1.00 83.19 426 LYS A CA 1
ATOM 3454 C C . LYS A 1 426 ? 2.683 -9.883 -13.223 1.00 83.19 426 LYS A C 1
ATOM 3456 O O . LYS A 1 426 ? 2.149 -10.353 -12.199 1.00 83.19 426 LYS A O 1
#

Foldseek 3Di:
DPPVVVVVVVLVVVVVVLCVVPPDDDPDPVVVVSVVVVVVVVVVVVVVVVVVVVVVVVVPPDDPPPDDDDDDDDFFDQLLVVLVVLLVVLLVVVPAAEFEDDQKDFCVLQAVLLQHDCPHPCVDVQWWAFPDVVRTIGGHQFQSSRVLVCLLVDPPQHWYKYKDKHATNDDFDQVDDRIFIKIKIKGKDFPDDVVNVVVSVVSSCCSLPNPWDKDWDFDDDSQAPRKTWIWTDADDDTDTFKIKHKGDQSSCVSSVHHPVGMIIMMMMGTSLSSSCRVVVPRGSCLSVVVPRVSRVVRLDQPFFWKWWAWDQDPVVRDTFTWIKTFRQAQFKWAFKKKKKKWWDDDPNDTDIDDIDIDTDGIAHHRGMDIDGTDDPVRLQTWIKMWIWTDGVNDIDIDIWIQHGNNWDPVNWDQDGSVRHTTHITD